Protein AF-A0A937Z4J9-F1 (afdb_monomer_lite)

Structure (mmCIF, N/CA/C/O backbone):
data_AF-A0A937Z4J9-F1
#
_entry.id   AF-A0A937Z4J9-F1
#
loop_
_atom_site.group_PDB
_atom_site.id
_atom_site.type_symbol
_atom_site.label_atom_id
_atom_site.label_alt_id
_atom_site.label_comp_id
_atom_site.label_asym_id
_atom_site.label_entity_id
_atom_site.label_seq_id
_atom_site.pdbx_PDB_ins_code
_atom_site.Cartn_x
_atom_site.Cartn_y
_atom_site.Cartn_z
_atom_site.occupancy
_atom_site.B_iso_or_equiv
_atom_site.auth_seq_id
_atom_site.auth_comp_id
_atom_site.auth_asym_id
_atom_site.auth_atom_id
_atom_site.pdbx_PDB_model_num
ATOM 1 N N . MET A 1 1 ? -51.124 -40.356 38.912 1.00 40.41 1 MET A N 1
ATOM 2 C CA . MET A 1 1 ? -49.816 -39.986 38.334 1.00 40.41 1 MET A CA 1
ATOM 3 C C . MET A 1 1 ? -49.955 -38.618 37.680 1.00 40.41 1 MET A C 1
ATOM 5 O O . MET A 1 1 ? -50.344 -38.544 36.526 1.00 40.41 1 MET A O 1
ATOM 9 N N . LEU A 1 2 ? -49.733 -37.540 38.438 1.00 32.97 2 LEU A N 1
ATOM 10 C CA . LEU A 1 2 ? -49.543 -36.199 37.878 1.00 32.97 2 LEU A CA 1
ATOM 11 C C . LEU A 1 2 ? -48.033 -35.962 37.804 1.00 32.97 2 LEU A C 1
ATOM 13 O O . LEU A 1 2 ? -47.368 -35.970 38.837 1.00 32.97 2 LEU A O 1
ATOM 17 N N . GLY A 1 3 ? -47.498 -35.837 36.591 1.00 32.53 3 GLY A N 1
ATOM 18 C CA . GLY A 1 3 ? -46.092 -35.531 36.344 1.00 32.53 3 GLY A CA 1
ATOM 19 C C . GLY A 1 3 ? -45.906 -34.032 36.148 1.00 32.53 3 GLY A C 1
ATOM 20 O O . GLY A 1 3 ? -46.316 -33.484 35.129 1.00 32.53 3 GLY A O 1
ATOM 21 N N . THR A 1 4 ? -45.300 -33.377 37.131 1.00 34.88 4 THR A N 1
ATOM 22 C CA . THR A 1 4 ? -44.904 -31.968 37.083 1.00 34.88 4 THR A CA 1
ATOM 23 C C . THR A 1 4 ? -43.613 -31.849 36.267 1.00 34.88 4 THR A C 1
ATOM 25 O O . THR A 1 4 ? -42.563 -32.309 36.710 1.00 34.88 4 THR A O 1
ATOM 28 N N . MET A 1 5 ? -43.666 -31.256 35.071 1.00 33.69 5 MET A N 1
ATOM 29 C CA . MET A 1 5 ? -42.458 -30.868 34.335 1.00 33.69 5 MET A CA 1
ATOM 30 C C . MET A 1 5 ? -41.935 -29.535 34.881 1.00 33.69 5 MET A C 1
ATOM 32 O O . MET A 1 5 ? -42.561 -28.492 34.699 1.00 33.69 5 MET A O 1
ATOM 36 N N . LEU A 1 6 ? -40.782 -29.574 35.552 1.00 35.28 6 LEU A N 1
ATOM 37 C CA . LEU A 1 6 ? -39.998 -28.388 35.892 1.00 35.28 6 LEU A CA 1
ATOM 38 C C . LEU A 1 6 ? -39.282 -27.895 34.624 1.00 35.28 6 LEU A C 1
ATOM 40 O O . LEU A 1 6 ? -38.346 -28.534 34.145 1.00 35.28 6 LEU A O 1
ATOM 44 N N . GLY A 1 7 ? -39.716 -26.759 34.081 1.00 32.69 7 GLY A N 1
ATOM 45 C CA . GLY A 1 7 ? -38.970 -26.032 33.058 1.00 32.69 7 GLY A CA 1
ATOM 46 C C . GLY A 1 7 ? -37.799 -25.286 33.695 1.00 32.69 7 GLY A C 1
ATOM 47 O O . GLY A 1 7 ? -38.005 -24.320 34.426 1.00 32.69 7 GLY A O 1
ATOM 48 N N . VAL A 1 8 ? -36.571 -25.729 33.428 1.00 34.84 8 VAL A N 1
ATOM 49 C CA . VAL A 1 8 ? -35.356 -24.984 33.777 1.00 34.84 8 VAL A CA 1
ATOM 50 C C . VAL A 1 8 ? -35.198 -23.851 32.764 1.00 34.84 8 VAL A C 1
ATOM 52 O O . VAL A 1 8 ? -34.853 -24.082 31.607 1.00 34.84 8 VAL A O 1
ATOM 55 N N . ALA A 1 9 ? -35.473 -22.619 33.191 1.00 33.09 9 ALA A N 1
ATOM 56 C CA . ALA A 1 9 ? -35.140 -21.426 32.428 1.00 33.09 9 ALA A CA 1
ATOM 57 C C . ALA A 1 9 ? -33.616 -21.238 32.452 1.00 33.09 9 ALA A C 1
ATOM 59 O O . ALA A 1 9 ? -33.044 -20.802 33.451 1.00 33.09 9 ALA A O 1
ATOM 60 N N . VAL A 1 10 ? -32.951 -21.586 31.351 1.00 34.22 10 VAL A N 1
ATOM 61 C CA . VAL A 1 10 ? -31.558 -21.203 31.114 1.00 34.22 10 VAL A CA 1
ATOM 62 C C . VAL A 1 10 ? -31.553 -19.704 30.828 1.00 34.22 10 VAL A C 1
ATOM 64 O O . VAL A 1 10 ? -31.817 -19.265 29.711 1.00 34.22 10 VAL A O 1
ATOM 67 N N . VAL A 1 11 ? -31.295 -18.904 31.862 1.00 35.81 11 VAL A N 1
ATOM 68 C CA . VAL A 1 11 ? -30.922 -17.500 31.695 1.00 35.81 11 VAL A CA 1
ATOM 69 C C . VAL A 1 11 ? -29.550 -17.506 31.032 1.00 35.81 11 VAL A C 1
ATOM 71 O O . VAL A 1 11 ? -28.534 -17.760 31.677 1.00 35.81 11 VAL A O 1
ATOM 74 N N . ALA A 1 12 ? -29.523 -17.285 29.720 1.00 34.12 12 ALA A N 1
ATOM 75 C CA . ALA A 1 12 ? -28.296 -16.965 29.017 1.00 34.12 12 ALA A CA 1
ATOM 76 C C . ALA A 1 12 ? -27.804 -15.616 29.557 1.00 34.12 12 ALA A C 1
ATOM 78 O O . ALA A 1 12 ? -28.279 -14.558 29.146 1.00 34.12 12 ALA A O 1
ATOM 79 N N . CYS A 1 13 ? -26.886 -15.655 30.524 1.00 29.00 13 CYS A N 1
ATOM 80 C CA . CYS A 1 13 ? -26.080 -14.495 30.865 1.00 29.00 13 CYS A CA 1
ATOM 81 C C . CYS A 1 13 ? -25.294 -14.117 29.609 1.00 29.00 13 CYS A C 1
ATOM 83 O O . CYS A 1 13 ? -24.283 -14.740 29.289 1.00 29.00 13 CYS A O 1
ATOM 85 N N . LEU A 1 14 ? -25.781 -13.108 28.884 1.00 32.62 14 LEU A N 1
ATOM 86 C CA . LEU A 1 14 ? -24.938 -12.346 27.975 1.00 32.62 14 LEU A CA 1
ATOM 87 C C . LEU A 1 14 ? -23.707 -11.918 28.787 1.00 32.62 14 LEU A C 1
ATOM 89 O O . LEU A 1 14 ? -23.889 -11.377 29.886 1.00 32.62 14 LEU A O 1
ATOM 93 N N . PRO A 1 15 ? -22.474 -12.178 28.315 1.00 31.81 15 PRO A N 1
ATOM 94 C CA . PRO A 1 15 ? -21.306 -11.628 28.977 1.00 31.81 15 PRO A CA 1
ATOM 95 C C . PRO A 1 15 ? -21.508 -10.112 29.091 1.00 31.81 15 PRO A C 1
ATOM 97 O O . PRO A 1 15 ? -22.064 -9.503 28.167 1.00 31.81 15 PRO A O 1
ATOM 100 N N . PRO A 1 16 ? -21.124 -9.494 30.221 1.00 33.78 16 PRO A N 1
ATOM 101 C CA . PRO A 1 16 ? -21.200 -8.051 30.342 1.00 33.78 16 PRO A CA 1
ATOM 102 C C . PRO A 1 16 ? -20.478 -7.464 29.134 1.00 33.78 16 PRO A C 1
ATOM 104 O O . PRO A 1 16 ? -19.380 -7.907 28.798 1.00 33.78 16 PRO A O 1
ATOM 107 N N . ALA A 1 17 ? -21.112 -6.504 28.460 1.00 39.84 17 ALA A N 1
ATOM 108 C CA . ALA A 1 17 ? -20.448 -5.697 27.455 1.00 39.84 17 ALA A CA 1
ATOM 109 C C . ALA A 1 17 ? -19.301 -4.958 28.159 1.00 39.84 17 ALA A C 1
ATOM 111 O O . ALA A 1 17 ? -19.473 -3.845 28.665 1.00 39.84 17 ALA A O 1
ATOM 112 N N . CYS A 1 18 ? -18.141 -5.615 28.253 1.00 41.22 18 CYS A N 1
ATOM 113 C CA . CYS A 1 18 ? -16.865 -4.967 28.477 1.00 41.22 18 CYS A CA 1
ATOM 114 C C . CYS A 1 18 ? -16.861 -3.810 27.490 1.00 41.22 18 CYS A C 1
ATOM 116 O O . CYS A 1 18 ? -17.128 -4.024 26.307 1.00 41.22 18 CYS A O 1
ATOM 118 N N . ALA A 1 19 ? -16.693 -2.586 27.982 1.00 54.47 19 ALA A N 1
ATOM 119 C CA . ALA A 1 19 ? -16.618 -1.428 27.111 1.00 54.47 19 ALA A CA 1
ATOM 120 C C . ALA A 1 19 ? -15.424 -1.651 26.183 1.00 54.47 19 ALA A C 1
ATOM 122 O O . ALA A 1 19 ? -14.287 -1.458 26.601 1.00 54.47 19 ALA A O 1
ATOM 123 N N . ALA A 1 20 ? -15.673 -2.167 24.981 1.00 75.81 20 ALA A N 1
ATOM 124 C CA . ALA A 1 20 ? -14.633 -2.372 23.996 1.00 75.81 20 ALA A CA 1
ATOM 125 C C . ALA A 1 20 ? -13.999 -1.002 23.735 1.00 75.81 20 ALA A C 1
ATOM 127 O O . ALA A 1 20 ? -14.716 -0.001 23.625 1.00 75.81 20 ALA A O 1
ATOM 128 N N . GLY A 1 21 ? -12.666 -0.942 23.729 1.00 89.38 21 GLY A N 1
ATOM 129 C CA . GLY A 1 21 ? -11.964 0.280 23.352 1.00 89.38 21 GLY A CA 1
ATOM 130 C C . GLY A 1 21 ? -12.273 0.664 21.907 1.00 89.38 21 GLY A C 1
ATOM 131 O O . GLY A 1 21 ? -12.901 -0.092 21.164 1.00 89.38 21 GLY A O 1
ATOM 132 N N . VAL A 1 22 ? -11.813 1.840 21.498 1.00 95.00 22 VAL A N 1
ATOM 133 C CA . VAL A 1 22 ? -12.029 2.332 20.134 1.00 95.00 22 VAL A CA 1
ATOM 134 C C . VAL A 1 22 ? -10.782 2.064 19.304 1.00 95.00 22 VAL A C 1
ATOM 136 O O . VAL A 1 22 ? -9.740 2.671 19.552 1.00 95.00 22 VAL A O 1
ATOM 139 N N . LEU A 1 23 ? -10.888 1.148 18.338 1.00 96.19 23 LEU A N 1
ATOM 140 C CA . LEU A 1 23 ? -9.882 0.957 17.293 1.00 96.19 23 LEU A CA 1
ATOM 141 C C . LEU A 1 23 ? -10.145 1.948 16.160 1.00 96.19 23 LEU A C 1
ATOM 143 O O . LEU A 1 23 ? -11.266 2.048 15.667 1.00 96.19 23 LEU A O 1
ATOM 147 N N . VAL A 1 24 ? -9.100 2.653 15.754 1.00 96.81 24 VAL A N 1
ATOM 148 C CA . VAL A 1 24 ? -9.099 3.586 14.632 1.00 96.81 24 VAL A CA 1
ATOM 149 C C . VAL A 1 24 ? -8.025 3.118 13.668 1.00 96.81 24 VAL A C 1
ATOM 151 O O . VAL A 1 24 ? -6.836 3.196 13.969 1.00 96.81 24 VAL A O 1
ATOM 154 N N . GLU A 1 25 ? -8.453 2.596 12.529 1.00 96.88 25 GLU A N 1
ATOM 155 C CA . GLU A 1 25 ? -7.562 2.182 11.447 1.00 96.88 25 GLU A CA 1
ATOM 156 C C . GLU A 1 25 ? -7.037 3.433 10.734 1.00 96.88 25 GLU A C 1
ATOM 158 O O . GLU A 1 25 ? -7.822 4.317 10.381 1.00 96.88 25 GLU A O 1
ATOM 163 N N . ALA A 1 26 ? -5.722 3.562 10.569 1.00 97.56 26 ALA A N 1
ATOM 164 C CA . ALA A 1 26 ? -5.116 4.779 10.034 1.00 97.56 26 ALA A CA 1
ATOM 165 C C . ALA A 1 26 ? -5.567 5.049 8.591 1.00 97.56 26 ALA A C 1
ATOM 167 O O . ALA A 1 26 ? -5.801 6.197 8.218 1.00 97.56 26 ALA A O 1
ATOM 168 N N . GLU A 1 27 ? -5.799 3.999 7.800 1.00 95.25 27 GLU A N 1
ATOM 169 C CA . GLU A 1 27 ? -6.353 4.102 6.449 1.00 95.25 27 GLU A CA 1
ATOM 170 C C . GLU A 1 27 ? -7.739 4.762 6.401 1.00 95.25 27 GLU A C 1
ATOM 172 O O . GLU A 1 27 ? -8.107 5.335 5.375 1.00 95.25 27 GLU A O 1
ATOM 177 N N . SER A 1 28 ? -8.487 4.726 7.511 1.00 95.00 28 SER A N 1
ATOM 178 C CA . SER A 1 28 ? -9.837 5.289 7.623 1.00 95.00 28 SER A CA 1
ATOM 179 C C . SER A 1 28 ? -9.856 6.781 7.974 1.00 95.00 28 SER A C 1
ATOM 181 O O . SER A 1 28 ? -10.928 7.349 8.197 1.00 95.00 28 SER A O 1
ATOM 183 N N . PHE A 1 29 ? -8.688 7.429 8.052 1.00 97.12 29 PHE A N 1
ATOM 184 C CA . PHE A 1 29 ? -8.606 8.859 8.328 1.00 97.12 29 PHE A CA 1
ATOM 185 C C . PHE A 1 29 ? -9.327 9.681 7.249 1.00 97.12 29 PHE A C 1
ATOM 187 O O . PHE A 1 29 ? -9.169 9.416 6.059 1.00 97.12 29 PHE A O 1
ATOM 194 N N . GLU A 1 30 ? -10.114 10.677 7.674 1.00 96.69 30 GLU A N 1
ATOM 195 C CA . GLU A 1 30 ? -10.904 11.538 6.777 1.00 96.69 30 GLU A CA 1
ATOM 196 C C . GLU A 1 30 ? -10.007 12.394 5.862 1.00 96.69 30 GLU A C 1
ATOM 198 O O . GLU A 1 30 ? -10.361 12.643 4.710 1.00 96.69 30 GLU A O 1
ATOM 203 N N . ASP A 1 31 ? -8.844 12.818 6.366 1.00 97.88 31 ASP A N 1
ATOM 204 C CA . ASP A 1 31 ? -7.822 13.563 5.631 1.00 97.88 31 ASP A CA 1
ATOM 205 C C . ASP A 1 31 ? -6.450 12.922 5.873 1.00 97.88 31 ASP A C 1
ATOM 207 O O . ASP A 1 31 ? -5.989 12.823 7.009 1.00 97.88 31 ASP A O 1
ATOM 211 N N . HIS A 1 32 ? -5.769 12.473 4.819 1.00 97.81 32 HIS A N 1
ATOM 212 C CA . HIS A 1 32 ? -4.422 11.903 4.951 1.00 97.81 32 HIS A CA 1
ATOM 213 C C . HIS A 1 32 ? -3.332 12.984 4.980 1.00 97.81 32 HIS A C 1
ATOM 215 O O . HIS A 1 32 ? -2.181 12.685 5.291 1.00 97.81 32 HIS A O 1
ATOM 221 N N . GLY A 1 33 ? -3.663 14.249 4.705 1.00 97.75 33 GLY A N 1
ATOM 222 C CA . GLY A 1 33 ? -2.681 15.319 4.595 1.00 97.75 33 GLY A CA 1
ATOM 223 C C . GLY A 1 33 ? -1.648 14.991 3.517 1.00 97.75 33 GLY A C 1
ATOM 224 O O . GLY A 1 33 ? -1.978 14.889 2.338 1.00 97.75 33 GLY A O 1
ATOM 225 N N . GLY A 1 34 ? -0.386 14.832 3.922 1.00 97.31 34 GLY A N 1
ATOM 226 C CA . GLY A 1 34 ? 0.685 14.346 3.046 1.00 97.31 34 GLY A CA 1
ATOM 227 C C . GLY A 1 34 ? 1.114 12.899 3.313 1.00 97.31 34 GLY A C 1
ATOM 228 O O . GLY A 1 34 ? 2.082 12.440 2.711 1.00 97.31 34 GLY A O 1
ATOM 229 N N . TRP A 1 35 ? 0.428 12.184 4.206 1.00 98.06 35 TRP A N 1
ATOM 230 C CA . TRP A 1 35 ? 0.603 10.744 4.369 1.00 98.06 35 TRP A CA 1
ATOM 231 C C . TRP A 1 35 ? -0.031 10.012 3.187 1.00 98.06 35 TRP A C 1
ATOM 233 O O . TRP A 1 35 ? -1.016 10.469 2.609 1.00 98.06 35 TRP A O 1
ATOM 243 N N . MET A 1 36 ? 0.520 8.858 2.830 1.00 95.19 36 MET A N 1
ATOM 244 C CA . MET A 1 36 ? -0.028 8.019 1.769 1.00 95.19 36 MET A CA 1
ATOM 245 C C . MET A 1 36 ? -0.550 6.709 2.332 1.00 95.19 36 MET A C 1
ATOM 247 O O . MET A 1 36 ? 0.036 6.142 3.251 1.00 95.19 36 MET A O 1
ATOM 251 N N . LEU A 1 37 ? -1.638 6.218 1.746 1.00 93.56 37 LEU A N 1
ATOM 252 C CA . LEU A 1 37 ? -2.161 4.889 2.017 1.00 93.56 37 LEU A CA 1
ATOM 253 C C . LEU A 1 37 ? -1.282 3.836 1.342 1.00 93.56 37 LEU A C 1
ATOM 255 O O . LEU A 1 37 ? -1.154 3.829 0.117 1.00 93.56 37 LEU A O 1
ATOM 259 N N . ASP A 1 38 ? -0.743 2.910 2.129 1.00 92.31 38 ASP A N 1
ATOM 260 C CA . ASP A 1 38 ? -0.064 1.730 1.617 1.00 92.31 38 ASP A CA 1
ATOM 261 C C . ASP A 1 38 ? -0.852 0.457 1.935 1.00 92.31 38 ASP A C 1
ATOM 263 O O . ASP A 1 38 ? -1.155 0.143 3.086 1.00 92.31 38 ASP A O 1
ATOM 267 N N . ALA A 1 39 ? -1.170 -0.279 0.873 1.00 91.00 39 ALA A N 1
ATOM 268 C CA . ALA A 1 39 ? -1.942 -1.513 0.903 1.00 91.00 39 ALA A CA 1
ATOM 269 C C . ALA A 1 39 ? -1.205 -2.680 0.216 1.00 91.00 39 ALA A C 1
ATOM 271 O O . ALA A 1 39 ? -1.811 -3.678 -0.168 1.00 91.00 39 ALA A O 1
ATOM 272 N N . GLN A 1 40 ? 0.105 -2.558 -0.006 1.00 87.00 40 GLN A N 1
ATOM 273 C CA . GLN A 1 40 ? 0.865 -3.574 -0.741 1.00 87.00 40 GLN A CA 1
ATOM 274 C C . GLN A 1 40 ? 1.123 -4.840 0.070 1.00 87.00 40 GLN A C 1
ATOM 276 O O . GLN A 1 40 ? 1.249 -5.916 -0.503 1.00 87.00 40 GLN A O 1
ATOM 281 N N . PHE A 1 41 ? 1.205 -4.714 1.393 1.00 88.69 41 PHE A N 1
ATOM 282 C CA . PHE A 1 41 ? 1.685 -5.790 2.258 1.00 88.69 41 PHE A CA 1
ATOM 283 C C . PHE A 1 41 ? 0.584 -6.411 3.110 1.00 88.69 41 PHE A C 1
ATOM 285 O O . PHE A 1 41 ? 0.898 -7.038 4.115 1.00 88.69 41 PHE A O 1
ATOM 292 N N . LEU A 1 42 ? -0.696 -6.268 2.734 1.00 89.19 42 LEU A N 1
ATOM 293 C CA . LEU A 1 42 ? -1.818 -6.791 3.530 1.00 89.19 42 LEU A CA 1
ATOM 294 C C . LEU A 1 42 ? -1.672 -8.280 3.866 1.00 89.19 42 LEU A C 1
ATOM 296 O O . LEU A 1 42 ? -2.065 -8.683 4.957 1.00 89.19 42 LEU A O 1
ATOM 300 N N . ASP A 1 43 ? -1.091 -9.080 2.971 1.00 85.31 43 ASP A N 1
ATOM 301 C CA . ASP A 1 43 ? -0.911 -10.522 3.181 1.00 85.31 43 ASP A CA 1
ATOM 302 C C . ASP A 1 43 ? 0.091 -10.856 4.297 1.00 85.31 43 ASP A C 1
ATOM 304 O O . ASP A 1 43 ? -0.007 -11.910 4.923 1.00 85.31 43 ASP A O 1
ATOM 308 N N . VAL A 1 44 ? 1.031 -9.950 4.578 1.00 84.38 44 VAL A N 1
ATOM 309 C CA . VAL A 1 44 ? 2.033 -10.097 5.648 1.00 84.38 44 VAL A CA 1
ATOM 310 C C . VAL A 1 44 ? 1.609 -9.322 6.893 1.00 84.38 44 VAL A C 1
ATOM 312 O O . VAL A 1 44 ? 1.689 -9.823 8.011 1.00 84.38 44 VAL A O 1
ATOM 315 N N . MET A 1 45 ? 1.146 -8.090 6.694 1.00 85.50 45 MET A N 1
ATOM 316 C CA . MET A 1 45 ? 0.871 -7.122 7.750 1.00 85.50 45 MET A CA 1
ATOM 317 C C . MET A 1 45 ? -0.524 -7.256 8.370 1.00 85.50 45 MET A C 1
ATOM 319 O O . MET A 1 45 ? -0.736 -6.863 9.519 1.00 85.50 45 MET A O 1
ATOM 323 N N . GLY A 1 46 ? -1.475 -7.809 7.615 1.00 86.38 46 GLY A N 1
ATOM 324 C CA . GLY A 1 46 ? -2.872 -7.996 8.011 1.00 86.38 46 GLY A CA 1
ATOM 325 C C . GLY A 1 46 ? -3.780 -6.775 7.806 1.00 86.38 46 GLY A C 1
ATOM 326 O O . GLY A 1 46 ? -5.005 -6.922 7.877 1.00 86.38 46 GLY A O 1
ATOM 327 N N . SER A 1 47 ? -3.213 -5.599 7.529 1.00 90.44 47 SER A N 1
ATOM 328 C CA . SER A 1 47 ? -3.920 -4.325 7.342 1.00 90.44 47 SER A CA 1
ATOM 329 C C . SER A 1 47 ? -3.169 -3.386 6.395 1.00 90.44 47 SER A C 1
ATOM 331 O O . SER A 1 47 ? -1.981 -3.584 6.117 1.00 90.44 47 SER A O 1
ATOM 333 N N . SER A 1 48 ? -3.883 -2.382 5.883 1.00 93.88 48 SER A N 1
ATOM 334 C CA . SER A 1 48 ? -3.245 -1.214 5.276 1.00 93.88 48 SER A CA 1
ATOM 335 C C . SER A 1 48 ? -2.656 -0.323 6.371 1.00 93.88 48 SER A C 1
ATOM 337 O O . SER A 1 48 ? -2.929 -0.513 7.553 1.00 93.88 48 SER A O 1
ATOM 339 N N . TYR A 1 49 ? -1.851 0.661 5.989 1.00 95.94 49 TYR A N 1
ATOM 340 C CA . TYR A 1 49 ? -1.345 1.664 6.923 1.00 95.94 49 TYR A CA 1
ATOM 341 C C . TYR A 1 49 ? -1.037 2.979 6.207 1.00 95.94 49 TYR A C 1
ATOM 343 O O . TYR A 1 49 ? -0.968 3.035 4.978 1.00 95.94 49 TYR A O 1
ATOM 351 N N . LEU A 1 50 ? -0.840 4.046 6.981 1.00 97.69 50 LEU A N 1
ATOM 352 C CA . LEU A 1 50 ? -0.362 5.326 6.471 1.00 97.69 50 LEU A CA 1
ATOM 353 C C . LEU A 1 50 ? 1.163 5.428 6.578 1.00 97.69 50 LEU A C 1
ATOM 355 O O . LEU A 1 50 ? 1.745 5.068 7.606 1.00 97.69 50 LEU A O 1
ATOM 359 N N . ILE A 1 51 ? 1.795 5.967 5.530 1.00 97.81 51 ILE A N 1
ATOM 360 C CA . 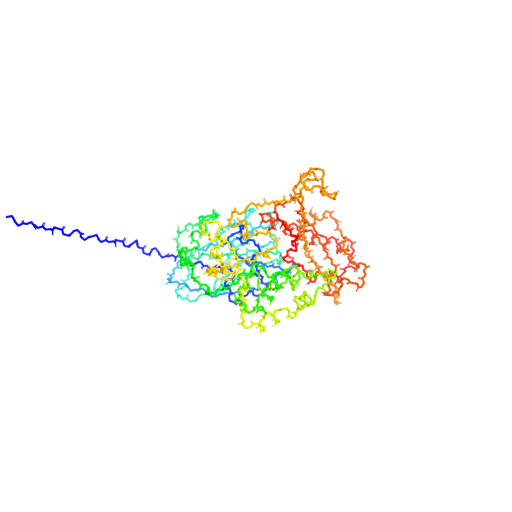ILE A 1 51 ? 3.241 6.215 5.437 1.00 97.81 51 ILE A CA 1
ATOM 361 C C . ILE A 1 51 ? 3.557 7.689 5.123 1.00 97.81 51 ILE A C 1
ATOM 363 O O . ILE A 1 51 ? 3.008 8.269 4.185 1.00 97.81 51 ILE A O 1
ATOM 367 N N . ALA A 1 52 ? 4.459 8.299 5.895 1.00 98.12 52 ALA A N 1
ATOM 368 C CA . ALA A 1 52 ? 4.901 9.688 5.741 1.00 98.12 52 ALA A CA 1
ATOM 369 C C . ALA A 1 52 ? 6.116 9.817 4.798 1.00 98.12 52 ALA A C 1
ATOM 371 O O . ALA A 1 52 ? 7.256 10.002 5.228 1.00 98.12 52 ALA A O 1
ATOM 372 N N . HIS A 1 53 ? 5.885 9.701 3.492 1.00 97.06 53 HIS A N 1
ATOM 373 C CA . HIS A 1 53 ? 6.941 9.705 2.469 1.00 97.06 53 HIS A CA 1
ATOM 374 C C . HIS A 1 53 ? 7.310 11.127 2.004 1.00 97.06 53 HIS A C 1
ATOM 376 O O . HIS A 1 53 ? 7.029 11.549 0.880 1.00 97.06 53 HIS A O 1
ATOM 382 N N . GLY A 1 54 ? 7.910 11.904 2.898 1.00 96.69 54 GLY A N 1
ATOM 383 C CA . GLY A 1 54 ? 8.203 13.320 2.674 1.00 96.69 54 GLY A CA 1
ATOM 384 C C . GLY A 1 54 ? 9.552 13.633 2.018 1.00 96.69 54 GLY A C 1
ATOM 385 O O . GLY A 1 54 ? 9.886 14.804 1.828 1.00 96.69 54 GLY A O 1
ATOM 386 N N . LEU A 1 55 ? 10.343 12.610 1.675 1.00 96.12 55 LEU A N 1
ATOM 387 C CA . LEU A 1 55 ? 11.687 12.740 1.095 1.00 96.12 55 LEU A CA 1
ATOM 388 C C . LEU A 1 55 ? 12.628 13.604 1.961 1.00 96.12 55 LEU A C 1
ATOM 390 O O . LEU A 1 55 ? 13.379 14.439 1.450 1.00 96.12 55 LEU A O 1
ATOM 394 N N . GLY A 1 56 ? 12.561 13.429 3.283 1.00 95.50 56 GLY A N 1
ATOM 395 C CA . GLY A 1 56 ? 13.353 14.190 4.255 1.00 95.50 56 GLY A CA 1
ATOM 396 C C . GLY A 1 56 ? 12.778 15.556 4.635 1.00 95.50 56 GLY A C 1
ATOM 397 O O . GLY A 1 56 ? 13.485 16.392 5.202 1.00 95.50 56 GLY A O 1
ATOM 398 N N . ARG A 1 57 ? 11.511 15.817 4.301 1.00 96.31 57 ARG A N 1
ATOM 399 C CA . ARG A 1 57 ? 10.738 16.970 4.778 1.00 96.31 57 ARG A CA 1
ATOM 400 C C . ARG A 1 57 ? 9.454 16.468 5.405 1.00 96.31 57 ARG A C 1
ATOM 402 O O . ARG A 1 57 ? 8.792 15.642 4.791 1.00 96.31 57 ARG A O 1
ATOM 409 N N . SER A 1 58 ? 9.081 16.980 6.572 1.00 97.50 58 SER A N 1
ATOM 410 C CA . SER A 1 58 ? 7.845 16.531 7.203 1.00 97.50 58 SER A CA 1
ATOM 411 C C . SER A 1 58 ? 6.631 16.749 6.296 1.00 97.50 58 SER A C 1
ATOM 413 O O . SER A 1 58 ? 6.508 17.779 5.623 1.00 97.50 58 SER A O 1
ATOM 415 N N . VAL A 1 59 ? 5.737 15.765 6.263 1.00 98.44 59 VAL A N 1
ATOM 416 C CA . VAL A 1 59 ? 4.491 15.840 5.497 1.00 98.44 59 VAL A CA 1
ATOM 417 C C . VAL A 1 59 ? 3.383 16.528 6.297 1.00 98.44 59 VAL A C 1
ATOM 419 O O . VAL A 1 59 ? 3.421 16.599 7.525 1.00 98.44 59 VAL A O 1
ATOM 422 N N . ALA A 1 60 ? 2.366 17.039 5.599 1.00 98.56 60 ALA A N 1
ATOM 423 C CA . ALA A 1 60 ? 1.188 17.597 6.258 1.00 98.56 60 ALA A CA 1
ATOM 424 C C . ALA A 1 60 ? 0.467 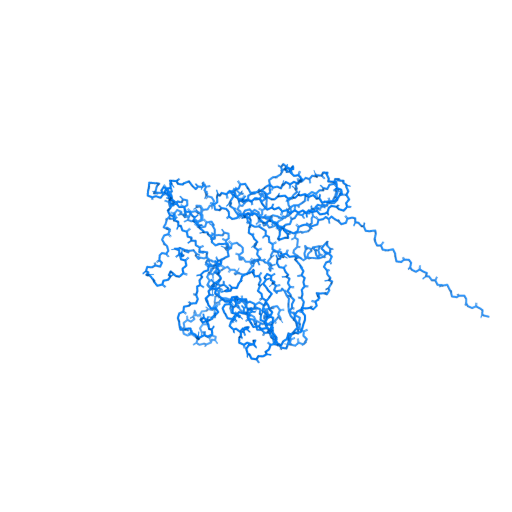16.526 7.098 1.00 98.56 60 ALA A C 1
ATOM 426 O O . ALA A 1 60 ? 0.367 15.372 6.681 1.00 98.56 60 ALA A O 1
ATOM 427 N N . ASN A 1 61 ? -0.045 16.923 8.266 1.00 98.62 61 ASN A N 1
ATOM 428 C CA . ASN A 1 61 ? -0.668 16.006 9.223 1.00 98.62 61 ASN A CA 1
ATOM 429 C C . ASN A 1 61 ? -1.849 15.244 8.612 1.00 98.62 61 ASN A C 1
ATOM 431 O O . ASN A 1 61 ? -2.722 15.875 8.016 1.00 98.62 61 ASN A O 1
ATOM 435 N N . ALA A 1 62 ? -1.930 13.937 8.864 1.00 98.69 62 ALA A N 1
ATOM 436 C CA . ALA A 1 62 ? -3.165 13.184 8.666 1.00 98.69 62 ALA A CA 1
ATOM 437 C C . ALA A 1 62 ? -4.107 13.446 9.844 1.00 98.69 62 ALA A C 1
ATOM 439 O O . ALA A 1 62 ? -3.650 13.550 10.985 1.00 98.69 62 ALA A O 1
ATOM 440 N N . ARG A 1 63 ? -5.410 13.563 9.586 1.00 98.50 63 ARG A N 1
ATOM 441 C CA . ARG A 1 63 ? -6.424 13.941 10.569 1.00 98.50 63 ARG A CA 1
ATOM 442 C C . ARG A 1 63 ? -7.682 13.102 10.426 1.00 98.50 63 ARG A C 1
ATOM 444 O O . ARG A 1 63 ? -8.108 12.754 9.325 1.00 98.50 63 ARG A O 1
ATOM 451 N N . THR A 1 64 ? -8.303 12.809 11.555 1.00 98.19 64 THR A N 1
ATOM 452 C CA . THR A 1 64 ? -9.627 12.199 11.592 1.00 98.19 64 THR A CA 1
ATOM 453 C C . THR A 1 64 ? -10.332 12.536 12.887 1.00 98.19 64 THR A C 1
ATOM 455 O O . THR A 1 64 ? -9.723 13.013 13.846 1.00 98.19 64 THR A O 1
ATOM 458 N N . ALA A 1 65 ? -11.612 12.204 12.938 1.00 96.88 65 ALA A N 1
ATOM 459 C CA . ALA A 1 65 ? -12.408 12.354 14.127 1.00 96.88 65 ALA A CA 1
ATOM 460 C C . ALA A 1 65 ? -12.887 11.004 14.652 1.00 96.88 65 ALA A C 1
ATOM 462 O O . ALA A 1 65 ? -13.469 10.189 13.939 1.00 96.88 65 ALA A O 1
ATOM 463 N N . VAL A 1 66 ? -12.686 10.788 15.945 1.00 95.44 66 VAL A N 1
ATOM 464 C CA . VAL A 1 66 ? -12.952 9.521 16.618 1.00 95.44 66 VAL A CA 1
ATOM 465 C C . VAL A 1 66 ? -14.141 9.690 17.551 1.00 95.44 66 VAL A C 1
ATOM 467 O O . VAL A 1 66 ? -14.222 10.652 18.311 1.00 95.44 66 VAL A O 1
ATOM 470 N N . SER A 1 67 ? -15.090 8.755 17.507 1.00 95.38 67 SER A N 1
ATOM 471 C CA . SER A 1 67 ? -16.238 8.757 18.418 1.00 95.38 67 SER A CA 1
ATOM 472 C C . SER A 1 67 ? -15.921 7.970 19.687 1.00 95.38 67 SER A C 1
ATOM 474 O O . SER A 1 67 ? -15.901 6.742 19.678 1.00 95.38 67 SER A O 1
ATOM 476 N N . ILE A 1 68 ? -15.714 8.678 20.795 1.00 95.50 68 ILE A N 1
ATOM 477 C CA . ILE A 1 68 ? -15.451 8.094 22.110 1.00 95.50 68 ILE A CA 1
ATOM 478 C C . ILE A 1 68 ? -16.780 7.746 22.800 1.00 95.50 68 ILE A C 1
ATOM 480 O O . ILE A 1 68 ? -17.606 8.637 23.039 1.00 95.50 68 ILE A O 1
ATOM 484 N N . PRO A 1 69 ? -17.028 6.470 23.154 1.00 91.75 69 PRO A N 1
ATOM 485 C CA . PRO A 1 69 ? -18.330 6.030 23.654 1.00 91.75 69 PRO A CA 1
ATOM 486 C C . PRO A 1 69 ? -18.605 6.459 25.102 1.00 91.75 69 PRO A C 1
ATOM 488 O O . PRO A 1 69 ? -19.769 6.577 25.501 1.00 91.75 69 PRO A O 1
ATOM 491 N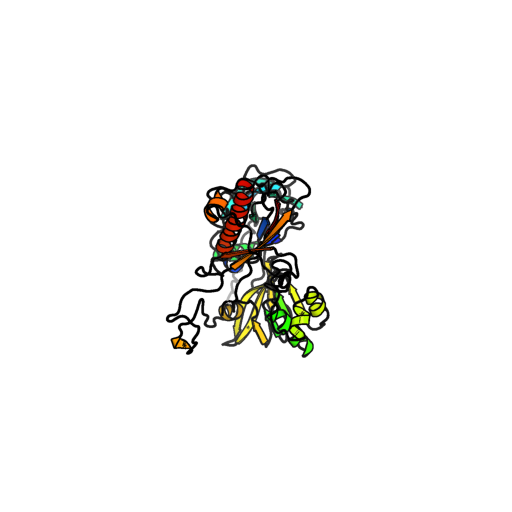 N . ARG A 1 70 ? -17.561 6.673 25.912 1.00 91.00 70 ARG A N 1
ATOM 492 C CA . ARG A 1 70 ? -17.663 7.012 27.339 1.00 91.00 70 ARG A CA 1
ATOM 493 C C . ARG A 1 70 ? -16.561 7.987 27.730 1.00 91.00 70 ARG A C 1
ATOM 495 O O . ARG A 1 70 ? -15.425 7.798 27.327 1.00 91.00 70 ARG A O 1
ATOM 502 N N . SER A 1 71 ? -16.890 8.995 28.536 1.00 94.25 71 SER A N 1
ATOM 503 C CA . SER A 1 71 ? -15.874 9.888 29.096 1.00 94.25 71 SER A CA 1
ATOM 504 C C . SER A 1 71 ? -14.983 9.132 30.084 1.00 94.25 71 SER A C 1
ATOM 506 O O . SER A 1 71 ? -15.489 8.293 30.831 1.00 94.25 71 SER A O 1
ATOM 508 N N . GLY A 1 72 ? -13.696 9.463 30.143 1.00 93.81 72 GLY A N 1
ATOM 509 C CA . GLY A 1 72 ? -12.779 8.907 31.138 1.00 93.81 72 GLY A CA 1
ATOM 510 C C . GLY A 1 72 ? -11.335 8.803 30.661 1.00 93.81 72 GLY A C 1
ATOM 511 O O . GLY A 1 72 ? -10.982 9.270 29.576 1.00 93.81 72 GLY A O 1
ATOM 512 N N . ALA A 1 73 ? -10.507 8.176 31.493 1.00 94.69 73 ALA A N 1
ATOM 513 C CA . ALA A 1 73 ? -9.133 7.838 31.159 1.00 94.69 73 ALA A CA 1
ATOM 514 C C . ALA A 1 73 ? -9.095 6.713 30.112 1.00 94.69 73 ALA A C 1
ATOM 516 O O . ALA A 1 73 ? -9.716 5.662 30.286 1.00 94.69 73 ALA A O 1
ATOM 517 N N . HIS A 1 74 ? -8.359 6.949 29.029 1.00 95.12 74 HIS A N 1
ATOM 518 C CA . HIS A 1 74 ? -8.117 5.994 27.957 1.00 95.12 74 HIS A CA 1
ATOM 519 C C . HIS A 1 74 ? -6.617 5.794 27.801 1.00 95.12 74 HIS A C 1
ATOM 521 O O . HIS A 1 74 ? -5.868 6.762 27.652 1.00 95.12 74 HIS A O 1
ATOM 527 N N . ARG A 1 75 ? -6.180 4.538 27.808 1.00 96.00 75 ARG A N 1
ATOM 528 C CA . ARG A 1 75 ? -4.812 4.189 27.439 1.00 96.00 75 ARG A CA 1
ATOM 529 C C . ARG A 1 75 ? -4.703 4.168 25.922 1.00 96.00 75 ARG A C 1
ATOM 531 O O . ARG A 1 75 ? -5.519 3.530 25.260 1.00 96.00 75 ARG A O 1
ATOM 538 N N . VAL A 1 76 ? -3.712 4.865 25.385 1.00 97.31 76 VAL A N 1
ATOM 539 C CA . VAL A 1 76 ? -3.483 4.962 23.945 1.00 97.31 76 VAL A CA 1
ATOM 540 C C . VAL A 1 76 ? -2.412 3.966 23.539 1.00 97.31 76 VAL A C 1
ATOM 542 O O . VAL A 1 76 ? -1.307 3.984 24.076 1.00 97.31 76 VAL A O 1
ATOM 545 N N . TRP A 1 77 ? -2.732 3.133 22.558 1.00 98.00 77 TRP A N 1
ATOM 546 C CA . TRP A 1 77 ? -1.776 2.279 21.864 1.00 98.00 77 TRP A CA 1
ATOM 547 C C . TRP A 1 77 ? -1.711 2.682 20.397 1.00 98.00 77 TRP A C 1
ATOM 549 O O . TRP A 1 77 ? -2.745 2.956 19.789 1.00 98.00 77 TRP A O 1
ATOM 559 N N . VAL A 1 78 ? -0.512 2.702 19.826 1.00 98.38 78 VAL A N 1
ATOM 560 C CA . VAL A 1 78 ? -0.289 3.029 18.413 1.00 98.38 78 VAL A CA 1
ATOM 561 C C . VAL A 1 78 ? 0.470 1.883 17.767 1.00 98.38 78 VAL A C 1
ATOM 563 O O . VAL A 1 78 ? 1.570 1.556 18.208 1.00 98.38 78 VAL A O 1
ATOM 566 N N . ARG A 1 79 ? -0.105 1.263 16.733 1.00 97.81 79 ARG A N 1
ATOM 567 C CA . ARG A 1 79 ? 0.586 0.235 15.954 1.00 97.81 79 ARG A CA 1
ATOM 568 C C . ARG A 1 79 ? 1.473 0.894 14.912 1.00 97.81 79 ARG A C 1
ATOM 570 O O . ARG A 1 79 ? 0.995 1.617 14.037 1.00 97.81 79 ARG A O 1
ATOM 577 N N . THR A 1 80 ? 2.769 0.661 15.030 1.00 97.56 80 THR A N 1
ATOM 578 C CA . THR A 1 80 ? 3.803 1.334 14.244 1.00 97.56 80 THR A CA 1
ATOM 579 C C . THR A 1 80 ? 4.934 0.369 13.905 1.00 97.56 80 THR A C 1
ATOM 581 O O . THR A 1 80 ? 5.009 -0.729 14.459 1.00 97.56 80 THR A O 1
ATOM 584 N N . LYS A 1 81 ? 5.801 0.775 12.978 1.00 96.25 81 LYS A N 1
ATOM 585 C CA . LYS A 1 81 ? 7.037 0.082 12.636 1.00 96.25 81 LYS A CA 1
ATOM 586 C C . LYS A 1 81 ? 8.172 1.085 12.589 1.00 96.25 81 LYS A C 1
ATOM 588 O O . LYS A 1 81 ? 8.116 2.072 11.856 1.00 96.25 81 LYS A O 1
ATOM 593 N N . ASP A 1 82 ? 9.228 0.756 13.310 1.00 97.31 82 ASP A N 1
ATOM 594 C CA . ASP A 1 82 ? 10.532 1.354 13.111 1.00 97.31 82 ASP A CA 1
ATOM 595 C C . ASP A 1 82 ? 11.260 0.621 11.982 1.00 97.31 82 ASP A C 1
ATOM 597 O O . ASP A 1 82 ? 11.715 -0.516 12.128 1.00 97.31 82 ASP A O 1
ATOM 601 N N . TRP A 1 83 ? 11.297 1.242 10.807 1.00 95.56 83 TRP A N 1
ATOM 602 C CA . TRP A 1 83 ? 11.833 0.602 9.610 1.00 95.56 83 TRP A CA 1
ATOM 603 C C . TRP A 1 83 ? 13.365 0.660 9.524 1.00 95.56 83 TRP A C 1
ATOM 605 O O . TRP A 1 83 ? 13.950 -0.106 8.759 1.00 95.56 83 TRP A O 1
ATOM 615 N N . VAL A 1 84 ? 14.020 1.498 10.345 1.00 96.56 84 VAL A N 1
ATOM 616 C CA . VAL A 1 84 ? 15.483 1.506 10.521 1.00 96.56 84 VAL A CA 1
ATOM 617 C C . VAL A 1 84 ? 15.832 1.703 12.007 1.00 96.56 84 VAL A C 1
ATOM 619 O O . VAL A 1 84 ? 16.194 2.810 12.425 1.00 96.56 84 VAL A O 1
ATOM 622 N N . PRO A 1 85 ? 15.823 0.619 12.807 1.00 95.81 85 PRO A N 1
ATOM 623 C CA . PRO A 1 85 ? 15.970 0.701 14.264 1.00 95.81 85 PRO A CA 1
ATOM 624 C C . PRO A 1 85 ? 17.274 1.295 14.790 1.00 95.81 85 PRO A C 1
ATOM 626 O O . PRO A 1 85 ? 17.374 1.643 15.960 1.00 95.81 85 PRO A O 1
ATOM 629 N N . SER A 1 86 ? 18.301 1.409 13.950 1.00 94.81 86 SER A N 1
ATOM 630 C CA . SER A 1 86 ? 19.566 2.028 14.346 1.00 94.81 86 SER A CA 1
ATOM 631 C C . SER A 1 86 ? 19.502 3.557 14.416 1.00 94.81 86 SER A C 1
ATOM 633 O O . SER A 1 86 ? 20.375 4.151 15.043 1.00 94.81 86 SER A O 1
ATOM 635 N N . HIS A 1 87 ? 18.525 4.194 13.756 1.00 96.62 87 HIS A N 1
ATOM 636 C CA . HIS A 1 87 ? 18.459 5.657 13.619 1.00 96.62 87 HIS A CA 1
ATOM 637 C C . HIS A 1 87 ? 17.047 6.249 13.748 1.00 96.62 87 HIS A C 1
ATOM 639 O O . HIS A 1 87 ? 16.930 7.465 13.874 1.00 96.62 87 HIS A O 1
ATOM 645 N N . HIS A 1 88 ? 15.991 5.429 13.718 1.00 97.31 88 HIS A N 1
ATOM 646 C CA . HIS A 1 88 ? 14.593 5.856 13.857 1.00 97.31 88 HIS A CA 1
ATOM 647 C C . HIS A 1 88 ? 14.181 6.978 12.878 1.00 97.31 88 HIS A C 1
ATOM 649 O O . HIS A 1 88 ? 13.643 8.006 13.298 1.00 97.31 88 HIS A O 1
ATOM 655 N N . PRO A 1 89 ? 14.440 6.850 11.562 1.00 97.38 89 PRO A N 1
ATOM 656 C CA . PRO A 1 89 ? 14.167 7.927 10.623 1.00 97.38 89 PRO A CA 1
ATOM 657 C C . PRO A 1 89 ? 12.669 8.150 10.409 1.00 97.38 89 PRO A C 1
ATOM 659 O O . PRO A 1 89 ? 12.301 9.246 10.028 1.00 97.38 89 PRO A O 1
ATOM 662 N N . GLY A 1 90 ? 11.800 7.170 10.667 1.00 97.75 90 GLY A N 1
ATOM 663 C CA . GLY A 1 90 ? 10.351 7.257 10.445 1.00 97.75 90 GLY A CA 1
ATOM 664 C C . GLY A 1 90 ? 9.536 7.619 11.688 1.00 97.75 90 GLY A C 1
ATOM 665 O O . GLY A 1 90 ? 8.549 6.948 11.986 1.00 97.75 90 GLY A O 1
ATOM 666 N N . VAL A 1 91 ? 9.940 8.639 12.444 1.00 98.56 91 VAL A N 1
ATOM 667 C CA . VAL A 1 91 ? 9.257 8.996 13.697 1.00 98.56 91 VAL A CA 1
ATOM 668 C C . VAL A 1 91 ? 8.154 10.037 13.528 1.00 98.56 91 VAL A C 1
ATOM 670 O O . VAL A 1 91 ? 8.254 10.957 12.720 1.00 98.56 91 VAL A O 1
ATOM 673 N N . PHE A 1 92 ? 7.107 9.921 14.346 1.00 98.81 92 PHE A N 1
ATOM 674 C CA . PHE A 1 92 ? 5.961 10.836 14.347 1.00 98.81 92 PHE A CA 1
ATOM 675 C C . PHE A 1 92 ? 5.381 11.046 15.755 1.00 98.81 92 PHE A C 1
ATOM 677 O O . PHE A 1 92 ? 5.703 10.324 16.705 1.00 98.81 92 PHE A O 1
ATOM 684 N N . ARG A 1 93 ? 4.513 12.052 15.900 1.00 98.56 93 ARG A N 1
ATOM 685 C CA . ARG A 1 93 ? 3.714 12.321 17.107 1.00 98.56 93 ARG A CA 1
ATOM 686 C C . ARG A 1 93 ? 2.236 12.084 16.847 1.00 98.56 93 ARG A C 1
ATOM 688 O O . ARG A 1 93 ? 1.758 12.220 15.722 1.00 98.56 93 ARG A O 1
ATOM 695 N N . LEU A 1 94 ? 1.519 11.783 17.922 1.00 98.69 94 LEU A N 1
ATOM 696 C CA . LEU A 1 94 ? 0.064 11.775 17.952 1.00 98.69 94 LEU A CA 1
ATOM 697 C C . LEU A 1 94 ? -0.412 13.025 18.692 1.00 98.69 94 LEU A C 1
ATOM 699 O O . LEU A 1 94 ? 0.100 13.321 19.772 1.00 98.69 94 LEU A O 1
ATOM 703 N N . ALA A 1 95 ? -1.401 13.724 18.146 1.00 98.44 95 ALA A N 1
ATOM 704 C CA . ALA A 1 95 ? -2.140 14.749 18.873 1.00 98.44 95 ALA A CA 1
ATOM 705 C C . ALA A 1 95 ? -3.613 14.356 18.997 1.00 98.44 95 ALA A C 1
ATOM 707 O O . ALA A 1 95 ? -4.197 13.827 18.052 1.00 98.44 95 ALA A O 1
ATOM 708 N N . VAL A 1 96 ? -4.211 14.613 20.159 1.00 97.62 96 VAL A N 1
ATOM 709 C CA . VAL A 1 96 ? -5.616 14.310 20.457 1.00 97.62 96 VAL A CA 1
ATOM 710 C C . VAL A 1 96 ? -6.274 15.575 20.991 1.00 97.62 96 VAL A C 1
ATOM 712 O O . VAL A 1 96 ? -5.830 16.141 21.982 1.00 97.62 96 VAL A O 1
ATOM 715 N N . SER A 1 97 ? -7.320 16.046 20.314 1.00 93.31 97 SER A N 1
ATOM 716 C CA . SER A 1 97 ? -7.982 17.333 20.583 1.00 93.31 97 SER A CA 1
ATOM 717 C C . SER A 1 97 ? -7.022 18.534 20.584 1.00 93.31 97 SER A C 1
ATOM 719 O O . SER A 1 97 ? -7.227 19.502 21.309 1.00 93.31 97 SER A O 1
ATOM 721 N N . GLY A 1 98 ? -5.972 18.473 19.759 1.00 91.50 98 GLY A N 1
ATOM 722 C CA . GLY A 1 98 ? -4.931 19.501 19.659 1.00 91.50 98 GLY A CA 1
ATOM 723 C C . GLY A 1 98 ? -3.749 19.309 20.615 1.00 91.50 98 GLY A C 1
ATOM 724 O O . GLY A 1 98 ? -2.663 19.806 20.310 1.00 91.50 98 GLY A O 1
ATOM 725 N N . ASP A 1 99 ? -3.920 18.536 21.690 1.00 95.19 99 ASP A N 1
ATOM 726 C CA . ASP A 1 99 ? -2.866 18.244 22.661 1.00 95.19 99 ASP A CA 1
ATOM 727 C C . ASP A 1 99 ? -1.953 17.129 22.146 1.00 95.19 99 ASP A C 1
ATOM 729 O O . ASP A 1 99 ? -2.393 16.016 21.847 1.00 95.19 99 ASP A O 1
ATOM 733 N N . GLU A 1 100 ? -0.661 17.425 22.028 1.00 97.44 100 GLU A N 1
ATOM 734 C CA . GLU A 1 100 ? 0.339 16.473 21.553 1.00 97.44 100 GLU A CA 1
ATOM 735 C C . GLU A 1 100 ? 0.808 15.543 22.677 1.00 97.44 100 GLU A C 1
ATOM 737 O O . GLU A 1 100 ? 1.155 15.986 23.774 1.00 97.44 100 GLU A O 1
ATOM 742 N N . LEU A 1 101 ? 0.850 14.240 22.397 1.00 97.56 101 LEU A N 1
ATOM 743 C CA . LEU A 1 101 ? 1.345 13.249 23.341 1.00 97.56 101 LEU A CA 1
ATOM 744 C C . LEU A 1 101 ? 2.876 13.329 23.439 1.00 97.56 101 LEU A C 1
ATOM 746 O O . LEU A 1 101 ? 3.590 13.400 22.438 1.00 97.56 101 LEU A O 1
ATOM 750 N N . ALA A 1 102 ? 3.400 13.221 24.662 1.00 96.19 102 ALA A N 1
ATOM 751 C CA . ALA A 1 102 ? 4.837 13.300 24.940 1.00 96.19 102 ALA A CA 1
ATOM 752 C C . ALA A 1 102 ? 5.663 12.119 24.387 1.00 96.19 102 ALA A C 1
ATOM 754 O O . ALA A 1 102 ? 6.895 12.180 24.394 1.00 96.19 102 ALA A O 1
ATOM 755 N N . VAL A 1 103 ? 5.021 11.067 23.870 1.00 98.06 103 VAL A N 1
ATOM 756 C CA . VAL A 1 103 ? 5.670 9.891 23.264 1.00 98.06 103 VAL A CA 1
ATOM 757 C C . VAL A 1 103 ? 5.956 10.124 21.778 1.00 98.06 103 VAL A C 1
ATOM 759 O O . VAL A 1 103 ? 5.118 10.659 21.054 1.00 98.06 103 VAL A O 1
ATOM 762 N N . THR A 1 104 ? 7.163 9.769 21.333 1.00 98.56 104 THR A N 1
ATOM 763 C CA . THR A 1 104 ? 7.521 9.696 19.907 1.00 98.56 104 THR A CA 1
ATOM 764 C C . THR A 1 104 ? 7.277 8.273 19.442 1.00 98.56 104 THR A C 1
ATOM 766 O O . THR A 1 104 ? 7.819 7.362 20.062 1.00 98.56 104 THR A O 1
ATOM 769 N N . PHE A 1 105 ? 6.505 8.085 18.375 1.00 98.69 105 PHE A N 1
ATOM 770 C CA . PHE A 1 105 ? 6.185 6.772 17.814 1.00 98.69 105 PHE A CA 1
ATOM 771 C C . PHE A 1 105 ? 7.090 6.425 16.631 1.00 98.69 105 PHE A C 1
ATOM 773 O O . PHE A 1 105 ? 7.660 7.323 16.011 1.00 98.69 105 PHE A O 1
ATOM 780 N N . GLY A 1 106 ? 7.201 5.132 16.314 1.00 98.12 106 GLY A N 1
ATOM 781 C CA . GLY A 1 106 ? 7.997 4.634 15.183 1.00 98.12 106 GLY A CA 1
ATOM 782 C C . GLY A 1 106 ? 9.487 4.477 15.496 1.00 98.12 106 GLY A C 1
ATOM 783 O O . GLY A 1 106 ? 10.313 4.544 14.593 1.00 98.12 106 GLY A O 1
ATOM 784 N N . ASN A 1 107 ? 9.834 4.306 16.775 1.00 97.75 107 ASN A N 1
ATOM 785 C CA . ASN A 1 107 ? 11.213 4.219 17.272 1.00 97.75 107 ASN A CA 1
ATOM 786 C C . ASN A 1 107 ? 11.459 3.017 18.201 1.00 97.75 107 ASN A C 1
ATOM 788 O O . ASN A 1 107 ? 12.312 3.077 19.089 1.00 97.75 107 ASN A O 1
ATOM 792 N N . GLN A 1 108 ? 10.660 1.957 18.071 1.00 96.00 108 GLN A N 1
ATOM 793 C CA . GLN A 1 108 ? 10.773 0.758 18.897 1.00 96.00 108 GLN A CA 1
ATOM 794 C C . GLN A 1 108 ? 10.667 -0.511 18.051 1.00 96.00 108 GLN A C 1
ATOM 796 O O . GLN A 1 108 ? 9.889 -0.579 17.101 1.00 96.00 108 GLN A O 1
ATOM 801 N N . GLY A 1 109 ? 11.402 -1.544 18.474 1.00 91.06 109 GLY A N 1
ATOM 802 C CA . GLY A 1 109 ? 11.361 -2.883 17.887 1.00 91.06 109 GLY A CA 1
ATOM 803 C C . GLY A 1 109 ? 12.012 -2.993 16.507 1.00 91.06 109 GLY A C 1
ATOM 804 O O . GLY A 1 109 ? 12.710 -2.098 16.051 1.00 91.06 109 GLY A O 1
ATOM 805 N N . THR A 1 110 ? 11.820 -4.146 15.865 1.00 86.94 110 THR A N 1
ATOM 806 C CA . THR A 1 110 ? 12.381 -4.483 14.539 1.00 86.94 110 THR A CA 1
ATOM 807 C C . THR A 1 110 ? 11.303 -4.835 13.510 1.00 86.94 110 THR A C 1
ATOM 809 O O . THR A 1 110 ? 11.604 -5.252 12.393 1.00 86.94 110 THR A O 1
ATOM 812 N N . GLY A 1 111 ? 10.036 -4.674 13.881 1.00 91.75 111 GLY A N 1
ATOM 813 C CA . GLY A 1 111 ? 8.872 -4.993 13.071 1.00 91.75 111 GLY A CA 1
ATOM 814 C C . GLY A 1 111 ? 7.661 -4.210 13.559 1.00 91.75 111 GLY A C 1
ATOM 815 O O . GLY A 1 111 ? 7.791 -3.259 14.328 1.00 91.75 111 GLY A O 1
ATOM 816 N N . TRP A 1 112 ? 6.485 -4.616 13.102 1.00 94.88 112 TRP A N 1
ATOM 817 C CA . TRP A 1 112 ? 5.237 -4.000 13.525 1.00 94.88 112 TRP A CA 1
ATOM 818 C C . TRP A 1 112 ? 4.872 -4.405 14.949 1.00 94.88 112 TRP A C 1
ATOM 820 O O . TRP A 1 112 ? 4.835 -5.596 15.254 1.00 94.88 112 TRP A O 1
ATOM 830 N N . LEU A 1 113 ? 4.585 -3.416 15.792 1.00 95.50 113 LEU A N 1
ATOM 831 C CA . LEU A 1 113 ? 4.214 -3.613 17.193 1.00 95.50 113 LEU A CA 1
ATOM 832 C C . LEU A 1 113 ? 3.273 -2.521 17.694 1.00 95.50 113 LEU A C 1
ATOM 834 O O . LEU A 1 113 ? 3.172 -1.450 17.089 1.00 95.50 113 LEU A O 1
ATOM 838 N N . TRP A 1 114 ? 2.627 -2.767 18.832 1.00 97.38 114 TRP A N 1
ATOM 839 C CA . TRP A 1 114 ? 1.895 -1.749 19.587 1.00 97.38 114 TRP A CA 1
ATOM 840 C C . TRP A 1 114 ? 2.811 -0.990 20.550 1.00 97.38 114 TRP A C 1
ATOM 842 O O . TRP A 1 114 ? 3.305 -1.543 21.530 1.00 97.38 114 TRP A O 1
ATOM 852 N N . GLN A 1 115 ? 2.985 0.308 20.313 1.00 97.62 115 GLN A N 1
ATOM 853 C CA . GLN A 1 115 ? 3.727 1.209 21.188 1.00 97.62 115 GLN A CA 1
ATOM 854 C C . GLN A 1 115 ? 2.767 1.951 22.134 1.00 97.62 115 GLN A C 1
ATOM 856 O O . GLN A 1 115 ? 1.739 2.484 21.703 1.00 97.62 115 GLN A O 1
ATOM 861 N N . GLU A 1 116 ? 3.090 1.990 23.431 1.00 96.88 116 GLU A N 1
ATOM 862 C CA . GLU A 1 116 ? 2.284 2.691 24.441 1.00 96.88 116 GLU A CA 1
ATOM 863 C C . GLU A 1 116 ? 2.451 4.211 24.310 1.00 96.88 116 GLU A C 1
ATOM 865 O O . GLU A 1 116 ? 3.561 4.737 24.380 1.00 96.88 116 GLU A O 1
ATOM 870 N N . GLY A 1 117 ? 1.337 4.924 24.141 1.00 96.12 117 GLY A N 1
ATOM 871 C CA . GLY A 1 117 ? 1.282 6.386 24.064 1.00 96.12 117 GLY A CA 1
ATOM 872 C C . GLY A 1 117 ? 1.034 7.083 25.404 1.00 96.12 117 GLY A C 1
ATOM 873 O O . GLY A 1 117 ? 1.107 8.307 25.481 1.00 96.12 117 GLY A O 1
ATOM 874 N N . GLY A 1 118 ? 0.739 6.320 26.458 1.00 95.06 118 GLY A N 1
ATOM 875 C CA . GLY A 1 118 ? 0.313 6.827 27.761 1.00 95.06 118 GLY A CA 1
ATOM 876 C C . GLY A 1 118 ? -1.209 6.912 27.901 1.00 95.06 118 GLY A C 1
ATOM 877 O O . GLY A 1 118 ? -1.961 6.288 27.148 1.00 95.06 118 GLY A O 1
ATOM 878 N N . THR A 1 119 ? -1.669 7.670 28.895 1.00 95.44 119 THR A N 1
ATOM 879 C CA . THR A 1 119 ? -3.096 7.824 29.214 1.00 95.44 119 THR A CA 1
ATOM 880 C C . THR A 1 119 ? -3.565 9.239 28.894 1.00 95.44 119 THR A C 1
ATOM 882 O O . THR A 1 119 ? -2.927 10.210 29.292 1.00 95.44 119 THR A O 1
ATOM 885 N N . VAL A 1 120 ? -4.718 9.351 28.235 1.00 95.44 120 VAL A N 1
ATOM 886 C CA . VAL A 1 120 ? -5.410 10.617 27.952 1.00 95.44 120 VAL A CA 1
ATOM 887 C C . VAL A 1 120 ? -6.800 10.609 28.584 1.00 95.44 120 VAL A C 1
ATOM 889 O O . VAL A 1 120 ? -7.441 9.563 28.677 1.00 95.44 120 VAL A O 1
ATOM 892 N N . VAL A 1 121 ? -7.294 11.766 29.025 1.00 95.62 121 VAL A N 1
ATOM 893 C CA . VAL A 1 121 ? -8.663 11.901 29.547 1.00 95.62 121 VAL A CA 1
ATOM 894 C C . VAL A 1 121 ? -9.542 12.482 28.450 1.00 95.62 121 VAL A C 1
ATOM 896 O O . VAL A 1 121 ? -9.348 13.624 28.046 1.00 95.62 121 VAL A O 1
ATOM 899 N N . LEU A 1 122 ? -10.507 11.699 27.967 1.00 95.38 122 LEU A N 1
ATOM 900 C CA . LEU A 1 122 ? -11.344 12.070 26.824 1.00 95.38 122 LEU A CA 1
ATOM 901 C C . LEU A 1 122 ? -12.807 12.240 27.238 1.00 95.38 122 LEU A C 1
ATOM 903 O O . LEU A 1 122 ? -13.300 11.463 28.063 1.00 95.38 122 LEU A O 1
ATOM 907 N N . PRO A 1 123 ? -13.531 13.219 26.670 1.00 94.81 123 PRO A N 1
ATOM 908 C CA . PRO A 1 123 ? -14.976 13.295 26.803 1.00 94.81 123 PRO A CA 1
ATOM 909 C C . PRO A 1 123 ? -15.657 12.254 25.903 1.00 94.81 123 PRO A C 1
ATOM 911 O O . PRO A 1 123 ? -15.137 11.871 24.858 1.00 94.81 123 PRO A O 1
ATOM 914 N N . ARG A 1 124 ? -16.871 11.836 26.269 1.00 95.62 124 ARG A N 1
ATOM 915 C CA . ARG A 1 124 ? -17.778 11.154 25.342 1.00 95.62 124 ARG A CA 1
ATOM 916 C C . ARG A 1 124 ? -18.091 12.086 24.171 1.00 95.62 124 ARG A C 1
ATOM 918 O O . ARG A 1 124 ? -18.489 13.228 24.390 1.00 95.62 124 ARG A O 1
ATOM 925 N N . GLY A 1 125 ? -18.035 11.557 22.954 1.00 95.06 125 GLY A N 1
ATOM 926 C CA . GLY A 1 125 ? -18.352 12.295 21.733 1.00 95.06 125 GLY A CA 1
ATOM 927 C C . GLY A 1 125 ? -17.210 12.275 20.726 1.00 95.06 125 GLY A C 1
ATOM 928 O O . GLY A 1 125 ? -16.346 11.405 20.779 1.00 95.06 125 GLY A O 1
ATOM 929 N N . ARG A 1 126 ? -17.249 13.214 19.781 1.00 97.00 126 ARG A N 1
ATOM 930 C CA . ARG A 1 126 ? -16.258 13.344 18.709 1.00 97.00 126 ARG A CA 1
ATOM 931 C C . ARG A 1 126 ? -14.993 14.009 19.262 1.00 97.00 126 ARG A C 1
ATOM 933 O O . ARG A 1 126 ? -15.092 15.082 19.853 1.00 97.00 126 ARG A O 1
ATOM 940 N N . VAL A 1 127 ? -13.837 13.380 19.069 1.00 97.25 127 VAL A N 1
ATOM 941 C CA . VAL A 1 127 ? -12.510 13.934 19.381 1.00 97.25 127 VAL A CA 1
ATOM 942 C C . VAL A 1 127 ? -11.663 13.935 18.116 1.00 97.25 127 VAL A C 1
ATOM 944 O O . VAL A 1 127 ? -11.669 12.958 17.373 1.00 97.25 127 VAL A O 1
ATOM 947 N N . GLU A 1 128 ? -10.955 15.026 17.856 1.00 98.12 128 GLU A N 1
ATOM 948 C CA . GLU A 1 128 ? -10.055 15.112 16.703 1.00 98.12 128 GLU A CA 1
ATOM 949 C C . GLU A 1 128 ? -8.724 14.437 17.033 1.00 98.12 128 GLU A C 1
ATOM 951 O O . GLU A 1 128 ? -8.229 14.528 18.158 1.00 98.12 128 GLU A O 1
ATOM 956 N N . VAL A 1 129 ? -8.142 13.760 16.052 1.00 98.38 129 VAL A N 1
ATOM 957 C CA . VAL A 1 129 ? -6.878 13.042 16.180 1.00 98.38 129 VAL A CA 1
ATOM 958 C C . VAL A 1 129 ? -6.003 13.356 14.977 1.00 98.38 129 VAL A C 1
ATOM 960 O O . VAL A 1 129 ? -6.477 13.332 13.844 1.00 98.38 129 VAL A O 1
ATOM 963 N N . GLU A 1 130 ? -4.722 13.637 15.219 1.00 98.62 130 GLU A N 1
ATOM 964 C CA . GLU A 1 130 ? -3.757 13.971 14.172 1.00 98.62 130 GLU A CA 1
ATOM 965 C C . GLU A 1 130 ? -2.477 13.135 14.275 1.00 98.62 130 GLU A C 1
ATOM 967 O O . GLU A 1 130 ? -1.911 12.991 15.362 1.00 98.62 130 GLU A O 1
ATOM 972 N N . LEU A 1 131 ? -1.976 12.662 13.132 1.00 98.81 131 LEU A N 1
ATOM 973 C CA . LEU A 1 131 ? -0.622 12.124 12.988 1.00 98.81 131 LEU A CA 1
ATOM 974 C C . LEU A 1 131 ? 0.302 13.226 12.470 1.00 98.81 131 LEU A C 1
ATOM 976 O O . LEU A 1 131 ? 0.039 13.819 11.422 1.00 98.81 131 LEU A O 1
ATOM 980 N N . ARG A 1 132 ? 1.390 13.489 13.193 1.00 98.62 132 ARG A N 1
ATOM 981 C CA . ARG A 1 132 ? 2.349 14.558 12.888 1.00 98.62 132 ARG A CA 1
ATOM 982 C C . ARG A 1 132 ? 3.709 13.963 12.578 1.00 98.62 132 ARG A C 1
ATOM 984 O O . ARG A 1 132 ? 4.419 13.532 13.485 1.00 98.62 132 ARG A O 1
ATOM 991 N N . ASP A 1 133 ? 4.048 13.918 11.300 1.00 98.62 133 ASP A N 1
ATOM 992 C CA . ASP A 1 133 ? 5.363 13.479 10.847 1.00 98.62 133 ASP A CA 1
ATOM 993 C C . ASP A 1 133 ? 6.449 14.452 11.325 1.00 98.62 133 ASP A C 1
ATOM 995 O O . ASP A 1 133 ? 6.276 15.672 11.266 1.00 98.62 133 ASP A O 1
ATOM 999 N N . LEU A 1 134 ? 7.564 13.912 11.817 1.00 98.12 134 LEU A N 1
ATOM 1000 C CA . LEU A 1 134 ? 8.676 14.709 12.328 1.00 98.12 134 LEU A CA 1
ATOM 1001 C C . LEU A 1 134 ? 9.862 14.780 11.364 1.00 98.12 134 LEU A C 1
ATOM 1003 O O . LEU A 1 134 ? 10.727 15.635 11.552 1.00 98.12 134 LEU A O 1
ATOM 1007 N N . THR A 1 135 ? 9.942 13.895 10.368 1.00 96.88 135 THR A N 1
ATOM 1008 C CA . THR A 1 135 ? 11.187 13.686 9.610 1.00 96.88 135 THR A CA 1
ATOM 1009 C C . THR A 1 135 ? 11.001 13.670 8.101 1.00 96.88 135 THR A C 1
ATOM 1011 O O . THR A 1 135 ? 11.920 14.060 7.382 1.00 96.88 135 THR A O 1
ATOM 1014 N N . GLY A 1 136 ? 9.853 13.211 7.598 1.00 96.12 136 GLY A N 1
ATOM 1015 C CA . GLY A 1 136 ? 9.659 12.965 6.172 1.00 96.12 136 GLY A CA 1
ATOM 1016 C C . GLY A 1 136 ? 10.345 11.711 5.642 1.00 96.12 136 GLY A C 1
ATOM 1017 O O . GLY A 1 136 ? 10.496 11.589 4.426 1.00 96.12 136 GLY A O 1
ATOM 1018 N N . PHE A 1 137 ? 10.794 10.801 6.510 1.00 97.19 137 PHE A N 1
ATOM 1019 C CA . PHE A 1 137 ? 11.417 9.532 6.117 1.00 97.19 137 PHE A CA 1
ATOM 1020 C C . PHE A 1 137 ? 10.571 8.336 6.546 1.00 97.19 137 PHE A C 1
ATOM 1022 O O . PHE A 1 137 ? 10.988 7.499 7.348 1.00 97.19 137 PHE A O 1
ATOM 1029 N N . ASP A 1 138 ? 9.383 8.246 5.955 1.00 97.62 138 ASP A N 1
ATOM 1030 C CA . ASP A 1 138 ? 8.587 7.023 5.902 1.00 97.62 138 ASP A CA 1
ATOM 1031 C C . ASP A 1 138 ? 8.087 6.544 7.268 1.00 97.62 138 ASP A C 1
ATOM 1033 O O . ASP A 1 138 ? 8.051 5.340 7.530 1.00 97.62 138 ASP A O 1
ATOM 1037 N N . GLY A 1 139 ? 7.682 7.476 8.140 1.00 98.06 139 GLY A N 1
ATOM 1038 C CA . GLY A 1 139 ? 7.012 7.124 9.391 1.00 98.06 139 GLY A CA 1
ATOM 1039 C C . GLY A 1 139 ? 5.711 6.370 9.144 1.00 98.06 139 GLY A C 1
ATOM 1040 O O . GLY A 1 139 ? 5.009 6.671 8.182 1.00 98.06 139 GLY A O 1
ATOM 1041 N N . ARG A 1 140 ? 5.421 5.348 9.964 1.00 97.88 140 ARG A N 1
ATOM 1042 C CA . ARG A 1 140 ? 4.362 4.360 9.684 1.00 97.88 140 ARG A CA 1
ATOM 1043 C C . ARG A 1 140 ? 3.376 4.235 10.828 1.00 97.88 140 ARG A C 1
ATOM 1045 O O . ARG A 1 140 ? 3.765 3.919 11.954 1.00 97.88 140 ARG A O 1
ATOM 1052 N N . CYS A 1 141 ? 2.101 4.419 10.518 1.00 98.38 141 CYS A N 1
ATOM 1053 C CA . CYS A 1 141 ? 1.008 4.262 11.464 1.00 98.38 141 CYS A CA 1
ATOM 1054 C C . CYS A 1 141 ? -0.061 3.364 10.850 1.00 98.38 141 CYS A C 1
ATOM 1056 O O . CYS A 1 141 ? -0.625 3.695 9.811 1.00 98.38 141 CYS A O 1
ATOM 1058 N N . ASP A 1 142 ? -0.318 2.231 11.490 1.00 97.62 142 ASP A N 1
ATOM 1059 C CA . ASP A 1 142 ? -1.345 1.277 11.073 1.00 97.62 142 ASP A CA 1
ATOM 1060 C C . ASP A 1 142 ? -2.658 1.525 11.817 1.00 97.62 142 ASP A C 1
ATOM 1062 O O . ASP A 1 142 ? -3.716 1.643 11.209 1.00 97.62 142 ASP A O 1
ATOM 1066 N N . ALA A 1 143 ? -2.610 1.655 13.142 1.00 97.50 143 ALA A N 1
ATOM 1067 C CA . ALA A 1 143 ? -3.823 1.864 13.914 1.00 97.50 143 ALA A CA 1
ATOM 1068 C C . ALA A 1 143 ? -3.571 2.554 15.249 1.00 97.50 143 ALA A C 1
ATOM 1070 O O . ALA A 1 143 ? -2.498 2.447 15.844 1.00 97.50 143 ALA A O 1
ATOM 1071 N N . LEU A 1 144 ? -4.616 3.203 15.752 1.00 98.25 144 LEU A N 1
ATOM 1072 C CA . LEU A 1 144 ? -4.699 3.738 17.103 1.00 98.25 144 LEU A CA 1
ATOM 1073 C C . LEU A 1 144 ? -5.737 2.937 17.882 1.00 98.25 144 LEU A C 1
ATOM 1075 O O . LEU A 1 144 ? -6.813 2.641 17.366 1.00 98.25 144 LEU A O 1
ATOM 1079 N N . TYR A 1 145 ? -5.455 2.620 19.138 1.00 97.62 145 TYR A N 1
ATOM 1080 C CA . TYR A 1 145 ? -6.419 1.983 20.024 1.00 97.62 145 TYR A CA 1
ATOM 1081 C C . TYR A 1 145 ? -6.552 2.780 21.320 1.00 97.62 145 TYR A C 1
ATOM 1083 O O . TYR A 1 145 ? -5.632 2.834 22.136 1.00 97.62 145 TYR A O 1
ATOM 1091 N N . PHE A 1 146 ? -7.720 3.400 21.497 1.00 97.00 146 PHE A N 1
ATOM 1092 C CA . PHE A 1 146 ? -8.120 4.084 22.724 1.00 97.00 146 PHE A CA 1
ATOM 1093 C C . PHE A 1 146 ? -8.788 3.067 23.646 1.00 97.00 146 PHE A C 1
ATOM 1095 O O . PHE A 1 146 ? -10.000 2.835 23.592 1.00 97.00 146 PHE A O 1
ATOM 1102 N N . ALA A 1 147 ? -7.974 2.415 24.465 1.00 94.88 147 ALA A N 1
ATOM 1103 C CA . ALA A 1 147 ? -8.398 1.352 25.355 1.00 94.88 147 ALA A CA 1
ATOM 1104 C C . ALA A 1 147 ? -8.924 1.911 26.686 1.00 94.88 147 ALA A C 1
ATOM 1106 O O . ALA A 1 147 ? -8.417 2.931 27.158 1.00 94.88 147 ALA A O 1
ATOM 1107 N N . PRO A 1 148 ? -9.866 1.229 27.358 1.00 89.69 148 PRO A N 1
ATOM 1108 C CA . PRO A 1 148 ? -10.154 1.506 28.760 1.00 89.69 148 PRO A CA 1
ATOM 1109 C C . PRO A 1 148 ? -8.879 1.439 29.607 1.00 89.69 148 PRO A C 1
ATOM 1111 O O . PRO A 1 148 ? -7.979 0.635 29.332 1.00 89.69 148 PRO A O 1
ATOM 1114 N N . GLU A 1 149 ? -8.802 2.255 30.654 1.00 85.25 149 GLU A N 1
ATOM 1115 C CA . GLU A 1 149 ? -7.670 2.234 31.579 1.00 85.25 149 GLU A CA 1
ATOM 1116 C C . GLU A 1 149 ? -7.397 0.819 32.131 1.00 85.25 149 GLU A C 1
ATOM 1118 O O . GLU A 1 149 ? -8.318 0.064 32.444 1.00 85.25 149 GLU A O 1
ATOM 1123 N N . GLY A 1 150 ? -6.116 0.441 32.209 1.00 81.44 150 GLY A N 1
ATOM 1124 C CA . GLY A 1 150 ? -5.680 -0.886 32.662 1.00 81.44 150 GLY A CA 1
ATOM 1125 C C . GLY A 1 150 ? -5.731 -1.992 31.600 1.00 81.44 150 GLY A C 1
ATOM 1126 O O . GLY A 1 150 ? -5.290 -3.106 31.873 1.00 81.44 150 GLY A O 1
ATOM 1127 N N . THR A 1 151 ? -6.218 -1.707 30.388 1.00 87.00 151 THR A N 1
ATOM 1128 C CA . THR A 1 151 ? -6.199 -2.676 29.280 1.00 87.00 151 THR A CA 1
ATOM 1129 C C . THR A 1 151 ? -4.775 -2.853 28.745 1.00 87.00 151 THR A C 1
ATOM 1131 O O . THR A 1 151 ? -4.095 -1.871 28.435 1.00 87.00 151 THR A O 1
ATOM 1134 N N . ALA A 1 152 ? -4.337 -4.109 28.623 1.00 88.56 152 ALA A N 1
ATOM 1135 C CA . ALA A 1 152 ? -3.063 -4.471 28.003 1.00 88.56 152 ALA A CA 1
ATOM 1136 C C . ALA A 1 152 ? -3.009 -4.084 26.512 1.00 88.56 152 ALA A C 1
ATOM 1138 O O . ALA A 1 152 ? -4.034 -3.764 25.902 1.00 88.56 152 ALA A O 1
ATOM 1139 N N . ALA A 1 153 ? -1.808 -4.137 25.930 1.00 91.00 153 ALA A N 1
ATOM 1140 C CA . ALA A 1 153 ? -1.629 -3.970 24.494 1.00 91.00 153 ALA A CA 1
ATOM 1141 C C . ALA A 1 153 ? -2.484 -4.991 23.716 1.00 91.00 153 ALA A C 1
ATOM 1143 O O . ALA A 1 153 ? -2.645 -6.130 24.178 1.00 91.00 153 ALA A O 1
ATOM 1144 N N . PRO A 1 154 ? -3.028 -4.619 22.546 1.00 94.62 154 PRO A N 1
ATOM 1145 C CA . PRO A 1 154 ? -3.615 -5.598 21.642 1.00 94.62 154 PRO A CA 1
ATOM 1146 C C . PRO A 1 154 ? -2.575 -6.647 21.194 1.00 94.62 154 PRO A C 1
ATOM 1148 O O . PRO A 1 154 ? -1.371 -6.418 21.316 1.00 94.62 154 PRO A O 1
ATOM 1151 N N . PRO A 1 155 ? -3.014 -7.815 20.694 1.00 93.56 155 PRO A N 1
ATOM 1152 C CA . PRO A 1 155 ? -2.097 -8.881 20.296 1.00 93.56 155 PRO A CA 1
ATOM 1153 C C . PRO A 1 155 ? -1.280 -8.510 19.047 1.00 93.56 155 PRO A C 1
ATOM 1155 O O . PRO A 1 155 ? -1.808 -7.883 18.130 1.00 93.56 155 PRO A O 1
ATOM 1158 N N . ASP A 1 156 ? -0.026 -8.968 18.993 1.00 89.44 156 ASP A N 1
ATOM 1159 C CA . ASP A 1 156 ? 0.854 -8.842 17.815 1.00 89.44 156 ASP A CA 1
ATOM 1160 C C . ASP A 1 156 ? 0.892 -10.106 16.939 1.00 89.44 156 ASP A C 1
ATOM 1162 O O . ASP A 1 156 ? 1.242 -10.025 15.763 1.00 89.44 156 ASP A O 1
ATOM 1166 N N . ASP A 1 157 ? 0.510 -11.274 17.476 1.00 90.81 157 ASP A N 1
ATOM 1167 C CA . ASP A 1 157 ? 0.401 -12.501 16.676 1.00 90.81 157 ASP A CA 1
ATOM 1168 C C . ASP A 1 157 ? -0.607 -12.296 15.525 1.00 90.81 157 ASP A C 1
ATOM 1170 O O . ASP A 1 157 ? -1.736 -11.877 15.798 1.00 90.81 157 ASP A O 1
ATOM 1174 N N . PRO A 1 158 ? -0.261 -12.602 14.259 1.00 89.06 158 PRO A N 1
ATOM 1175 C CA . PRO A 1 158 ? -1.115 -12.284 13.115 1.00 89.06 158 PRO A CA 1
ATOM 1176 C C . PRO A 1 158 ? -2.531 -12.866 13.195 1.00 89.06 158 PRO A C 1
ATOM 1178 O O . PRO A 1 158 ? -3.503 -12.182 12.866 1.00 89.06 158 PRO A O 1
ATOM 1181 N N . ALA A 1 159 ? -2.678 -14.113 13.656 1.00 90.69 159 ALA A N 1
ATOM 1182 C CA . ALA A 1 159 ? -3.983 -14.762 13.748 1.00 90.69 159 ALA A CA 1
ATOM 1183 C C . ALA A 1 159 ? -4.820 -14.166 14.890 1.00 90.69 159 ALA A C 1
ATOM 1185 O O . ALA A 1 159 ? -6.008 -13.869 14.709 1.00 90.69 159 ALA A O 1
ATOM 1186 N N . ALA A 1 160 ? -4.199 -13.934 16.050 1.00 93.38 160 ALA A N 1
ATOM 1187 C CA . ALA A 1 160 ? -4.845 -13.283 17.183 1.00 93.38 160 ALA A CA 1
ATOM 1188 C C . ALA A 1 160 ? -5.232 -11.828 16.867 1.00 93.38 160 ALA A C 1
ATOM 1190 O O . ALA A 1 160 ? -6.348 -11.416 17.187 1.00 93.38 160 ALA A O 1
ATOM 1191 N N . LEU A 1 161 ? -4.362 -11.072 16.191 1.00 92.25 161 LEU A N 1
ATOM 1192 C CA . LEU A 1 161 ? -4.612 -9.702 15.741 1.00 92.25 161 LEU A CA 1
ATOM 1193 C C . LEU A 1 161 ? -5.770 -9.649 14.747 1.00 92.25 161 LEU A C 1
ATOM 1195 O O . LEU A 1 161 ? -6.678 -8.836 14.919 1.00 92.25 161 LEU A O 1
ATOM 1199 N N . ALA A 1 162 ? -5.793 -10.539 13.751 1.00 90.38 162 ALA A N 1
ATOM 1200 C CA . ALA A 1 162 ? -6.893 -10.618 12.795 1.00 90.38 162 ALA A CA 1
ATOM 1201 C C . ALA A 1 162 ? -8.230 -10.916 13.493 1.00 90.38 162 ALA A C 1
ATOM 1203 O O . ALA A 1 162 ? -9.233 -10.250 13.223 1.00 90.38 162 ALA A O 1
ATOM 1204 N N . SER A 1 163 ? -8.253 -11.871 14.429 1.00 92.38 163 SER A N 1
ATOM 1205 C CA . SER A 1 163 ? -9.455 -12.191 15.209 1.00 92.38 163 SER A CA 1
ATOM 1206 C C . SER A 1 163 ? -9.898 -11.021 16.092 1.00 92.38 163 SER A C 1
ATOM 1208 O O . SER A 1 163 ? -11.086 -10.700 16.146 1.00 92.38 163 SER A O 1
ATOM 1210 N N . TRP A 1 164 ? -8.955 -10.369 16.775 1.00 93.38 164 TRP A N 1
ATOM 1211 C CA . TRP A 1 164 ? -9.227 -9.226 17.642 1.00 93.38 164 TRP A CA 1
ATOM 1212 C C . TRP A 1 164 ? -9.778 -8.034 16.852 1.00 93.38 164 TRP A C 1
ATOM 1214 O O . TRP A 1 164 ? -10.832 -7.511 17.212 1.00 93.38 164 TRP A O 1
ATOM 1224 N N . ARG A 1 165 ? -9.143 -7.667 15.728 1.00 92.31 165 ARG A N 1
ATOM 1225 C CA . ARG A 1 165 ? -9.607 -6.590 14.837 1.00 92.31 165 ARG A CA 1
ATOM 1226 C C . ARG A 1 165 ? -11.027 -6.836 14.357 1.00 92.31 165 ARG A C 1
ATOM 1228 O O . ARG A 1 165 ? -11.869 -5.953 14.476 1.00 92.31 165 ARG A O 1
ATOM 1235 N N . ARG A 1 166 ? -11.321 -8.049 13.874 1.00 92.19 166 ARG A N 1
ATOM 1236 C CA . ARG A 1 166 ? -12.677 -8.420 13.437 1.00 92.19 166 ARG A CA 1
ATOM 1237 C C . ARG A 1 166 ? -13.708 -8.218 14.545 1.00 92.19 166 ARG A C 1
ATOM 1239 O O . ARG A 1 166 ? -14.781 -7.688 14.270 1.00 92.19 166 ARG A O 1
ATOM 1246 N N . GLY A 1 167 ? -13.370 -8.606 15.776 1.00 92.31 167 GLY A N 1
ATOM 1247 C CA . GLY A 1 167 ? -14.231 -8.426 16.943 1.00 92.31 167 GLY A CA 1
ATOM 1248 C C . GLY A 1 167 ? -14.472 -6.955 17.287 1.00 92.31 167 GLY A C 1
ATOM 1249 O O . GLY A 1 167 ? -15.621 -6.553 17.450 1.00 92.31 167 GLY A O 1
ATOM 1250 N N . VAL A 1 168 ? -13.413 -6.142 17.358 1.00 91.50 168 VAL A N 1
ATOM 1251 C CA . VAL A 1 168 ? -13.518 -4.716 17.727 1.00 91.50 168 VAL A CA 1
ATOM 1252 C C . VAL A 1 168 ? -14.217 -3.892 16.642 1.00 91.50 168 VAL A C 1
ATOM 1254 O O . VAL A 1 168 ? -15.010 -3.011 16.964 1.00 91.50 168 VAL A O 1
ATOM 1257 N N . LEU A 1 169 ? -13.988 -4.208 15.366 1.00 90.94 169 LEU A N 1
ATOM 1258 C CA . LEU A 1 169 ? -14.646 -3.557 14.226 1.00 90.94 169 LEU A CA 1
ATOM 1259 C C . LEU A 1 169 ? -16.081 -4.054 13.988 1.00 90.94 169 LEU A C 1
ATOM 1261 O O . LEU A 1 169 ? -16.785 -3.512 13.137 1.00 90.94 169 LEU A O 1
ATOM 1265 N N . GLY A 1 170 ? -16.522 -5.099 14.697 1.00 91.44 170 GLY A N 1
ATOM 1266 C CA . GLY A 1 170 ? -17.844 -5.694 14.501 1.00 91.44 170 GLY A CA 1
ATOM 1267 C C . GLY A 1 170 ? -18.043 -6.269 13.094 1.00 91.44 170 GLY A C 1
ATOM 1268 O O . GLY A 1 170 ? -19.149 -6.208 12.552 1.00 91.44 170 GLY A O 1
ATOM 1269 N N . LEU A 1 171 ? -16.980 -6.798 12.478 1.00 91.44 171 LEU A N 1
ATOM 1270 C CA . LEU A 1 171 ? -17.067 -7.385 11.142 1.00 91.44 171 LEU A CA 1
ATOM 1271 C C . LEU A 1 171 ? -17.930 -8.656 11.178 1.00 91.44 171 LEU A C 1
ATOM 1273 O O . LEU A 1 171 ? -17.777 -9.480 12.082 1.00 91.44 171 LEU A O 1
ATOM 1277 N N . PRO A 1 172 ? -18.816 -8.866 10.189 1.00 92.00 172 PRO A N 1
ATOM 1278 C CA . PRO A 1 172 ? -19.678 -10.038 10.172 1.00 92.00 172 PRO A CA 1
ATOM 1279 C C . PRO A 1 172 ? -18.861 -11.318 9.958 1.00 92.00 172 PRO A C 1
ATOM 1281 O O . PRO A 1 172 ? -17.949 -11.355 9.128 1.00 92.00 172 PRO A O 1
ATOM 1284 N N . ASP A 1 173 ? -19.247 -12.409 10.627 1.00 88.50 173 ASP A N 1
ATOM 1285 C CA . ASP A 1 173 ? -18.633 -13.738 10.446 1.00 88.50 173 ASP A CA 1
ATOM 1286 C C . ASP A 1 173 ? -18.649 -14.196 8.983 1.00 88.50 173 ASP A C 1
ATOM 1288 O O . ASP A 1 173 ? -17.743 -14.880 8.502 1.00 88.50 173 ASP A O 1
ATOM 1292 N N . ARG A 1 174 ? -19.701 -13.811 8.253 1.00 92.31 174 ARG A N 1
ATOM 1293 C CA . ARG A 1 174 ? -19.850 -14.071 6.824 1.00 92.31 174 ARG A CA 1
ATOM 1294 C C . ARG A 1 174 ? -19.847 -12.746 6.060 1.00 92.31 174 ARG A C 1
ATOM 1296 O O . ARG A 1 174 ? -20.781 -11.965 6.237 1.00 92.31 174 ARG A O 1
ATOM 1303 N N . PRO A 1 175 ? -18.861 -12.518 5.172 1.00 95.31 175 PRO A N 1
ATOM 1304 C CA . PRO A 1 175 ? -18.841 -11.355 4.296 1.00 95.31 175 PRO A CA 1
ATOM 1305 C C . PRO A 1 175 ? -20.122 -11.279 3.452 1.00 95.31 175 PRO A C 1
ATOM 1307 O O . PRO A 1 175 ? -20.511 -12.299 2.864 1.00 95.31 175 PRO A O 1
ATOM 1310 N N . PRO A 1 176 ? -20.778 -10.108 3.371 1.00 97.06 176 PRO A N 1
ATOM 1311 C CA . PRO A 1 176 ? -21.909 -9.886 2.481 1.00 97.06 176 PRO A CA 1
ATOM 1312 C C . PRO A 1 176 ? -21.571 -10.194 1.019 1.00 97.06 176 PRO A C 1
ATOM 1314 O O . PRO A 1 176 ? -20.424 -10.083 0.587 1.00 97.06 176 PRO A O 1
ATOM 1317 N N . SER A 1 177 ? -22.581 -10.567 0.236 1.00 97.38 177 SER A N 1
ATOM 1318 C CA . SER A 1 177 ? -22.408 -10.760 -1.206 1.00 97.38 177 SER A CA 1
ATOM 1319 C C . SER A 1 177 ? -22.203 -9.416 -1.909 1.00 97.38 177 SER A C 1
ATOM 1321 O O . SER A 1 177 ? -22.952 -8.474 -1.664 1.00 97.38 177 SER A O 1
ATOM 1323 N N . ALA A 1 178 ? -21.235 -9.359 -2.824 1.00 97.94 178 ALA A N 1
ATOM 1324 C CA . ALA A 1 178 ? -21.036 -8.236 -3.739 1.00 97.94 178 ALA A CA 1
ATOM 1325 C C . ALA A 1 178 ? -22.051 -8.208 -4.900 1.00 97.94 178 ALA A C 1
ATOM 1327 O O . ALA A 1 178 ? -22.037 -7.284 -5.703 1.00 97.94 178 ALA A O 1
ATOM 1328 N N . GLY A 1 179 ? -22.924 -9.216 -5.009 1.00 95.50 179 GLY A N 1
ATOM 1329 C CA . GLY A 1 179 ? -23.835 -9.398 -6.136 1.00 95.50 179 GLY A CA 1
ATOM 1330 C C . GLY A 1 179 ? -23.533 -10.661 -6.942 1.00 95.50 179 GLY A C 1
ATOM 1331 O O . GLY A 1 179 ? -22.827 -11.564 -6.488 1.00 95.50 179 GLY A O 1
ATOM 1332 N N . ARG A 1 180 ? -24.133 -10.742 -8.134 1.00 94.44 180 ARG A N 1
ATOM 1333 C CA . ARG A 1 180 ? -23.954 -11.846 -9.086 1.00 94.44 180 ARG A CA 1
ATOM 1334 C C . ARG A 1 180 ? -23.120 -11.360 -10.262 1.00 94.44 180 ARG A C 1
ATOM 1336 O O . ARG A 1 180 ? -23.485 -10.352 -10.860 1.00 94.44 180 ARG A O 1
ATOM 1343 N N . PHE A 1 181 ? -22.085 -12.116 -10.606 1.00 98.62 181 PHE A N 1
ATOM 1344 C CA . PHE A 1 181 ? -21.207 -11.852 -11.740 1.00 98.62 181 PHE A CA 1
ATOM 1345 C C . PHE A 1 181 ? -21.081 -13.105 -12.606 1.00 98.62 181 PHE A C 1
ATOM 1347 O O . PHE A 1 181 ? -21.180 -14.227 -12.105 1.00 98.62 181 PHE A O 1
ATOM 1354 N N . ASP A 1 182 ? -20.842 -12.903 -13.896 1.00 98.75 182 ASP A N 1
ATOM 1355 C CA . ASP A 1 182 ? -20.505 -13.964 -14.844 1.00 98.75 182 ASP A CA 1
ATOM 1356 C C . ASP A 1 182 ? -18.988 -14.207 -14.870 1.00 98.75 182 ASP A C 1
ATOM 1358 O O . ASP A 1 182 ? -18.541 -15.340 -15.047 1.00 98.75 182 ASP A O 1
ATOM 1362 N N . ALA A 1 183 ? -18.191 -13.162 -14.624 1.00 98.69 183 ALA A N 1
ATOM 1363 C CA . ALA A 1 183 ? -16.745 -13.256 -14.461 1.00 98.69 183 ALA A CA 1
ATOM 1364 C C . ALA A 1 183 ? -16.243 -12.339 -13.337 1.00 98.69 183 ALA A C 1
ATOM 1366 O O . ALA A 1 183 ? -16.672 -11.193 -13.206 1.00 98.69 183 ALA A O 1
ATOM 1367 N N . VAL A 1 184 ? -15.299 -12.837 -12.541 1.00 98.88 184 VAL A N 1
ATOM 1368 C CA . VAL A 1 184 ? -14.532 -12.033 -11.581 1.00 98.88 184 VAL A CA 1
ATOM 1369 C C . VAL A 1 184 ? -13.081 -12.000 -12.042 1.00 98.88 184 VAL A C 1
ATOM 1371 O O . VAL A 1 184 ? -12.444 -13.045 -12.162 1.00 98.88 184 VAL A O 1
ATOM 1374 N N . VAL A 1 185 ? -12.560 -10.803 -12.296 1.00 98.88 185 VAL A N 1
ATOM 1375 C CA . VAL A 1 185 ? -11.153 -10.560 -12.628 1.00 98.88 185 VAL A CA 1
ATOM 1376 C C . VAL A 1 185 ? -10.469 -9.985 -11.395 1.00 98.88 185 VAL A C 1
ATOM 1378 O O . VAL A 1 185 ? -10.954 -9.007 -10.823 1.00 98.88 185 VAL A O 1
ATOM 1381 N N . VAL A 1 186 ? -9.359 -10.584 -10.970 1.00 98.62 186 VAL A N 1
ATOM 1382 C CA . VAL A 1 186 ? -8.607 -10.139 -9.789 1.00 98.62 186 VAL A CA 1
ATOM 1383 C C . VAL A 1 186 ? -7.242 -9.634 -10.230 1.00 98.62 186 VAL A C 1
ATOM 1385 O O . VAL A 1 186 ? -6.466 -10.389 -10.795 1.00 98.62 186 VAL A O 1
ATOM 1388 N N . GLY A 1 187 ? -6.955 -8.363 -9.964 1.00 97.19 187 GLY A N 1
ATOM 1389 C CA . GLY A 1 187 ? -5.756 -7.661 -10.405 1.00 97.19 187 GLY A CA 1
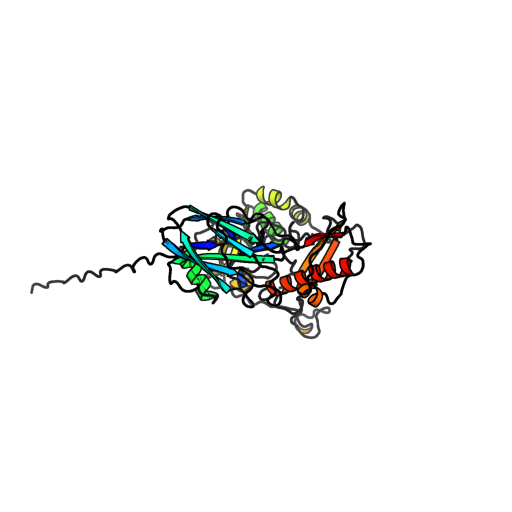ATOM 1390 C C . GLY A 1 187 ? -6.048 -6.711 -11.565 1.00 97.19 187 GLY A C 1
ATOM 1391 O O . GLY A 1 187 ? -6.372 -7.113 -12.675 1.00 97.19 187 GLY A O 1
ATOM 1392 N N . GLY A 1 188 ? -5.905 -5.415 -11.309 1.00 96.19 188 GLY A N 1
ATOM 1393 C CA . GLY A 1 188 ? -6.121 -4.312 -12.245 1.00 96.19 188 GLY A CA 1
ATOM 1394 C C . GLY A 1 188 ? -4.884 -3.931 -13.056 1.00 96.19 188 GLY A C 1
ATOM 1395 O O . GLY A 1 188 ? -4.753 -2.771 -13.441 1.00 96.19 188 GLY A O 1
ATOM 1396 N N . GLY A 1 189 ? -3.957 -4.866 -13.289 1.00 94.88 189 GLY A N 1
ATOM 1397 C CA . GLY A 1 189 ? -2.854 -4.701 -14.241 1.00 94.88 189 GLY A CA 1
ATOM 1398 C C . GLY A 1 189 ? -3.344 -4.551 -15.684 1.00 94.88 189 GLY A C 1
ATOM 1399 O O . GLY A 1 189 ? -4.535 -4.693 -15.957 1.00 94.88 189 GLY A O 1
ATOM 1400 N N . ILE A 1 190 ? -2.437 -4.306 -16.634 1.00 94.31 190 ILE A N 1
ATOM 1401 C CA . ILE A 1 190 ? -2.794 -4.279 -18.065 1.00 94.31 190 ILE A CA 1
ATOM 1402 C C . ILE A 1 190 ? -3.491 -5.578 -18.521 1.00 94.31 190 ILE A C 1
ATOM 1404 O O . ILE A 1 190 ? -4.537 -5.464 -19.166 1.00 94.31 190 ILE A O 1
ATOM 1408 N N . PRO A 1 191 ? -3.031 -6.790 -18.131 1.00 94.12 191 PRO A N 1
ATOM 1409 C CA . PRO A 1 191 ? -3.739 -8.031 -18.457 1.00 94.12 191 PRO A CA 1
ATOM 1410 C C . PRO A 1 191 ? -5.160 -8.083 -17.883 1.00 94.12 191 PRO A C 1
ATOM 1412 O O . PRO A 1 191 ? -6.102 -8.398 -18.606 1.00 94.12 191 PRO A O 1
ATOM 1415 N N . GLY A 1 192 ? -5.342 -7.704 -16.616 1.00 97.31 192 GLY A N 1
ATOM 1416 C CA . GLY A 1 192 ? -6.657 -7.719 -15.973 1.00 97.31 192 GLY A CA 1
ATOM 1417 C C . GLY A 1 192 ? -7.617 -6.668 -16.526 1.00 97.31 192 GLY A C 1
ATOM 1418 O O . GLY A 1 192 ? -8.793 -6.959 -16.736 1.00 97.31 192 GLY A O 1
ATOM 1419 N N . CYS A 1 193 ? -7.119 -5.475 -16.865 1.00 97.81 193 CYS A N 1
ATOM 1420 C CA . CYS A 1 193 ? -7.902 -4.458 -17.569 1.00 97.81 193 CYS A CA 1
ATOM 1421 C C . CYS A 1 193 ? -8.365 -4.972 -18.940 1.00 97.81 193 CYS A C 1
ATOM 1423 O O . CYS A 1 193 ? -9.541 -4.850 -19.279 1.00 97.81 193 CYS A O 1
ATOM 1425 N N . ALA A 1 194 ? -7.466 -5.590 -19.713 1.00 97.00 194 ALA A N 1
ATOM 1426 C CA . ALA A 1 194 ? -7.796 -6.160 -21.017 1.00 97.00 194 ALA A CA 1
ATOM 1427 C C . ALA A 1 194 ? -8.799 -7.324 -20.905 1.00 97.00 194 ALA A C 1
ATOM 1429 O O . ALA A 1 194 ? -9.755 -7.391 -21.685 1.00 97.00 194 ALA A O 1
ATOM 1430 N N . ALA A 1 195 ? -8.625 -8.211 -19.920 1.00 97.94 195 ALA A N 1
ATOM 1431 C CA . ALA A 1 195 ? -9.531 -9.326 -19.657 1.00 97.94 195 ALA A CA 1
ATOM 1432 C C . ALA A 1 195 ? -10.934 -8.839 -19.262 1.00 97.94 195 ALA A C 1
ATOM 1434 O O . ALA A 1 195 ? -11.925 -9.297 -19.832 1.00 97.94 195 ALA A O 1
ATOM 1435 N N . ALA A 1 196 ? -11.020 -7.871 -18.345 1.00 98.62 196 ALA A N 1
ATOM 1436 C CA . ALA A 1 196 ? -12.284 -7.302 -17.892 1.00 98.62 196 ALA A CA 1
ATOM 1437 C C . ALA A 1 196 ? -13.031 -6.576 -19.020 1.00 98.62 196 ALA A C 1
ATOM 1439 O O . ALA A 1 196 ? -14.223 -6.813 -19.214 1.00 98.62 196 ALA A O 1
ATOM 1440 N N . LEU A 1 197 ? -12.323 -5.754 -19.804 1.00 98.50 197 LEU A N 1
ATOM 1441 C CA . LEU A 1 197 ? -12.891 -5.055 -20.960 1.00 98.50 197 LEU A CA 1
ATOM 1442 C C . LEU A 1 197 ? -13.422 -6.039 -22.009 1.00 98.50 197 LEU A C 1
ATOM 1444 O O . LEU A 1 197 ? -14.530 -5.879 -22.517 1.00 98.50 197 LEU A O 1
ATOM 1448 N N . THR A 1 198 ? -12.653 -7.089 -22.305 1.00 98.06 198 THR A N 1
ATOM 1449 C CA . THR A 1 198 ? -13.063 -8.127 -23.261 1.00 98.06 198 THR A CA 1
ATOM 1450 C C . THR A 1 198 ? -14.306 -8.864 -22.776 1.00 98.06 198 THR A C 1
ATOM 1452 O O . THR A 1 198 ? -15.271 -8.993 -23.524 1.00 98.06 198 THR A O 1
ATOM 1455 N N . ALA A 1 199 ? -14.312 -9.316 -21.520 1.00 98.38 199 ALA A N 1
ATOM 1456 C CA . ALA A 1 199 ? -15.450 -10.009 -20.926 1.00 98.38 199 ALA A CA 1
ATOM 1457 C C . ALA A 1 199 ? -16.723 -9.144 -20.950 1.00 98.38 199 ALA A C 1
ATOM 1459 O O . ALA A 1 199 ? -17.785 -9.626 -21.346 1.00 98.38 199 ALA A O 1
ATOM 1460 N N . ALA A 1 200 ? -16.609 -7.857 -20.610 1.00 98.38 200 ALA A N 1
ATOM 1461 C CA . ALA A 1 200 ? -17.732 -6.925 -20.650 1.00 98.38 200 ALA A CA 1
ATOM 1462 C C . ALA A 1 200 ? -18.287 -6.747 -22.074 1.00 98.38 200 ALA A C 1
ATOM 1464 O O . ALA A 1 200 ? -19.495 -6.852 -22.286 1.00 98.38 200 ALA A O 1
ATOM 1465 N N . ARG A 1 201 ? -17.411 -6.591 -23.075 1.00 97.69 201 ARG A N 1
ATOM 1466 C CA . ARG A 1 201 ? -17.798 -6.471 -24.495 1.00 97.69 201 ARG A CA 1
ATOM 1467 C C . ARG A 1 201 ? -18.403 -7.743 -25.085 1.00 97.69 201 ARG A C 1
ATOM 1469 O O . ARG A 1 201 ? -19.156 -7.666 -26.052 1.00 97.69 201 ARG A O 1
ATOM 1476 N N . LEU A 1 202 ? -18.123 -8.901 -24.489 1.00 97.81 202 LEU A N 1
ATOM 1477 C CA . LEU A 1 202 ? -18.799 -10.167 -24.789 1.00 97.81 202 LEU A CA 1
ATOM 1478 C C . LEU A 1 202 ? -20.176 -10.293 -24.107 1.00 97.81 202 LEU A C 1
ATOM 1480 O O . LEU A 1 202 ? -20.830 -11.325 -24.239 1.00 97.81 202 LEU A O 1
ATOM 1484 N N . GLY A 1 203 ? -20.632 -9.257 -23.399 1.00 97.75 203 GLY A N 1
ATOM 1485 C CA . GLY A 1 203 ? -21.941 -9.202 -22.751 1.00 97.75 203 GLY A CA 1
ATOM 1486 C C . GLY A 1 203 ? -21.982 -9.809 -21.349 1.00 97.75 203 GLY A C 1
ATOM 1487 O O . GLY A 1 203 ? -23.071 -9.986 -20.808 1.00 97.75 203 GLY A O 1
ATOM 1488 N N . LEU A 1 204 ? -20.827 -10.128 -20.755 1.00 98.62 204 LEU A N 1
ATOM 1489 C CA . LEU A 1 204 ? -20.752 -10.661 -19.394 1.00 98.62 204 LEU A CA 1
ATOM 1490 C C . LEU A 1 204 ? -20.885 -9.538 -18.362 1.00 98.62 204 LEU A C 1
ATOM 1492 O O . LEU A 1 204 ? -20.404 -8.421 -18.577 1.00 98.62 204 LEU A O 1
ATOM 1496 N N . ARG A 1 205 ? -21.485 -9.847 -17.207 1.00 98.62 205 ARG A N 1
ATOM 1497 C CA . ARG A 1 205 ? -21.403 -9.004 -16.010 1.00 98.62 205 ARG A CA 1
ATOM 1498 C C . ARG A 1 205 ? -20.110 -9.298 -15.257 1.00 98.62 205 ARG A C 1
ATOM 1500 O O . ARG A 1 205 ? -19.903 -10.415 -14.781 1.00 98.62 205 ARG A O 1
ATOM 1507 N N . VAL A 1 206 ? -19.249 -8.296 -15.129 1.00 98.88 206 VAL A N 1
ATOM 1508 C CA . VAL A 1 206 ? -17.866 -8.454 -14.673 1.00 98.88 206 VAL A CA 1
ATOM 1509 C C . VAL A 1 206 ? -17.616 -7.646 -13.405 1.00 98.88 206 VAL A C 1
ATOM 1511 O O . VAL A 1 206 ? -17.985 -6.477 -13.339 1.00 98.88 206 VAL A O 1
ATOM 1514 N N . ALA A 1 207 ? -16.942 -8.246 -12.424 1.00 98.88 207 ALA A N 1
ATOM 1515 C CA . ALA A 1 207 ? -16.279 -7.507 -11.350 1.00 98.88 207 ALA A CA 1
ATOM 1516 C C . ALA A 1 207 ? -14.770 -7.483 -11.613 1.00 98.88 207 ALA A C 1
ATOM 1518 O O . ALA A 1 207 ? -14.162 -8.549 -11.712 1.00 98.88 207 ALA A O 1
ATOM 1519 N N . LEU A 1 208 ? -14.164 -6.297 -11.695 1.00 98.88 208 LEU A N 1
ATOM 1520 C CA . LEU A 1 208 ? -12.707 -6.135 -11.685 1.00 98.88 208 LEU A CA 1
ATOM 1521 C C . LEU A 1 208 ? -12.267 -5.653 -10.302 1.00 98.88 208 LEU A C 1
ATOM 1523 O O . LEU A 1 208 ? -12.580 -4.530 -9.906 1.00 98.88 208 LEU A O 1
ATOM 1527 N N . ILE A 1 209 ? -11.551 -6.507 -9.575 1.00 98.69 209 ILE A N 1
ATOM 1528 C CA . ILE A 1 209 ? -11.087 -6.259 -8.207 1.00 98.69 209 ILE A CA 1
ATOM 1529 C C . ILE A 1 209 ? -9.608 -5.879 -8.243 1.00 98.69 209 ILE A C 1
ATOM 1531 O O . ILE A 1 209 ? -8.791 -6.640 -8.754 1.00 98.69 209 ILE A O 1
ATOM 1535 N N . GLN A 1 210 ? -9.256 -4.715 -7.700 1.00 97.06 210 GLN A N 1
ATOM 1536 C CA . GLN A 1 210 ? -7.886 -4.208 -7.656 1.00 97.06 210 GLN A CA 1
ATOM 1537 C C . GLN A 1 210 ? -7.561 -3.700 -6.250 1.00 97.06 210 GLN A C 1
ATOM 1539 O O . GLN A 1 210 ? -8.277 -2.861 -5.708 1.00 97.06 210 GLN A O 1
ATOM 1544 N N . ASN A 1 211 ? -6.458 -4.180 -5.671 1.00 93.94 211 ASN A N 1
ATOM 1545 C CA . ASN A 1 211 ? -6.081 -3.878 -4.285 1.00 93.94 211 ASN A CA 1
ATOM 1546 C C . ASN A 1 211 ? -5.677 -2.413 -4.061 1.00 93.94 211 ASN A C 1
ATOM 1548 O O . ASN A 1 211 ? -5.894 -1.877 -2.978 1.00 93.94 211 ASN A O 1
ATOM 1552 N N . ARG A 1 212 ? -5.154 -1.739 -5.089 1.00 92.75 212 ARG A N 1
ATOM 1553 C CA . ARG A 1 212 ? -4.826 -0.305 -5.059 1.00 92.75 212 ARG A CA 1
ATOM 1554 C C . ARG A 1 212 ? -5.984 0.569 -5.569 1.00 92.75 212 ARG A C 1
ATOM 1556 O O . ARG A 1 212 ? -6.829 0.084 -6.323 1.00 92.75 212 ARG A O 1
ATOM 1563 N N . PRO A 1 213 ? -6.034 1.866 -5.217 1.00 92.31 213 PRO A N 1
ATOM 1564 C CA . PRO A 1 213 ? -7.060 2.781 -5.727 1.00 92.31 213 PRO A CA 1
ATOM 1565 C C . PRO A 1 213 ? -6.876 3.149 -7.210 1.00 92.31 213 PRO A C 1
ATOM 1567 O O . PRO A 1 213 ? -7.692 3.885 -7.754 1.00 92.31 213 PRO A O 1
ATOM 1570 N N . VAL A 1 214 ? -5.826 2.649 -7.873 1.00 93.62 214 VAL A N 1
ATOM 1571 C CA . VAL A 1 214 ? -5.518 2.933 -9.279 1.00 93.62 214 VAL A CA 1
ATOM 1572 C C . VAL A 1 214 ? -5.314 1.658 -10.098 1.00 93.62 214 VAL A C 1
ATOM 1574 O O . VAL A 1 214 ? -4.876 0.618 -9.596 1.00 93.62 214 VAL A O 1
ATOM 1577 N N . LEU A 1 215 ? -5.589 1.767 -11.398 1.00 96.00 215 LEU A N 1
ATOM 1578 C CA . LEU A 1 215 ? -5.392 0.711 -12.393 1.00 96.00 215 LEU A CA 1
ATOM 1579 C C . LEU A 1 215 ? -4.036 0.826 -13.102 1.00 96.00 215 LEU A C 1
ATOM 1581 O O . LEU A 1 215 ? -3.450 1.905 -13.202 1.00 96.00 215 LEU A O 1
ATOM 1585 N N . GLY A 1 216 ? -3.579 -0.279 -13.689 1.00 93.25 216 GLY A N 1
ATOM 1586 C CA . GLY A 1 216 ? -2.397 -0.361 -14.550 1.00 93.25 216 GLY A CA 1
ATOM 1587 C C . GLY A 1 216 ? -1.316 -1.324 -14.100 1.00 93.25 216 GLY A C 1
ATOM 1588 O O . GLY A 1 216 ? -0.436 -1.642 -14.894 1.00 93.25 216 GLY A O 1
ATOM 1589 N N . GLY A 1 217 ? -1.347 -1.781 -12.846 1.00 91.75 217 GLY A N 1
ATOM 1590 C CA . GLY A 1 217 ? -0.224 -2.528 -12.275 1.00 91.75 217 GLY A CA 1
ATOM 1591 C C . GLY A 1 217 ? 1.049 -1.684 -12.360 1.00 91.75 217 GLY A C 1
ATOM 1592 O O . GLY A 1 217 ? 1.030 -0.523 -11.956 1.00 91.75 217 GLY A O 1
ATOM 1593 N N . ASN A 1 218 ? 2.115 -2.220 -12.952 1.00 89.62 218 ASN A N 1
ATOM 1594 C CA . ASN A 1 218 ? 3.359 -1.476 -13.188 1.00 89.62 218 ASN A CA 1
ATOM 1595 C C . ASN A 1 218 ? 3.172 -0.246 -14.100 1.00 89.62 218 ASN A C 1
ATOM 1597 O O . ASN A 1 218 ? 3.903 0.729 -13.966 1.00 89.62 218 ASN A O 1
ATOM 1601 N N . ALA A 1 219 ? 2.141 -0.229 -14.950 1.00 89.38 219 ALA A N 1
ATOM 1602 C CA . ALA A 1 219 ? 1.799 0.917 -15.793 1.00 89.38 219 ALA A CA 1
ATOM 1603 C C . ALA A 1 219 ? 0.901 1.951 -15.091 1.00 89.38 219 ALA A C 1
ATOM 1605 O O . ALA A 1 219 ? 0.372 2.851 -15.751 1.00 89.38 219 ALA A O 1
ATOM 1606 N N . SER A 1 220 ? 0.630 1.809 -13.786 1.00 90.25 220 SER A N 1
ATOM 1607 C CA . SER A 1 220 ? -0.149 2.794 -13.024 1.00 90.25 220 SER A CA 1
ATOM 1608 C C . SER A 1 220 ? 0.581 4.134 -12.935 1.00 90.25 220 SER A C 1
ATOM 1610 O O . SER A 1 220 ? 1.794 4.205 -13.118 1.00 90.25 220 SER A O 1
ATOM 1612 N N . ALA A 1 221 ? -0.156 5.197 -12.610 1.00 86.31 221 ALA A N 1
ATOM 1613 C CA . ALA A 1 221 ? 0.429 6.519 -12.381 1.00 86.31 221 ALA A CA 1
ATOM 1614 C C . ALA A 1 221 ? 1.426 6.546 -11.201 1.00 86.31 221 ALA A C 1
ATOM 1616 O O . ALA A 1 221 ? 2.279 7.425 -11.138 1.00 86.31 221 ALA A O 1
ATOM 1617 N N . GLU A 1 222 ? 1.337 5.582 -10.280 1.00 87.12 222 GLU A N 1
ATOM 1618 C CA . GLU A 1 222 ? 2.240 5.468 -9.127 1.00 87.12 222 GLU A CA 1
ATOM 1619 C C . GLU A 1 222 ? 3.623 4.938 -9.535 1.00 87.12 222 GLU A C 1
ATOM 1621 O O . GLU A 1 222 ? 4.641 5.364 -8.986 1.00 87.12 222 GLU A O 1
ATOM 1626 N N . ILE A 1 223 ? 3.667 4.019 -10.505 1.00 87.62 223 ILE A N 1
ATOM 1627 C CA . ILE A 1 223 ? 4.886 3.308 -10.911 1.00 87.62 223 ILE A CA 1
ATOM 1628 C C . ILE A 1 223 ? 5.419 3.887 -12.229 1.00 87.62 223 ILE A C 1
ATOM 1630 O O . ILE A 1 223 ? 6.513 4.454 -12.251 1.00 87.62 223 ILE A O 1
ATOM 1634 N N . GLY A 1 224 ? 4.618 3.817 -13.297 1.00 82.81 224 GLY A N 1
ATOM 1635 C CA . GLY A 1 224 ? 4.890 4.446 -14.592 1.00 82.81 224 GLY A CA 1
ATOM 1636 C C . GLY A 1 224 ? 5.632 3.585 -15.624 1.00 82.81 224 GLY A C 1
ATOM 1637 O O . GLY A 1 224 ? 6.063 4.115 -16.642 1.00 82.81 224 GLY A O 1
ATOM 1638 N N . ILE A 1 225 ? 5.767 2.272 -15.414 1.00 83.75 225 ILE A N 1
ATOM 1639 C CA . ILE A 1 225 ? 6.360 1.353 -16.399 1.00 83.75 225 ILE A CA 1
ATOM 1640 C C . ILE A 1 225 ? 5.273 0.891 -17.371 1.00 83.75 225 ILE A C 1
ATOM 1642 O O . ILE A 1 225 ? 4.474 0.006 -17.059 1.00 83.75 225 ILE A O 1
ATOM 1646 N N . THR A 1 226 ? 5.225 1.488 -18.559 1.00 82.81 226 THR A N 1
ATOM 1647 C CA . THR A 1 226 ? 4.232 1.134 -19.580 1.00 82.81 226 THR A CA 1
ATOM 1648 C C . THR A 1 226 ? 4.607 -0.146 -20.334 1.00 82.81 226 THR A C 1
ATOM 1650 O O . THR A 1 226 ? 5.792 -0.489 -20.413 1.00 82.81 226 THR A O 1
ATOM 1653 N N . PRO A 1 227 ? 3.623 -0.860 -20.917 1.00 83.88 227 PRO A N 1
ATOM 1654 C CA . PRO A 1 227 ? 3.900 -1.946 -21.851 1.00 83.88 227 PRO A CA 1
ATOM 1655 C C . PRO A 1 227 ? 4.838 -1.500 -22.981 1.00 83.88 227 PRO A C 1
ATOM 1657 O O . PRO A 1 227 ? 4.900 -0.322 -23.337 1.00 83.88 227 PRO A O 1
ATOM 1660 N N . ARG A 1 228 ? 5.609 -2.457 -23.505 1.00 78.44 228 ARG A N 1
ATOM 1661 C CA . ARG A 1 228 ? 6.548 -2.260 -24.615 1.00 78.44 228 ARG A CA 1
ATOM 1662 C C . ARG A 1 228 ? 6.362 -3.364 -25.650 1.00 78.44 228 ARG A C 1
ATOM 1664 O O . ARG A 1 228 ? 5.983 -4.483 -25.309 1.00 78.44 228 ARG A O 1
ATOM 1671 N N . GLY A 1 229 ? 6.713 -3.069 -26.900 1.00 79.19 229 GLY A N 1
ATOM 1672 C CA . GLY A 1 229 ? 6.689 -4.031 -28.002 1.00 79.19 229 GLY A CA 1
ATOM 1673 C C . GLY A 1 229 ? 5.380 -4.029 -28.795 1.00 79.19 229 GLY A C 1
ATOM 1674 O O . GLY A 1 229 ? 4.704 -3.010 -28.914 1.00 79.19 229 GLY A O 1
ATOM 1675 N N . ALA A 1 230 ? 5.055 -5.165 -29.416 1.00 70.38 230 ALA A N 1
ATOM 1676 C CA . ALA A 1 230 ? 3.885 -5.283 -30.281 1.00 70.38 230 ALA A CA 1
ATOM 1677 C C . ALA A 1 230 ? 2.590 -5.366 -29.460 1.00 70.38 230 ALA A C 1
ATOM 1679 O O . ALA A 1 230 ? 2.286 -6.390 -28.851 1.00 70.38 230 ALA A O 1
ATOM 1680 N N . GLU A 1 231 ? 1.800 -4.294 -29.492 1.00 79.38 231 GLU A N 1
ATOM 1681 C CA . GLU A 1 231 ? 0.534 -4.207 -28.765 1.00 79.38 231 GLU A CA 1
ATOM 1682 C C . GLU A 1 231 ? -0.679 -4.366 -29.685 1.00 79.38 231 GLU A C 1
ATOM 1684 O O . GLU A 1 231 ? -0.792 -3.705 -30.732 1.00 79.38 231 GLU A O 1
ATOM 1689 N N . SER A 1 232 ? -1.633 -5.196 -29.253 1.00 86.62 232 SER A N 1
ATOM 1690 C CA . SER A 1 232 ? -2.954 -5.290 -29.877 1.00 86.62 232 SER A CA 1
ATOM 1691 C C . SER A 1 232 ? -3.745 -3.990 -29.687 1.00 86.62 232 SER A C 1
ATOM 1693 O O . SER A 1 232 ? -3.460 -3.195 -28.790 1.00 86.62 232 SER A O 1
ATOM 1695 N N . ALA A 1 233 ? -4.770 -3.770 -30.517 1.00 89.44 233 ALA A N 1
ATOM 1696 C CA . ALA A 1 233 ? -5.640 -2.597 -30.386 1.00 89.44 233 ALA A CA 1
ATOM 1697 C C . ALA A 1 233 ? -6.292 -2.509 -28.993 1.00 89.44 233 ALA A C 1
ATOM 1699 O O . ALA A 1 233 ? -6.372 -1.426 -28.423 1.00 89.44 233 ALA A O 1
ATOM 1700 N N . LEU A 1 234 ? -6.674 -3.659 -28.423 1.00 90.81 234 LEU A N 1
ATOM 1701 C CA . LEU A 1 234 ? -7.226 -3.757 -27.072 1.00 90.81 234 LEU A CA 1
ATOM 1702 C C . LEU A 1 234 ? -6.218 -3.300 -26.009 1.00 90.81 234 LEU A C 1
ATOM 1704 O O . LEU A 1 234 ? -6.575 -2.533 -25.121 1.00 90.81 234 LEU A O 1
ATOM 1708 N N . VAL A 1 235 ? -4.961 -3.755 -26.097 1.00 90.75 235 VAL A N 1
ATOM 1709 C CA . VAL A 1 235 ? -3.919 -3.376 -25.128 1.00 90.75 235 VAL A CA 1
ATOM 1710 C C . VAL A 1 235 ? -3.673 -1.872 -25.176 1.00 90.75 235 VAL A C 1
ATOM 1712 O O . VAL A 1 235 ? -3.662 -1.242 -24.124 1.00 90.75 235 VAL A O 1
ATOM 1715 N N . ARG A 1 236 ? -3.590 -1.269 -26.369 1.00 90.44 236 ARG A N 1
ATOM 1716 C CA . ARG A 1 236 ? -3.407 0.187 -26.512 1.00 90.44 236 ARG A CA 1
ATOM 1717 C C . ARG A 1 236 ? -4.538 0.996 -25.875 1.00 90.44 236 ARG A C 1
ATOM 1719 O O . ARG A 1 236 ? -4.291 2.074 -25.341 1.00 90.44 236 ARG A O 1
ATOM 1726 N N . GLU A 1 237 ? -5.763 0.475 -25.908 1.00 91.56 237 GLU A N 1
ATOM 1727 C CA . GLU A 1 237 ? -6.937 1.126 -25.318 1.00 91.56 237 GLU A CA 1
ATOM 1728 C C . GLU A 1 237 ? -6.838 1.231 -23.786 1.00 91.56 237 GLU A C 1
ATOM 1730 O O . GLU A 1 237 ? -7.226 2.245 -23.204 1.00 91.56 237 GLU A O 1
ATOM 1735 N N . VAL A 1 238 ? -6.267 0.213 -23.130 1.00 93.38 238 VAL A N 1
ATOM 1736 C CA . VAL A 1 238 ? -6.141 0.148 -21.660 1.00 93.38 238 VAL A CA 1
ATOM 1737 C C . VAL A 1 238 ? -4.736 0.478 -21.136 1.00 93.38 238 VAL A C 1
ATOM 1739 O O . VAL A 1 238 ? -4.560 0.686 -19.936 1.00 93.38 238 VAL A O 1
ATOM 1742 N N . ALA A 1 239 ? -3.727 0.563 -22.004 1.00 88.06 239 ALA A N 1
ATOM 1743 C CA . ALA A 1 239 ? -2.363 0.947 -21.638 1.00 88.06 239 ALA A CA 1
ATOM 1744 C C . ALA A 1 239 ? -2.235 2.451 -21.362 1.00 88.06 239 ALA A C 1
ATOM 1746 O O . ALA A 1 239 ? -1.424 2.858 -20.530 1.00 88.06 239 ALA A O 1
ATOM 1747 N N . GLY A 1 240 ? -3.063 3.278 -22.004 1.00 84.25 240 GLY A N 1
ATOM 1748 C CA . GLY A 1 240 ? -3.030 4.732 -21.855 1.00 84.25 240 GLY A CA 1
ATOM 1749 C C . GLY A 1 240 ? -3.586 5.263 -20.522 1.00 84.25 240 GLY A C 1
ATOM 1750 O O . GLY A 1 240 ? -4.160 4.515 -19.724 1.00 84.25 240 GLY A O 1
ATOM 1751 N N . PRO A 1 241 ? -3.471 6.584 -20.286 1.00 85.19 241 PRO A N 1
ATOM 1752 C CA . PRO A 1 241 ? -3.981 7.240 -19.076 1.00 85.19 241 PRO A CA 1
ATOM 1753 C C . PRO A 1 241 ? -5.515 7.208 -18.967 1.00 85.19 241 PRO A C 1
ATOM 1755 O O . PRO A 1 241 ? -6.057 7.247 -17.869 1.00 85.19 241 PRO A O 1
ATOM 1758 N N . ASN A 1 242 ? -6.228 7.067 -20.090 1.00 90.50 242 ASN A N 1
ATOM 1759 C CA . ASN A 1 242 ? -7.695 7.019 -20.130 1.00 90.50 242 ASN A CA 1
ATOM 1760 C C . ASN A 1 242 ? -8.287 5.645 -19.764 1.00 90.50 242 ASN A C 1
ATOM 1762 O O . ASN A 1 242 ? -9.502 5.472 -19.849 1.00 90.50 242 ASN A O 1
ATOM 1766 N N . ARG A 1 243 ? -7.464 4.666 -19.361 1.00 94.75 243 ARG A N 1
ATOM 1767 C CA . ARG A 1 243 ? -7.892 3.274 -19.127 1.00 94.75 243 ARG A CA 1
ATOM 1768 C C . ARG A 1 243 ? -9.102 3.139 -18.211 1.00 94.75 243 ARG A C 1
ATOM 1770 O O . ARG A 1 243 ? -9.992 2.339 -18.473 1.00 94.75 243 ARG A O 1
ATOM 1777 N N . GLU A 1 244 ? -9.149 3.928 -17.140 1.00 96.31 244 GLU A N 1
ATOM 1778 C CA . GLU A 1 244 ? -10.241 3.846 -16.177 1.00 96.31 244 GLU A CA 1
ATOM 1779 C C . GLU A 1 244 ? -11.540 4.367 -16.790 1.00 96.31 244 GLU A C 1
ATOM 1781 O O . GLU A 1 244 ? -12.583 3.744 -16.622 1.00 96.31 244 GLU A O 1
ATOM 1786 N N . ALA A 1 245 ? -11.475 5.457 -17.559 1.00 96.81 245 ALA A N 1
ATOM 1787 C CA . ALA A 1 245 ? -12.630 5.989 -18.273 1.00 96.81 245 ALA A CA 1
ATOM 1788 C C . ALA A 1 245 ? -13.170 4.986 -19.304 1.00 96.81 245 ALA A C 1
ATOM 1790 O O . ALA A 1 245 ? -14.383 4.809 -19.391 1.00 96.81 245 ALA A O 1
ATOM 1791 N N . VAL A 1 246 ? -12.282 4.289 -20.026 1.00 97.00 246 VAL A N 1
ATOM 1792 C CA . VAL A 1 246 ? -12.655 3.207 -20.954 1.00 97.00 246 VAL A CA 1
ATOM 1793 C C . VAL A 1 246 ? -13.418 2.105 -20.220 1.00 97.00 246 VAL A C 1
ATOM 1795 O O . VAL A 1 246 ? -14.515 1.742 -20.629 1.00 97.00 246 VAL A O 1
ATOM 1798 N N . LEU A 1 247 ? -12.878 1.601 -19.108 1.00 98.06 247 LEU A N 1
ATOM 1799 C CA . LEU A 1 247 ? -13.513 0.523 -18.345 1.00 98.06 247 LEU A CA 1
ATOM 1800 C C . LEU A 1 247 ? -14.841 0.968 -17.717 1.00 98.06 247 LEU A C 1
ATOM 1802 O O . LEU A 1 247 ? -15.818 0.229 -17.758 1.00 98.06 247 LEU A O 1
ATOM 1806 N N . ARG A 1 248 ? -14.913 2.192 -17.180 1.00 97.88 248 ARG A N 1
ATOM 1807 C CA . ARG A 1 248 ? -16.147 2.749 -16.596 1.00 97.88 248 ARG A CA 1
ATOM 1808 C C . ARG A 1 248 ? -17.247 3.014 -17.625 1.00 97.88 248 ARG A C 1
ATOM 1810 O O . ARG A 1 248 ? -18.405 3.136 -17.233 1.00 97.88 248 ARG A O 1
ATOM 1817 N N . ALA A 1 249 ? -16.914 3.127 -18.911 1.00 97.69 249 ALA A N 1
ATOM 1818 C CA . ALA A 1 249 ? -17.908 3.282 -19.969 1.00 97.69 249 ALA A CA 1
ATOM 1819 C C . ALA A 1 249 ? -18.713 1.989 -20.216 1.00 97.69 249 ALA A C 1
ATOM 1821 O O . ALA A 1 249 ? -19.842 2.053 -20.711 1.00 97.69 249 ALA A O 1
ATOM 1822 N N . GLU A 1 250 ? -18.170 0.828 -19.843 1.00 98.12 250 GLU A N 1
ATOM 1823 C CA . GLU A 1 250 ? -18.822 -0.468 -20.015 1.00 98.12 250 GLU A CA 1
ATOM 1824 C C . GLU A 1 250 ? -19.844 -0.721 -18.893 1.00 98.12 250 GLU A C 1
ATOM 1826 O O . GLU A 1 250 ? -19.499 -0.958 -17.737 1.00 98.12 250 GLU A O 1
ATOM 1831 N N . ARG A 1 251 ? -21.142 -0.706 -19.227 1.00 96.94 251 ARG A N 1
ATOM 1832 C CA . ARG A 1 251 ? -22.237 -0.791 -18.234 1.00 96.94 251 ARG A CA 1
ATOM 1833 C C . ARG A 1 251 ? -22.288 -2.102 -17.448 1.00 96.94 251 ARG A C 1
ATOM 1835 O O . ARG A 1 251 ? -22.898 -2.137 -16.384 1.00 96.94 251 ARG A O 1
ATOM 1842 N N . SER A 1 252 ? -21.733 -3.181 -17.995 1.00 97.94 252 SER A N 1
ATOM 1843 C CA . SER A 1 252 ? -21.704 -4.494 -17.349 1.00 97.94 252 SER A CA 1
ATOM 1844 C C . SER A 1 252 ? -20.429 -4.735 -16.534 1.00 97.94 252 SER A C 1
ATOM 1846 O O . SER A 1 252 ? -20.293 -5.812 -15.957 1.00 97.94 252 SER A O 1
ATOM 1848 N N . LEU A 1 253 ? -19.515 -3.758 -16.463 1.00 98.62 253 LEU A N 1
ATOM 1849 C CA . LEU A 1 253 ? -18.263 -3.840 -15.717 1.00 98.62 253 LEU A CA 1
ATOM 1850 C C . LEU A 1 253 ? -18.318 -2.989 -14.440 1.00 98.62 253 LEU A C 1
ATOM 1852 O O . LEU A 1 253 ? -18.428 -1.766 -14.483 1.00 98.62 253 LEU A O 1
ATOM 1856 N N . GLU A 1 254 ? -18.182 -3.644 -13.291 1.00 98.62 254 GLU A N 1
ATOM 1857 C CA . GLU A 1 254 ? -18.111 -3.006 -11.977 1.00 98.62 254 GLU A CA 1
ATOM 1858 C C . GLU A 1 254 ? -16.653 -2.991 -11.482 1.00 98.62 254 GLU A C 1
ATOM 1860 O O . GLU A 1 254 ? -15.995 -4.033 -11.397 1.00 98.62 254 GLU A O 1
ATOM 1865 N N . LEU A 1 255 ? -16.134 -1.800 -11.162 1.00 98.56 255 LEU A N 1
ATOM 1866 C CA . LEU A 1 255 ? -14.769 -1.613 -10.659 1.00 98.56 255 LEU A CA 1
ATOM 1867 C C . LEU A 1 255 ? -14.746 -1.580 -9.128 1.00 98.56 255 LEU A C 1
ATOM 1869 O O . LEU A 1 255 ? -15.352 -0.704 -8.511 1.00 98.56 255 LEU A O 1
ATOM 1873 N N . TYR A 1 256 ? -13.964 -2.476 -8.533 1.00 98.50 256 TYR A N 1
ATOM 1874 C CA . TYR A 1 256 ? -13.679 -2.537 -7.102 1.00 98.50 256 TYR A CA 1
ATOM 1875 C C . TYR A 1 256 ? -12.215 -2.146 -6.867 1.00 98.50 256 TYR A C 1
ATOM 1877 O O . TYR A 1 256 ? -11.355 -3.001 -6.662 1.00 98.50 256 TYR A O 1
ATOM 1885 N N . LEU A 1 257 ? -11.932 -0.841 -6.934 1.00 97.56 257 LEU A N 1
ATOM 1886 C CA . LEU A 1 257 ? -10.612 -0.266 -6.639 1.00 97.56 257 LEU A CA 1
ATOM 1887 C C . LEU A 1 257 ? -10.425 -0.116 -5.124 1.00 97.56 257 LEU A C 1
ATOM 1889 O O . LEU A 1 257 ? -11.365 0.273 -4.430 1.00 97.56 257 LEU A O 1
ATOM 1893 N N . GLY A 1 258 ? -9.233 -0.414 -4.609 1.00 96.31 258 GLY A N 1
ATOM 1894 C CA . GLY A 1 258 ? -8.985 -0.458 -3.165 1.00 96.31 258 GLY A CA 1
ATOM 1895 C C . GLY A 1 258 ? -9.605 -1.683 -2.480 1.00 96.31 258 GLY A C 1
ATOM 1896 O O . GLY A 1 258 ? -10.094 -1.579 -1.356 1.00 96.31 258 GLY A O 1
ATOM 1897 N N . TRP A 1 259 ? -9.650 -2.831 -3.164 1.00 97.62 259 TRP A N 1
ATOM 1898 C CA . TRP A 1 259 ? -10.166 -4.097 -2.633 1.00 97.62 259 TRP A CA 1
ATOM 1899 C C . TRP A 1 259 ? -9.149 -5.223 -2.817 1.00 97.62 259 TRP A C 1
ATOM 1901 O O . TRP A 1 259 ? -8.804 -5.588 -3.938 1.00 97.62 259 TRP A O 1
ATOM 1911 N N . HIS A 1 260 ? -8.675 -5.790 -1.711 1.00 97.00 260 HIS A N 1
ATOM 1912 C CA . HIS A 1 260 ? -7.669 -6.851 -1.686 1.00 97.00 260 HIS A CA 1
ATOM 1913 C C . HIS A 1 260 ? -8.315 -8.223 -1.507 1.00 97.00 260 HIS A C 1
ATOM 1915 O O . HIS A 1 260 ? -9.027 -8.436 -0.525 1.00 97.00 260 HIS A O 1
ATOM 1921 N N . VAL A 1 261 ? -8.081 -9.154 -2.434 1.00 97.56 261 VAL A N 1
ATOM 1922 C CA . VAL A 1 261 ? -8.546 -10.544 -2.306 1.00 97.56 261 VAL A CA 1
ATOM 1923 C C . VAL A 1 261 ? -7.606 -11.304 -1.380 1.00 97.56 261 VAL A C 1
ATOM 1925 O O . VAL A 1 261 ? -6.432 -11.444 -1.690 1.00 97.56 261 VAL A O 1
ATOM 1928 N N . PHE A 1 262 ? -8.140 -11.836 -0.280 1.00 95.06 262 PHE A N 1
ATOM 1929 C CA . PHE A 1 262 ? -7.352 -12.542 0.742 1.00 95.06 262 PHE A CA 1
ATOM 1930 C C . PHE A 1 262 ? -7.825 -13.981 0.995 1.00 95.06 262 PHE A C 1
ATOM 1932 O O . PHE A 1 262 ? -7.240 -14.698 1.803 1.00 95.06 262 PHE A O 1
ATOM 1939 N N . ALA A 1 263 ? -8.911 -14.422 0.348 1.00 96.06 263 ALA A N 1
ATOM 1940 C CA . ALA A 1 263 ? -9.365 -15.806 0.438 1.00 96.06 263 ALA A CA 1
ATOM 1941 C C . ALA A 1 263 ? -10.104 -16.265 -0.823 1.00 96.06 263 ALA A C 1
ATOM 1943 O O . ALA A 1 263 ? -10.882 -15.514 -1.416 1.00 96.06 263 ALA A O 1
ATOM 1944 N N . ALA A 1 264 ? -9.941 -17.543 -1.163 1.00 97.69 264 ALA A N 1
ATOM 1945 C CA . ALA A 1 264 ? -10.758 -18.247 -2.143 1.00 97.69 264 ALA A CA 1
ATOM 1946 C C . ALA A 1 264 ? -11.572 -19.345 -1.444 1.00 97.69 264 ALA A C 1
ATOM 1948 O O . ALA A 1 264 ? -11.065 -20.124 -0.640 1.00 97.69 264 ALA A O 1
ATOM 1949 N N . ARG A 1 265 ? -12.870 -19.413 -1.738 1.00 97.00 265 ARG A N 1
ATOM 1950 C CA . ARG A 1 265 ? -13.787 -20.438 -1.230 1.00 97.00 265 ARG A CA 1
ATOM 1951 C C . ARG A 1 265 ? -14.079 -21.431 -2.339 1.00 97.00 265 ARG A C 1
ATOM 1953 O O . ARG A 1 265 ? -14.570 -21.044 -3.400 1.00 97.00 265 ARG A O 1
ATOM 1960 N N . LYS A 1 266 ? -13.834 -22.712 -2.074 1.00 97.12 266 LYS A N 1
ATOM 1961 C CA . LYS A 1 266 ? -14.073 -23.798 -3.028 1.00 97.12 266 LYS A CA 1
ATOM 1962 C C . LYS A 1 266 ? -15.344 -24.588 -2.725 1.00 97.12 266 LYS A C 1
ATOM 1964 O O . LYS A 1 266 ? -15.790 -24.671 -1.581 1.00 97.12 266 LYS A O 1
ATOM 1969 N N . ARG A 1 267 ? -15.894 -25.215 -3.764 1.00 96.06 267 ARG A N 1
ATOM 1970 C CA . ARG A 1 267 ? -16.875 -26.302 -3.683 1.00 96.06 267 ARG A CA 1
ATOM 1971 C C . ARG A 1 267 ? -16.322 -27.497 -4.458 1.00 96.06 267 ARG A C 1
ATOM 1973 O O . ARG A 1 267 ? -16.355 -27.496 -5.686 1.00 96.06 267 ARG A O 1
ATOM 1980 N N . GLY A 1 268 ? -15.798 -28.491 -3.741 1.00 94.44 268 GLY A N 1
ATOM 1981 C CA . GLY A 1 268 ? -14.924 -29.498 -4.352 1.00 94.44 268 GLY A CA 1
ATOM 1982 C C . GLY A 1 268 ? -13.682 -28.819 -4.935 1.00 94.44 268 GLY A C 1
ATOM 1983 O O . GLY A 1 268 ? -13.101 -27.954 -4.281 1.00 94.44 268 GLY A O 1
ATOM 1984 N N . ASP A 1 269 ? -13.356 -29.126 -6.188 1.00 93.56 269 ASP A N 1
ATOM 1985 C CA . ASP A 1 269 ? -12.178 -28.581 -6.881 1.00 93.56 269 ASP A CA 1
ATOM 1986 C C . ASP A 1 269 ? -12.461 -27.296 -7.674 1.00 93.56 269 ASP A C 1
ATOM 1988 O O . ASP A 1 269 ? -11.627 -26.827 -8.442 1.00 93.56 269 ASP A O 1
ATOM 1992 N N . ARG A 1 270 ? -13.649 -26.699 -7.510 1.00 95.69 270 ARG A N 1
ATOM 1993 C CA . ARG A 1 270 ? -14.027 -25.457 -8.199 1.00 95.69 270 ARG A CA 1
ATOM 1994 C C . ARG A 1 270 ? -14.048 -24.287 -7.232 1.00 95.69 270 ARG A C 1
ATOM 1996 O O . ARG A 1 270 ? -14.686 -24.364 -6.181 1.00 95.69 270 ARG A O 1
ATOM 2003 N N . ILE A 1 271 ? -13.417 -23.180 -7.617 1.00 97.94 271 ILE A N 1
ATOM 2004 C CA . ILE A 1 271 ? -13.593 -21.896 -6.933 1.00 97.94 271 ILE A CA 1
ATOM 2005 C C . ILE A 1 271 ? -15.066 -21.494 -7.076 1.00 97.94 271 ILE A C 1
ATOM 2007 O O . ILE A 1 271 ? -15.612 -21.471 -8.176 1.00 97.94 271 ILE A O 1
ATOM 2011 N N . ALA A 1 272 ? -15.719 -21.241 -5.945 1.00 97.44 272 ALA A N 1
ATOM 2012 C CA . ALA A 1 272 ? -17.114 -20.818 -5.872 1.00 97.44 272 ALA A CA 1
ATOM 2013 C C . ALA A 1 272 ? -17.236 -19.316 -5.587 1.00 97.44 272 ALA A C 1
ATOM 2015 O O . ALA A 1 272 ? -18.185 -18.677 -6.039 1.00 97.44 272 ALA A O 1
ATOM 2016 N N . ALA A 1 273 ? -16.293 -18.759 -4.824 1.00 98.19 273 ALA A N 1
ATOM 2017 C CA . ALA A 1 273 ? -16.211 -17.331 -4.558 1.00 98.19 273 ALA A CA 1
ATOM 2018 C C . ALA A 1 273 ? -14.793 -16.916 -4.160 1.00 98.19 273 ALA A C 1
ATOM 2020 O O . ALA A 1 273 ? -14.066 -17.705 -3.560 1.00 98.19 273 ALA A O 1
ATOM 2021 N N . VAL A 1 274 ? -14.453 -15.652 -4.390 1.00 98.56 274 VAL A N 1
ATOM 2022 C CA . VAL A 1 274 ? -13.340 -14.983 -3.703 1.00 98.56 274 VAL A CA 1
ATOM 2023 C C . VAL A 1 274 ? -13.887 -14.039 -2.634 1.00 98.56 274 VAL A C 1
ATOM 2025 O O . VAL A 1 274 ? -15.035 -13.588 -2.713 1.00 98.56 274 VAL A O 1
ATOM 2028 N N . VAL A 1 275 ? -13.100 -13.775 -1.596 1.00 98.12 275 VAL A N 1
ATOM 2029 C CA . VAL A 1 275 ? -13.415 -12.796 -0.552 1.00 98.12 275 VAL A CA 1
ATOM 2030 C C . VAL A 1 275 ? -12.385 -11.682 -0.627 1.00 98.12 275 VAL A C 1
ATOM 2032 O O . VAL A 1 275 ? -11.184 -11.954 -0.610 1.00 98.12 275 VAL A O 1
ATOM 2035 N N . ALA A 1 276 ? -12.866 -10.444 -0.708 1.00 97.81 276 ALA A N 1
ATOM 2036 C CA . ALA A 1 276 ? -12.019 -9.263 -0.719 1.00 97.81 276 ALA A CA 1
ATOM 2037 C C . ALA A 1 276 ? -12.324 -8.341 0.461 1.00 97.81 276 ALA A C 1
ATOM 2039 O O . ALA A 1 276 ? -13.462 -8.280 0.931 1.00 97.81 276 ALA A O 1
ATOM 2040 N N . ARG A 1 277 ? -11.307 -7.609 0.909 1.00 96.25 277 ARG A N 1
ATOM 2041 C CA . ARG A 1 277 ? -11.382 -6.584 1.949 1.00 96.25 277 ARG A CA 1
ATOM 2042 C C . ARG A 1 277 ? -11.092 -5.213 1.346 1.00 96.25 277 ARG A C 1
ATOM 2044 O O . ARG A 1 277 ? -10.149 -5.072 0.576 1.00 96.25 277 ARG A O 1
ATOM 2051 N N . SER A 1 278 ? -11.877 -4.207 1.713 1.00 95.75 278 SER A N 1
ATOM 2052 C CA . SER A 1 278 ? -11.584 -2.812 1.395 1.00 95.75 278 SER A CA 1
ATOM 2053 C C . SER A 1 278 ? -10.319 -2.367 2.125 1.00 95.75 278 SER A C 1
ATOM 2055 O O . SER A 1 278 ? -10.254 -2.458 3.349 1.00 95.75 278 SER A O 1
ATOM 2057 N N . THR A 1 279 ? -9.352 -1.832 1.387 1.00 94.38 279 THR A N 1
ATOM 2058 C CA . THR A 1 279 ? -8.067 -1.360 1.923 1.00 94.38 279 THR A CA 1
ATOM 2059 C C . THR A 1 279 ? -8.168 -0.030 2.671 1.00 94.38 279 THR A C 1
ATOM 2061 O O . THR A 1 279 ? -7.171 0.420 3.219 1.00 94.38 279 THR A O 1
ATOM 2064 N N . ALA A 1 280 ? -9.356 0.581 2.709 1.00 91.75 280 ALA A N 1
ATOM 2065 C CA . ALA A 1 280 ? -9.628 1.839 3.407 1.00 91.75 280 ALA A CA 1
ATOM 2066 C C . ALA A 1 280 ? -10.577 1.693 4.611 1.00 91.75 280 ALA A C 1
ATOM 2068 O O . ALA A 1 280 ? -10.703 2.614 5.409 1.00 91.75 280 ALA A O 1
ATOM 2069 N N . THR A 1 281 ? -11.319 0.582 4.717 1.00 89.62 281 THR A N 1
ATOM 2070 C CA . THR A 1 281 ? -12.403 0.451 5.719 1.00 89.62 281 THR A CA 1
ATOM 2071 C C . THR A 1 281 ? -12.495 -0.920 6.381 1.00 89.62 281 THR A C 1
ATOM 2073 O O . THR A 1 281 ? -13.449 -1.176 7.115 1.00 89.62 281 THR A O 1
ATOM 2076 N N . SER A 1 282 ? -11.610 -1.856 6.028 1.00 91.56 282 SER A N 1
ATOM 2077 C CA . SER A 1 282 ? -11.651 -3.262 6.455 1.00 91.56 282 SER A CA 1
ATOM 2078 C C . SER A 1 282 ? -12.958 -4.022 6.171 1.00 91.56 282 SER A C 1
ATOM 2080 O O . SER A 1 282 ? -13.092 -5.196 6.524 1.00 91.56 282 SER A O 1
ATOM 2082 N N . ARG A 1 283 ? -13.920 -3.412 5.465 1.00 93.62 283 ARG A N 1
ATOM 2083 C CA . ARG A 1 283 ? -15.167 -4.059 5.046 1.00 93.62 283 ARG A CA 1
ATOM 2084 C C . ARG A 1 283 ? -14.865 -5.214 4.110 1.00 93.62 283 ARG A C 1
ATOM 2086 O O . ARG A 1 283 ? -14.116 -5.060 3.151 1.00 93.62 283 ARG A O 1
ATOM 2093 N N . GLU A 1 284 ? -15.511 -6.346 4.343 1.00 96.50 284 GLU A N 1
ATOM 2094 C CA . GLU A 1 284 ? -15.329 -7.543 3.527 1.00 96.50 284 GLU A CA 1
ATOM 2095 C C . GLU A 1 284 ? -16.534 -7.782 2.617 1.00 96.50 284 GLU A C 1
ATOM 2097 O O . GLU A 1 284 ? -17.677 -7.539 3.005 1.00 96.50 284 GLU A O 1
ATOM 2102 N N . LEU A 1 285 ? -16.279 -8.292 1.415 1.00 98.31 285 LEU A N 1
ATOM 2103 C CA . LEU A 1 285 ? -17.291 -8.716 0.452 1.00 98.31 285 LEU A CA 1
ATOM 2104 C C . LEU A 1 285 ? -16.923 -10.073 -0.149 1.00 98.31 285 LEU A C 1
ATOM 2106 O O . LEU A 1 285 ? -15.751 -10.398 -0.329 1.00 98.31 285 LEU A O 1
ATOM 2110 N N . SER A 1 286 ? -17.939 -10.865 -0.487 1.00 98.50 286 SER A N 1
ATOM 2111 C CA . SER A 1 286 ? -17.792 -12.134 -1.199 1.00 98.50 286 SER A CA 1
ATOM 2112 C C . SER A 1 286 ? -18.305 -12.019 -2.634 1.00 98.50 286 SER A C 1
ATOM 2114 O O . SER A 1 286 ? -19.447 -11.618 -2.868 1.00 98.50 286 SER A O 1
ATOM 2116 N N . PHE A 1 287 ? -17.465 -12.417 -3.587 1.00 98.69 287 PHE A N 1
ATOM 2117 C CA . PHE A 1 287 ? -17.699 -12.323 -5.025 1.00 98.69 287 PHE A CA 1
ATOM 2118 C C . PHE A 1 287 ? -17.836 -13.727 -5.601 1.00 98.69 287 PHE A C 1
ATOM 2120 O O . PHE A 1 287 ? -16.866 -14.484 -5.623 1.00 98.69 287 PHE A O 1
ATOM 2127 N N . ALA A 1 288 ? -19.040 -14.083 -6.045 1.00 98.31 288 ALA A N 1
ATOM 2128 C CA . ALA A 1 288 ? -19.328 -15.378 -6.651 1.00 98.31 288 ALA A CA 1
ATOM 2129 C C . ALA A 1 288 ? -19.519 -15.229 -8.165 1.00 98.31 288 ALA A C 1
ATOM 2131 O O . ALA A 1 288 ? -20.250 -14.342 -8.611 1.00 98.31 288 ALA A O 1
ATOM 2132 N N . ALA A 1 289 ? -18.894 -16.123 -8.928 1.00 98.31 289 ALA A N 1
ATOM 2133 C CA . ALA A 1 289 ? -18.992 -16.195 -10.380 1.00 98.31 289 ALA A CA 1
ATOM 2134 C C . ALA A 1 289 ? -18.717 -17.628 -10.865 1.00 98.31 289 ALA A C 1
ATOM 2136 O O . ALA A 1 289 ? -18.095 -18.412 -10.145 1.00 98.31 289 ALA A O 1
ATOM 2137 N N . PRO A 1 290 ? -19.173 -18.000 -12.072 1.00 97.62 290 PRO A N 1
ATOM 2138 C CA . PRO A 1 290 ? -18.783 -19.257 -12.702 1.00 97.62 290 PRO A CA 1
ATOM 2139 C C . PRO A 1 290 ? -17.346 -19.235 -13.249 1.00 97.62 290 PRO A C 1
ATOM 2141 O O . PRO A 1 290 ? -16.769 -20.308 -13.438 1.00 97.62 290 PRO A O 1
ATOM 2144 N N . VAL A 1 291 ? -16.782 -18.047 -13.505 1.00 97.69 291 VAL A N 1
ATOM 2145 C CA . VAL A 1 291 ? -15.432 -17.843 -14.054 1.00 97.69 291 VAL A CA 1
ATOM 2146 C C . VAL A 1 291 ? -14.641 -16.870 -13.176 1.00 97.69 291 VAL A C 1
ATOM 2148 O O . VAL A 1 291 ? -15.139 -15.801 -12.819 1.00 97.69 291 VAL A O 1
ATOM 2151 N N . PHE A 1 292 ? -13.392 -17.227 -12.873 1.00 98.38 292 PHE A N 1
ATOM 2152 C CA . PHE A 1 292 ? -12.418 -16.374 -12.193 1.00 98.38 292 PHE A CA 1
ATOM 2153 C C . PHE A 1 292 ? -11.184 -16.240 -13.084 1.00 98.38 292 PHE A C 1
ATOM 2155 O O . PHE A 1 292 ? -10.707 -17.241 -13.614 1.00 98.38 292 PHE A O 1
ATOM 2162 N N . ILE A 1 293 ? -10.690 -15.017 -13.257 1.00 98.31 293 ILE A N 1
ATOM 2163 C CA . ILE A 1 293 ? -9.491 -14.713 -14.040 1.00 98.31 293 ILE A CA 1
ATOM 2164 C C . ILE A 1 293 ? -8.477 -14.092 -13.082 1.00 98.31 293 ILE A C 1
ATOM 2166 O O . ILE A 1 293 ? -8.678 -12.977 -12.596 1.00 98.31 293 ILE A O 1
ATOM 2170 N N . ASP A 1 294 ? -7.419 -14.842 -12.783 1.00 97.12 294 ASP A N 1
ATOM 2171 C CA . ASP A 1 294 ? -6.323 -14.375 -11.940 1.00 97.12 294 ASP A CA 1
ATOM 2172 C C . ASP A 1 294 ? -5.353 -13.535 -12.780 1.00 97.12 294 ASP A C 1
ATOM 2174 O O . ASP A 1 294 ? -4.757 -14.005 -13.747 1.00 97.12 294 ASP A O 1
ATOM 2178 N N . CYS A 1 295 ? -5.257 -12.257 -12.441 1.00 95.81 295 CYS A N 1
ATOM 2179 C CA . CYS A 1 295 ? -4.367 -11.269 -13.033 1.00 95.81 295 CYS A CA 1
ATOM 2180 C C . CYS A 1 295 ? -3.601 -10.516 -11.933 1.00 95.81 295 CYS A C 1
ATOM 2182 O O . CYS A 1 295 ? -3.252 -9.347 -12.120 1.00 95.81 295 CYS A O 1
ATOM 2184 N N . THR A 1 296 ? -3.346 -11.152 -10.779 1.00 92.69 296 THR A N 1
ATOM 2185 C CA . THR A 1 296 ? -2.630 -10.507 -9.662 1.00 92.69 296 THR A CA 1
ATOM 2186 C C . THR A 1 296 ? -1.147 -10.285 -9.950 1.00 92.69 296 THR A C 1
ATOM 2188 O O . THR A 1 296 ? -0.489 -9.566 -9.205 1.00 92.69 296 THR A O 1
ATOM 2191 N N . GLY A 1 297 ? -0.621 -10.898 -11.017 1.00 88.81 297 GLY A N 1
ATOM 2192 C CA . GLY A 1 297 ? 0.804 -10.914 -11.363 1.00 88.81 297 GLY A CA 1
ATOM 2193 C C . GLY A 1 297 ? 1.619 -11.942 -10.573 1.00 88.81 297 GLY A C 1
ATOM 2194 O O . GLY A 1 297 ? 2.812 -12.082 -10.815 1.00 88.81 297 GLY A O 1
ATOM 2195 N N . THR A 1 298 ? 0.979 -12.650 -9.639 1.00 87.56 298 THR A N 1
ATOM 2196 C CA . THR A 1 298 ? 1.632 -13.573 -8.695 1.00 87.56 298 THR A CA 1
ATOM 2197 C C . THR A 1 298 ? 0.898 -14.905 -8.532 1.00 87.56 298 THR A C 1
ATOM 2199 O O . THR A 1 298 ? 1.328 -15.741 -7.743 1.00 87.56 298 THR A O 1
ATOM 2202 N N . GLY A 1 299 ? -0.237 -15.095 -9.216 1.00 91.06 299 GLY A N 1
ATOM 2203 C CA . GLY A 1 299 ? -1.072 -16.293 -9.073 1.00 91.06 299 GLY A CA 1
ATOM 2204 C C . GLY A 1 299 ? -1.759 -16.410 -7.705 1.00 91.06 299 GLY A C 1
ATOM 2205 O O . GLY A 1 299 ? -2.024 -17.519 -7.233 1.00 91.06 299 GLY A O 1
ATOM 2206 N N . ALA A 1 300 ? -2.027 -15.285 -7.032 1.00 91.12 300 ALA A N 1
ATOM 2207 C CA . ALA A 1 300 ? -2.473 -15.286 -5.639 1.00 91.12 300 ALA A CA 1
ATOM 2208 C C . ALA A 1 300 ? -3.844 -15.954 -5.457 1.00 91.12 300 ALA A C 1
ATOM 2210 O O . ALA A 1 300 ? -4.064 -16.636 -4.459 1.00 91.12 300 ALA A O 1
ATOM 2211 N N . VAL A 1 301 ? -4.770 -15.824 -6.414 1.00 95.81 301 VAL A N 1
ATOM 2212 C CA . VAL A 1 301 ? -6.076 -16.499 -6.328 1.00 95.81 301 VAL A CA 1
ATOM 2213 C C . VAL A 1 301 ? -5.903 -18.009 -6.470 1.00 95.81 301 VAL A C 1
ATOM 2215 O O . VAL A 1 301 ? -6.557 -18.764 -5.747 1.00 95.81 301 VAL A O 1
ATOM 2218 N N . GLY A 1 302 ? -5.008 -18.449 -7.359 1.00 94.44 302 GLY A N 1
ATOM 2219 C CA . GLY A 1 302 ? -4.628 -19.857 -7.500 1.00 94.44 302 GLY A CA 1
ATOM 2220 C C . GLY A 1 302 ? -4.063 -20.432 -6.199 1.00 94.44 302 GLY A C 1
ATOM 2221 O O . GLY A 1 302 ? -4.580 -21.431 -5.690 1.00 94.44 302 GLY A O 1
ATOM 2222 N N . ALA A 1 303 ? -3.080 -19.752 -5.607 1.00 93.06 303 ALA A N 1
ATOM 2223 C CA . ALA A 1 303 ? -2.484 -20.146 -4.331 1.00 93.06 303 ALA A CA 1
ATOM 2224 C C . ALA A 1 303 ? -3.521 -20.177 -3.190 1.00 93.06 303 ALA A C 1
ATOM 2226 O O . ALA A 1 303 ? -3.605 -21.157 -2.449 1.00 93.06 303 ALA A O 1
ATOM 2227 N N . LEU A 1 304 ? -4.390 -19.163 -3.091 1.00 95.12 304 LEU A N 1
ATOM 2228 C CA . LEU A 1 304 ? -5.488 -19.117 -2.113 1.00 95.12 304 LEU A CA 1
ATOM 2229 C C . LEU A 1 304 ? -6.516 -20.240 -2.315 1.00 95.12 304 LEU A C 1
ATOM 2231 O O . LEU A 1 304 ? -7.175 -20.662 -1.363 1.00 95.12 304 LEU A O 1
ATOM 2235 N N . ALA A 1 305 ? -6.674 -20.731 -3.545 1.00 96.50 305 ALA A N 1
ATOM 2236 C CA . ALA A 1 305 ? -7.500 -21.891 -3.856 1.00 96.50 305 ALA A CA 1
ATOM 2237 C C . ALA A 1 305 ? -6.785 -23.226 -3.567 1.00 96.50 305 ALA A C 1
ATOM 2239 O O . ALA A 1 305 ? -7.401 -24.287 -3.702 1.00 96.50 305 ALA A O 1
ATOM 2240 N N . GLY A 1 306 ? -5.523 -23.201 -3.134 1.00 95.12 306 GLY A N 1
ATOM 2241 C CA . GLY A 1 306 ? -4.710 -24.385 -2.872 1.00 95.12 306 GLY A CA 1
ATOM 2242 C C . GLY A 1 306 ? -4.247 -25.091 -4.144 1.00 95.12 306 GLY A C 1
ATOM 2243 O O . GLY A 1 306 ? -4.149 -26.314 -4.135 1.00 95.12 306 GLY A O 1
ATOM 2244 N N . ALA A 1 307 ? -4.052 -24.350 -5.239 1.00 93.88 307 ALA A N 1
ATOM 2245 C CA . ALA A 1 307 ? -3.319 -24.857 -6.393 1.00 93.88 307 ALA A CA 1
ATOM 2246 C C . ALA A 1 307 ? -1.820 -24.949 -6.069 1.00 93.88 307 ALA A C 1
ATOM 2248 O O . ALA A 1 307 ? -1.309 -24.173 -5.257 1.00 93.88 307 ALA A O 1
ATOM 2249 N N . ASP A 1 308 ? -1.128 -25.877 -6.727 1.00 91.75 308 ASP A N 1
ATOM 2250 C CA . ASP A 1 308 ? 0.330 -25.921 -6.702 1.00 91.75 308 ASP A CA 1
ATOM 2251 C C . ASP A 1 308 ? 0.895 -24.653 -7.354 1.00 91.75 308 ASP A C 1
ATOM 2253 O O . ASP A 1 308 ? 0.354 -24.154 -8.343 1.00 91.75 308 ASP A O 1
ATOM 2257 N N . PHE A 1 309 ? 1.985 -24.134 -6.797 1.00 89.50 309 PHE A N 1
ATOM 2258 C CA . PHE A 1 309 ? 2.676 -22.949 -7.297 1.00 89.50 309 PHE A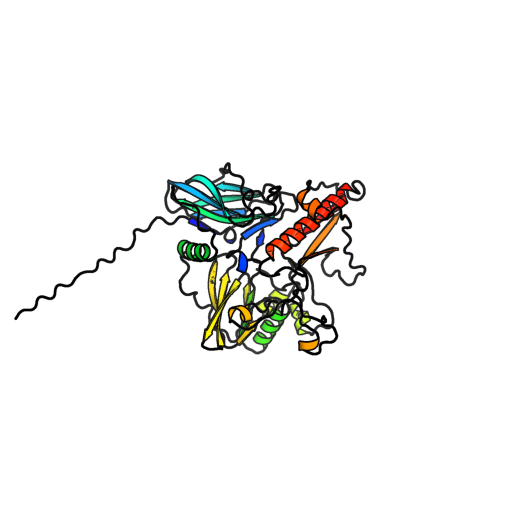 CA 1
ATOM 2259 C C . PHE A 1 309 ? 4.190 -23.134 -7.186 1.00 89.50 309 PHE A C 1
ATOM 2261 O O . PHE A 1 309 ? 4.676 -24.020 -6.473 1.00 89.50 309 PHE A O 1
ATOM 2268 N N . ARG A 1 310 ? 4.943 -22.283 -7.883 1.00 87.06 310 ARG A N 1
ATOM 2269 C CA . ARG A 1 310 ? 6.405 -22.262 -7.858 1.00 87.06 310 ARG A CA 1
ATOM 2270 C C . ARG A 1 310 ? 6.898 -20.839 -7.608 1.00 87.06 310 ARG A C 1
ATOM 2272 O O . ARG A 1 310 ? 6.188 -19.862 -7.791 1.00 87.06 310 ARG A O 1
ATOM 2279 N N . MET A 1 311 ? 8.133 -20.728 -7.140 1.00 87.12 311 MET A N 1
ATOM 2280 C CA . MET A 1 311 ? 8.869 -19.471 -7.098 1.00 87.12 311 MET A CA 1
ATOM 2281 C C . MET A 1 311 ? 10.272 -19.715 -7.641 1.00 87.12 311 MET A C 1
ATOM 2283 O O . MET A 1 311 ? 10.849 -20.777 -7.400 1.00 87.12 311 MET A O 1
ATOM 2287 N N . GLY A 1 312 ? 10.814 -18.728 -8.349 1.00 89.19 312 GLY A N 1
ATOM 2288 C CA . GLY A 1 312 ? 12.139 -18.807 -8.952 1.00 89.19 312 GLY A CA 1
ATOM 2289 C C . GLY A 1 312 ? 12.125 -19.329 -10.389 1.00 89.19 312 GLY A C 1
ATOM 2290 O O . GLY A 1 312 ? 11.132 -19.173 -11.101 1.00 89.19 312 GLY A O 1
ATOM 2291 N N . ARG A 1 313 ? 13.233 -19.938 -10.818 1.00 90.38 313 ARG A N 1
ATOM 2292 C CA . ARG A 1 313 ? 13.415 -20.470 -12.176 1.00 90.38 313 ARG A CA 1
ATOM 2293 C C . ARG A 1 313 ? 13.471 -21.984 -12.177 1.00 90.38 313 ARG A C 1
ATOM 2295 O O . ARG A 1 313 ? 14.098 -22.604 -11.318 1.00 90.38 313 ARG A O 1
ATOM 2302 N N . GLU A 1 314 ? 12.876 -22.572 -13.201 1.00 91.88 314 GLU A N 1
ATOM 2303 C CA . GLU A 1 314 ? 12.932 -24.004 -13.458 1.00 91.88 314 GLU A CA 1
ATOM 2304 C C . GLU A 1 314 ? 14.299 -24.453 -13.972 1.00 91.88 314 GLU A C 1
ATOM 2306 O O . GLU A 1 314 ? 15.020 -23.704 -14.630 1.00 91.88 314 GLU A O 1
ATOM 2311 N N . GLY A 1 315 ? 14.638 -25.717 -13.718 1.00 93.94 315 GLY A N 1
ATOM 2312 C CA . GLY A 1 315 ? 15.808 -26.338 -14.328 1.00 93.94 315 GLY A CA 1
ATOM 2313 C C . GLY A 1 315 ? 15.541 -26.700 -15.789 1.00 93.94 315 GLY A C 1
ATOM 2314 O O . GLY A 1 315 ? 14.472 -27.203 -16.135 1.00 93.94 315 GLY A O 1
ATOM 2315 N N . ARG A 1 316 ? 16.547 -26.533 -16.651 1.00 94.88 316 ARG A N 1
ATOM 2316 C CA . ARG A 1 316 ? 16.490 -26.822 -18.095 1.00 94.88 316 ARG A CA 1
ATOM 2317 C C . ARG A 1 316 ? 15.909 -28.194 -18.428 1.00 94.88 316 ARG A C 1
ATOM 2319 O O . ARG A 1 316 ? 15.181 -28.329 -19.408 1.00 94.88 316 ARG A O 1
ATOM 2326 N N . ALA A 1 317 ? 16.242 -29.211 -17.637 1.00 94.56 317 ALA A N 1
ATOM 2327 C CA . ALA A 1 317 ? 15.814 -30.586 -17.880 1.00 94.56 317 ALA A CA 1
ATOM 2328 C C . ALA A 1 317 ? 14.313 -30.825 -17.635 1.00 94.56 317 ALA A C 1
ATOM 2330 O O . ALA A 1 317 ? 13.783 -31.810 -18.138 1.00 94.56 317 ALA A O 1
ATOM 2331 N N . GLU A 1 318 ? 13.631 -29.951 -16.887 1.00 92.88 318 GLU A N 1
ATOM 2332 C CA . GLU A 1 318 ? 12.222 -30.138 -16.523 1.00 92.88 318 GLU A CA 1
ATOM 2333 C C . GLU A 1 318 ? 11.282 -29.932 -17.720 1.00 92.88 318 GLU A C 1
ATOM 2335 O O . GLU A 1 318 ? 10.378 -30.735 -17.939 1.00 92.88 318 GLU A O 1
ATOM 2340 N N . PHE A 1 319 ? 11.539 -28.898 -18.531 1.00 90.81 319 PHE A N 1
ATOM 2341 C CA . PHE A 1 319 ? 10.694 -28.518 -19.675 1.00 90.81 319 PHE A CA 1
ATOM 2342 C C . PHE A 1 319 ? 11.444 -28.427 -21.011 1.00 90.81 319 PHE A C 1
ATOM 2344 O O . PHE A 1 319 ? 10.875 -27.997 -22.009 1.00 90.81 319 PHE A O 1
ATOM 2351 N N . ALA A 1 320 ? 12.713 -28.845 -21.048 1.00 90.88 320 ALA A N 1
ATOM 2352 C CA . ALA A 1 320 ? 13.593 -28.719 -22.214 1.00 90.88 320 ALA A CA 1
ATOM 2353 C C . ALA A 1 320 ? 13.777 -27.262 -22.704 1.00 90.88 320 ALA A C 1
ATOM 2355 O O . ALA A 1 320 ? 13.966 -27.010 -23.894 1.00 90.88 320 ALA A O 1
ATOM 2356 N N . GLU A 1 321 ? 13.777 -26.303 -21.774 1.00 91.00 321 GLU A N 1
ATOM 2357 C CA . GLU A 1 321 ? 13.911 -24.868 -22.052 1.00 91.00 321 GLU A CA 1
ATOM 2358 C C . GLU A 1 321 ? 15.387 -24.451 -22.142 1.00 91.00 321 GLU A C 1
ATOM 2360 O O . GLU A 1 321 ? 16.091 -24.355 -21.136 1.00 91.00 321 GLU A O 1
ATOM 2365 N N . SER A 1 322 ? 15.893 -24.178 -23.350 1.00 92.25 322 SER A N 1
ATOM 2366 C CA . SER A 1 322 ? 17.334 -23.968 -23.586 1.00 92.25 322 SER A CA 1
ATOM 2367 C C . SER A 1 322 ? 17.936 -22.769 -22.844 1.00 92.25 322 SER A C 1
ATOM 2369 O O . SER A 1 322 ? 19.137 -22.761 -22.574 1.00 92.25 322 SER A O 1
ATOM 2371 N N . LEU A 1 323 ? 17.116 -21.760 -22.531 1.00 91.38 323 LEU A N 1
ATOM 2372 C CA . LEU A 1 323 ? 17.530 -20.542 -21.824 1.00 91.38 323 LEU A CA 1
ATOM 2373 C C . LEU A 1 323 ? 17.404 -20.650 -20.295 1.00 91.38 323 LEU A C 1
ATOM 2375 O O . LEU A 1 323 ? 17.870 -19.757 -19.590 1.00 91.38 323 LEU A O 1
ATOM 2379 N N . ALA A 1 324 ? 16.805 -21.726 -19.778 1.00 91.25 324 ALA A N 1
ATOM 2380 C CA . ALA A 1 324 ? 16.686 -21.961 -18.345 1.00 91.25 324 ALA A CA 1
ATOM 2381 C C . ALA A 1 324 ? 18.048 -22.338 -17.713 1.00 91.25 324 ALA A C 1
ATOM 2383 O O . ALA A 1 324 ? 18.938 -22.865 -18.412 1.00 91.25 324 ALA A O 1
ATOM 2384 N N . PRO A 1 325 ? 18.235 -22.077 -16.401 1.00 92.75 325 PRO A N 1
ATOM 2385 C CA . PRO A 1 325 ? 19.422 -22.516 -15.671 1.00 92.75 325 PRO A CA 1
ATOM 2386 C C . PRO A 1 325 ? 19.547 -24.046 -15.676 1.00 92.75 325 PRO A C 1
ATOM 2388 O O . PRO A 1 325 ? 18.585 -24.772 -15.913 1.00 92.75 325 PRO A O 1
ATOM 2391 N N . GLU A 1 326 ? 20.753 -24.561 -15.440 1.00 94.69 326 GLU A N 1
ATOM 2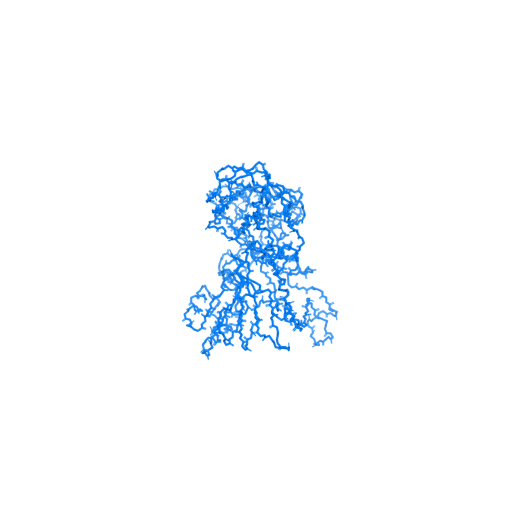392 C CA . GLU A 1 326 ? 20.997 -26.011 -15.437 1.00 94.69 326 GLU A CA 1
ATOM 2393 C C . GLU A 1 326 ? 20.201 -26.725 -14.334 1.00 94.69 326 GLU A C 1
ATOM 2395 O O . GLU A 1 326 ? 19.545 -27.734 -14.595 1.00 94.69 326 GLU A O 1
ATOM 2400 N N . ALA A 1 327 ? 20.202 -26.149 -13.132 1.00 94.38 327 ALA A N 1
ATOM 2401 C CA . ALA A 1 327 ? 19.380 -26.559 -12.003 1.00 94.38 327 ALA A CA 1
ATOM 2402 C C . ALA A 1 327 ? 18.388 -25.448 -11.647 1.00 94.38 327 ALA A C 1
ATOM 2404 O O . ALA A 1 327 ? 18.662 -24.272 -11.884 1.00 94.38 327 ALA A O 1
ATOM 2405 N N . ALA A 1 328 ? 17.251 -25.831 -11.065 1.00 93.69 328 ALA A N 1
ATOM 2406 C CA . ALA A 1 328 ? 16.290 -24.870 -10.542 1.00 93.69 328 ALA A CA 1
ATOM 2407 C C . ALA A 1 328 ? 16.913 -24.035 -9.413 1.00 93.69 328 ALA A C 1
ATOM 2409 O O . ALA A 1 328 ? 17.716 -24.540 -8.623 1.00 93.69 328 ALA A O 1
ATOM 2410 N N . ASP A 1 329 ? 16.508 -22.773 -9.319 1.00 92.25 329 ASP A N 1
ATOM 2411 C CA . ASP A 1 329 ? 16.922 -21.869 -8.251 1.00 92.25 329 ASP A CA 1
ATOM 2412 C C . ASP A 1 329 ? 15.802 -20.906 -7.855 1.00 92.25 329 ASP A C 1
ATOM 2414 O O . ASP A 1 329 ? 14.760 -20.826 -8.500 1.00 92.25 329 ASP A O 1
ATOM 2418 N N . ALA A 1 330 ? 16.016 -20.179 -6.760 1.00 90.12 330 ALA A N 1
ATOM 2419 C CA . ALA A 1 330 ? 15.045 -19.233 -6.225 1.00 90.12 330 ALA A CA 1
ATOM 2420 C C . ALA A 1 330 ? 15.075 -17.863 -6.926 1.00 90.12 330 ALA A C 1
ATOM 2422 O O . ALA A 1 330 ? 14.404 -16.946 -6.462 1.00 90.12 330 ALA A O 1
ATOM 2423 N N . MET A 1 331 ? 15.861 -17.684 -7.997 1.00 90.56 331 MET A N 1
ATOM 2424 C CA . MET A 1 331 ? 16.018 -16.365 -8.601 1.00 90.56 331 MET A CA 1
ATOM 2425 C C . MET A 1 331 ? 14.741 -15.947 -9.330 1.00 90.56 331 MET A C 1
ATOM 2427 O O . MET A 1 331 ? 14.225 -16.681 -10.163 1.00 90.56 331 MET A O 1
ATOM 2431 N N . HIS A 1 332 ? 14.280 -14.728 -9.104 1.00 88.25 332 HIS A N 1
ATOM 2432 C CA . HIS A 1 332 ? 13.237 -14.083 -9.899 1.00 88.25 332 HIS A CA 1
ATOM 2433 C C . HIS A 1 332 ? 13.644 -12.644 -10.221 1.00 88.25 332 HIS A C 1
ATOM 2435 O O . HIS A 1 332 ? 14.726 -12.179 -9.856 1.00 88.25 332 HIS A O 1
ATOM 2441 N N . HIS A 1 333 ? 12.794 -11.928 -10.953 1.00 87.31 333 HIS A N 1
ATOM 2442 C CA . HIS A 1 333 ? 12.992 -10.497 -11.155 1.00 87.31 333 HIS A CA 1
ATOM 2443 C C . HIS A 1 333 ? 12.930 -9.763 -9.815 1.00 87.31 333 HIS A C 1
ATOM 2445 O O . HIS A 1 333 ? 12.076 -10.064 -8.977 1.00 87.31 333 HIS A O 1
ATOM 2451 N N . GLY A 1 334 ? 13.840 -8.812 -9.619 1.00 89.31 334 GLY A N 1
ATOM 2452 C CA . GLY A 1 334 ? 13.827 -7.977 -8.429 1.00 89.31 334 GLY A CA 1
ATOM 2453 C C . GLY A 1 334 ? 12.667 -6.988 -8.463 1.00 89.31 334 GLY A C 1
ATOM 2454 O O . GLY A 1 334 ? 12.005 -6.793 -9.483 1.00 89.31 334 GLY A O 1
ATOM 2455 N N . SER A 1 335 ? 12.442 -6.342 -7.329 1.00 91.75 335 SER A N 1
ATOM 2456 C CA . SER A 1 335 ? 11.528 -5.214 -7.234 1.00 91.75 335 SER A CA 1
ATOM 2457 C C . SER A 1 335 ? 12.256 -3.934 -7.614 1.00 91.75 335 SER A C 1
ATOM 2459 O O . SER A 1 335 ? 13.379 -3.699 -7.162 1.00 91.75 335 SER A O 1
ATOM 2461 N N . THR A 1 336 ? 11.610 -3.086 -8.407 1.00 89.69 336 THR A N 1
ATOM 2462 C CA . THR A 1 336 ? 12.185 -1.824 -8.877 1.00 89.69 336 THR A CA 1
ATOM 2463 C C . THR A 1 336 ? 11.511 -0.626 -8.216 1.00 89.69 336 THR A C 1
ATOM 2465 O O . THR A 1 336 ? 10.306 -0.437 -8.364 1.00 89.69 336 THR A O 1
ATOM 2468 N N . VAL A 1 337 ? 12.274 0.245 -7.554 1.00 90.56 337 VAL A N 1
ATOM 2469 C CA . VAL A 1 337 ? 11.791 1.583 -7.169 1.00 90.56 337 VAL A CA 1
ATOM 2470 C C . VAL A 1 337 ? 12.274 2.591 -8.198 1.00 90.56 337 VAL A C 1
ATOM 2472 O O . VAL A 1 337 ? 13.470 2.715 -8.467 1.00 90.56 337 VAL A O 1
ATOM 2475 N N . ILE A 1 338 ? 11.323 3.326 -8.767 1.00 87.38 338 ILE A N 1
ATOM 2476 C CA . ILE A 1 338 ? 11.595 4.410 -9.705 1.00 87.38 338 ILE A CA 1
ATOM 2477 C C . ILE A 1 338 ? 11.627 5.726 -8.943 1.00 87.38 338 ILE A C 1
ATOM 2479 O O . ILE A 1 338 ? 10.787 5.981 -8.077 1.00 87.38 338 ILE A O 1
ATOM 2483 N N . PHE A 1 339 ? 12.574 6.585 -9.297 1.00 88.31 339 PHE A N 1
ATOM 2484 C CA . PHE A 1 339 ? 12.691 7.915 -8.727 1.00 88.31 339 PHE A CA 1
ATOM 2485 C C . PHE A 1 339 ? 13.037 8.946 -9.798 1.00 88.31 339 PHE A C 1
ATOM 2487 O O . PHE A 1 339 ? 13.548 8.636 -10.876 1.00 88.31 339 PHE A O 1
ATOM 2494 N N . ALA A 1 340 ? 12.714 10.197 -9.501 1.00 87.06 340 ALA A N 1
ATOM 2495 C CA . ALA A 1 340 ? 12.989 11.330 -10.359 1.00 87.06 340 ALA A CA 1
ATOM 2496 C C . ALA A 1 340 ? 13.712 12.413 -9.568 1.00 87.06 340 ALA A C 1
ATOM 2498 O O . ALA A 1 340 ? 13.396 12.688 -8.409 1.00 87.06 340 ALA A O 1
ATOM 2499 N N . THR A 1 341 ? 14.662 13.062 -10.226 1.00 87.88 341 THR A N 1
ATOM 2500 C CA . THR A 1 341 ? 15.301 14.281 -9.737 1.00 87.88 341 THR A CA 1
ATOM 2501 C C . THR A 1 341 ? 14.925 15.451 -10.631 1.00 87.88 341 THR A C 1
ATOM 2503 O O . THR A 1 341 ? 14.542 15.274 -11.789 1.00 87.88 341 THR A O 1
ATOM 2506 N N . ARG A 1 342 ? 15.025 16.664 -10.096 1.00 87.31 342 ARG A N 1
ATOM 2507 C CA . ARG A 1 342 ? 14.903 17.897 -10.879 1.00 87.31 342 ARG A CA 1
ATOM 2508 C C . ARG A 1 342 ? 15.884 18.945 -10.365 1.00 87.31 342 ARG A C 1
ATOM 2510 O O . ARG A 1 342 ? 16.475 18.778 -9.300 1.00 87.31 342 ARG A O 1
ATOM 2517 N N . MET A 1 343 ? 16.067 20.011 -11.136 1.00 88.44 343 MET A N 1
ATOM 2518 C CA . MET A 1 343 ? 16.839 21.177 -10.707 1.00 88.44 343 MET A CA 1
ATOM 2519 C C . MET A 1 343 ? 15.883 22.248 -10.189 1.00 88.44 343 MET A C 1
ATOM 2521 O O . MET A 1 343 ? 15.025 22.730 -10.929 1.00 88.44 343 MET A O 1
ATOM 2525 N N . ALA A 1 344 ? 16.033 22.612 -8.920 1.00 90.88 344 ALA A N 1
ATOM 2526 C CA . ALA A 1 344 ? 15.316 23.711 -8.296 1.00 90.88 344 ALA A CA 1
ATOM 2527 C C . ALA A 1 344 ? 15.820 25.070 -8.813 1.00 90.88 344 ALA A C 1
ATOM 2529 O O . ALA A 1 344 ? 16.948 25.206 -9.294 1.00 90.88 344 ALA A O 1
ATOM 2530 N N . ALA A 1 345 ? 15.002 26.112 -8.654 1.00 94.81 345 ALA A N 1
ATOM 2531 C CA . ALA A 1 345 ? 15.396 27.480 -9.002 1.00 94.81 345 ALA A CA 1
ATOM 2532 C C . ALA A 1 345 ? 16.513 28.030 -8.093 1.00 94.81 345 ALA A C 1
ATOM 2534 O O . ALA A 1 345 ? 17.315 28.852 -8.527 1.00 94.81 345 ALA A O 1
ATOM 2535 N N . LEU A 1 346 ? 16.570 27.566 -6.842 1.00 96.06 346 LEU A N 1
ATOM 2536 C CA . LEU A 1 346 ? 17.544 27.971 -5.829 1.00 96.06 346 LEU A CA 1
ATOM 2537 C C . LEU A 1 346 ? 18.219 26.734 -5.215 1.00 96.06 346 LEU A C 1
ATOM 2539 O O . LEU A 1 346 ? 17.643 25.644 -5.288 1.00 96.06 346 LEU A O 1
ATOM 2543 N N . PRO A 1 347 ? 19.402 26.885 -4.592 1.00 96.38 347 PRO A N 1
ATOM 2544 C CA . PRO A 1 347 ? 20.057 25.796 -3.876 1.00 96.38 347 PRO A CA 1
ATOM 2545 C C . PRO A 1 347 ? 19.147 25.139 -2.830 1.00 96.38 347 PRO A C 1
ATOM 2547 O O . PRO A 1 347 ? 18.404 25.815 -2.117 1.00 96.38 347 PRO A O 1
ATOM 2550 N N . THR A 1 348 ? 19.230 23.815 -2.723 1.00 94.81 348 THR A N 1
ATOM 2551 C CA . THR A 1 348 ? 18.452 22.990 -1.791 1.00 94.81 348 THR A CA 1
ATOM 2552 C C . THR A 1 348 ? 19.373 22.145 -0.918 1.00 94.81 348 THR A C 1
ATOM 2554 O O . THR A 1 348 ? 20.434 21.694 -1.357 1.00 94.81 348 THR A O 1
ATOM 2557 N N . SER A 1 349 ? 18.952 21.883 0.318 1.00 93.69 349 SER A N 1
ATOM 2558 C CA . SER A 1 349 ? 19.584 20.905 1.204 1.00 93.69 349 SER A CA 1
ATOM 2559 C C . SER A 1 349 ? 18.847 19.564 1.165 1.00 93.69 349 SER A C 1
ATOM 2561 O O . SER A 1 349 ? 17.693 19.475 0.736 1.00 93.69 349 SER A O 1
ATOM 2563 N N . PHE A 1 350 ? 19.535 18.518 1.614 1.00 95.88 350 PHE A N 1
ATOM 2564 C CA . PHE A 1 350 ? 18.964 17.208 1.903 1.00 95.88 350 PHE A CA 1
ATOM 2565 C C . PHE A 1 350 ? 19.504 16.753 3.265 1.00 95.88 350 PHE A C 1
ATOM 2567 O O . PHE A 1 350 ? 20.674 17.039 3.531 1.00 95.88 350 PHE A O 1
ATOM 2574 N N . PRO A 1 351 ? 18.691 16.127 4.134 1.00 95.56 351 PRO A N 1
ATOM 2575 C CA . PRO A 1 351 ? 19.155 15.701 5.451 1.00 95.56 351 PRO A CA 1
ATOM 2576 C C . PRO A 1 351 ? 20.296 14.680 5.383 1.00 95.56 351 PRO A C 1
ATOM 2578 O O . PRO A 1 351 ? 20.394 13.908 4.426 1.00 95.56 351 PRO A O 1
ATOM 2581 N N . ASP A 1 352 ? 21.108 14.634 6.438 1.00 95.06 352 ASP A N 1
ATOM 2582 C CA . ASP A 1 352 ? 22.095 13.572 6.617 1.00 95.06 352 ASP A CA 1
ATOM 2583 C C . ASP A 1 352 ? 21.382 12.235 6.864 1.00 95.06 352 ASP A C 1
ATOM 2585 O O . ASP A 1 352 ? 20.523 12.113 7.740 1.00 95.06 352 ASP A O 1
ATOM 2589 N N . VAL A 1 353 ? 21.753 11.215 6.089 1.00 97.25 353 VAL A N 1
ATOM 2590 C CA . VAL A 1 353 ? 21.126 9.884 6.116 1.00 97.25 353 VAL A CA 1
ATOM 2591 C C . VAL A 1 353 ? 22.184 8.776 6.208 1.00 97.25 353 VAL A C 1
ATOM 2593 O O . VAL A 1 353 ? 22.280 7.932 5.316 1.00 97.25 353 VAL A O 1
ATOM 2596 N N . PRO A 1 354 ? 22.992 8.725 7.286 1.00 96.31 354 PRO A N 1
ATOM 2597 C CA . PRO A 1 354 ? 24.087 7.754 7.411 1.00 96.31 354 PRO A CA 1
ATOM 2598 C C . PRO A 1 354 ? 23.608 6.296 7.325 1.00 96.31 354 PRO A C 1
ATOM 2600 O O . PRO A 1 354 ? 24.305 5.429 6.798 1.00 96.31 354 PRO A O 1
ATOM 2603 N N . TRP A 1 355 ? 22.382 6.026 7.777 1.00 96.31 355 TRP A N 1
ATOM 2604 C CA . TRP A 1 355 ? 21.728 4.725 7.650 1.00 96.31 355 TRP A CA 1
ATOM 2605 C C . TRP A 1 355 ? 21.435 4.321 6.197 1.00 96.31 355 TRP A C 1
ATOM 2607 O O . TRP A 1 355 ? 21.515 3.142 5.859 1.00 96.31 355 TRP A O 1
ATOM 2617 N N . ALA A 1 356 ? 21.138 5.288 5.332 1.00 96.94 356 ALA A N 1
ATOM 2618 C CA . ALA A 1 356 ? 20.899 5.079 3.909 1.00 96.94 356 ALA A CA 1
ATOM 2619 C C . ALA A 1 356 ? 22.227 5.013 3.127 1.00 96.94 356 ALA A C 1
ATOM 2621 O O . ALA A 1 356 ? 22.415 4.180 2.236 1.00 96.94 356 ALA A O 1
ATOM 2622 N N . GLU A 1 357 ? 23.201 5.852 3.496 1.00 94.31 357 GLU A N 1
ATOM 2623 C CA . GLU A 1 357 ? 24.561 5.825 2.939 1.00 94.31 357 GLU A CA 1
ATOM 2624 C C . GLU A 1 357 ? 25.263 4.480 3.201 1.00 94.31 357 GLU A C 1
ATOM 2626 O O . GLU A 1 357 ? 25.979 3.981 2.331 1.00 94.31 357 GLU A O 1
ATOM 2631 N N . ALA A 1 358 ? 24.999 3.834 4.343 1.00 93.62 358 ALA A N 1
ATOM 2632 C CA . ALA A 1 358 ? 25.497 2.488 4.635 1.00 93.62 358 ALA A CA 1
ATOM 2633 C C . ALA A 1 358 ? 24.999 1.423 3.634 1.00 93.62 358 ALA A C 1
ATOM 2635 O O . ALA A 1 358 ? 25.725 0.472 3.333 1.00 93.62 358 ALA A O 1
ATOM 2636 N N . VAL A 1 359 ? 23.786 1.591 3.093 1.00 93.75 359 VAL A N 1
ATOM 2637 C CA . VAL A 1 359 ? 23.197 0.689 2.088 1.00 93.75 359 VAL A CA 1
ATOM 2638 C C . VAL A 1 359 ? 23.735 0.993 0.692 1.00 93.75 359 VAL A C 1
ATOM 2640 O O . VAL A 1 359 ? 24.191 0.085 0.002 1.00 93.75 359 VAL A O 1
ATOM 2643 N N . SER A 1 360 ? 23.747 2.267 0.296 1.00 91.56 360 SER A N 1
ATOM 2644 C CA . SER A 1 360 ? 24.265 2.697 -1.015 1.00 91.56 360 SER A CA 1
ATOM 2645 C C . SER A 1 360 ? 25.793 2.601 -1.141 1.00 91.56 360 SER A C 1
ATOM 2647 O O . SER A 1 360 ? 26.317 2.638 -2.252 1.00 91.56 360 SER A O 1
ATOM 2649 N N . ARG A 1 361 ? 26.528 2.456 -0.027 1.00 90.00 361 ARG A N 1
ATOM 2650 C CA . ARG A 1 361 ? 27.990 2.246 0.029 1.00 90.00 361 ARG A CA 1
ATOM 2651 C C . ARG A 1 361 ? 28.794 3.288 -0.756 1.00 90.00 361 ARG A C 1
ATOM 2653 O O . ARG A 1 361 ? 29.782 2.964 -1.410 1.00 90.00 361 ARG A O 1
ATOM 2660 N N . GLY A 1 362 ? 28.367 4.548 -0.683 1.00 82.44 362 GLY A N 1
ATOM 2661 C CA . GLY A 1 362 ? 29.025 5.663 -1.368 1.00 82.44 362 GLY A CA 1
ATOM 2662 C C . GLY A 1 362 ? 28.808 5.691 -2.883 1.00 82.44 362 GLY A C 1
ATOM 2663 O O . GLY A 1 362 ? 29.461 6.477 -3.570 1.00 82.44 362 GLY A O 1
ATOM 2664 N N . TYR A 1 363 ? 27.897 4.870 -3.411 1.00 85.19 363 TYR A N 1
ATOM 2665 C CA . TYR A 1 363 ? 27.419 5.013 -4.777 1.00 85.19 363 TYR A CA 1
ATOM 2666 C C . TYR A 1 363 ? 26.715 6.364 -4.922 1.00 85.19 363 TYR A C 1
ATOM 2668 O O . TYR A 1 363 ? 25.844 6.703 -4.131 1.00 85.19 363 TYR A O 1
ATOM 2676 N N . SER A 1 364 ? 27.119 7.157 -5.907 1.00 81.00 364 SER A N 1
ATOM 2677 C CA . SER A 1 364 ? 26.641 8.531 -6.117 1.00 81.00 364 SER A CA 1
ATOM 2678 C C . SER A 1 364 ? 26.196 8.792 -7.546 1.00 81.00 364 SER A C 1
ATOM 2680 O O . SER A 1 364 ? 25.789 9.910 -7.874 1.00 81.00 364 SER A O 1
ATOM 2682 N N . ASP A 1 365 ? 26.294 7.773 -8.400 1.00 78.00 365 ASP A N 1
ATOM 2683 C CA . ASP A 1 365 ? 25.789 7.873 -9.749 1.00 78.00 365 ASP A CA 1
ATOM 2684 C C . ASP A 1 365 ? 24.270 7.809 -9.683 1.00 78.00 365 ASP A C 1
ATOM 2686 O O . ASP A 1 365 ? 23.661 6.775 -9.432 1.00 78.00 365 ASP A O 1
ATOM 2690 N N . LEU A 1 366 ? 23.644 8.967 -9.843 1.00 74.06 366 LEU A N 1
ATOM 2691 C CA . LEU A 1 366 ? 22.200 9.014 -9.975 1.00 74.06 366 LEU A CA 1
ATOM 2692 C C . LEU A 1 366 ? 21.778 8.551 -11.366 1.00 74.06 366 LEU A C 1
ATOM 2694 O O . LEU A 1 366 ? 20.605 8.282 -11.544 1.00 74.06 366 LEU A O 1
ATOM 2698 N N . GLY A 1 367 ? 22.705 8.421 -12.320 1.00 59.19 367 GLY A N 1
ATOM 2699 C CA . GLY A 1 367 ? 22.479 7.958 -13.678 1.00 59.19 367 GLY A CA 1
ATOM 2700 C C . GLY A 1 367 ? 22.049 6.494 -13.759 1.00 59.19 367 GLY A C 1
ATOM 2701 O O . GLY A 1 367 ? 22.855 5.577 -13.741 1.00 59.19 367 GLY A O 1
ATOM 2702 N N . GLY A 1 368 ? 20.753 6.298 -13.974 1.00 50.53 368 GLY A N 1
ATOM 2703 C CA . GLY A 1 368 ? 20.141 5.103 -14.562 1.00 50.53 368 GLY A CA 1
ATOM 2704 C C . GLY A 1 368 ? 19.555 5.424 -15.937 1.00 50.53 368 GLY A C 1
ATOM 2705 O O . GLY A 1 368 ? 18.421 5.046 -16.224 1.00 50.53 368 GLY A O 1
ATOM 2706 N N . GLN A 1 369 ? 20.283 6.216 -16.738 1.00 45.25 369 GLN A N 1
ATOM 2707 C CA . GLN A 1 369 ? 19.773 6.777 -17.985 1.00 45.25 369 GLN A CA 1
ATOM 2708 C C . GLN A 1 369 ? 19.410 5.670 -18.978 1.00 45.25 369 GLN A C 1
ATOM 2710 O O . GLN A 1 369 ? 20.265 5.019 -19.571 1.00 45.25 369 GLN A O 1
ATOM 2715 N N . VAL A 1 370 ? 18.108 5.552 -19.213 1.00 42.69 370 VAL A N 1
ATOM 2716 C CA . VAL A 1 370 ? 17.534 5.505 -20.557 1.00 42.69 370 VAL A CA 1
ATOM 2717 C C . VAL A 1 370 ? 18.302 6.502 -21.431 1.00 42.69 370 VAL A C 1
ATOM 2719 O O . VAL A 1 370 ? 18.122 7.717 -21.323 1.00 42.69 370 VAL A O 1
ATOM 2722 N N . VAL A 1 371 ? 19.212 5.993 -22.258 1.00 37.66 371 VAL A N 1
ATOM 2723 C CA . VAL A 1 371 ? 19.939 6.779 -23.261 1.00 37.66 371 VAL A CA 1
ATOM 2724 C C . VAL A 1 371 ? 19.232 6.628 -24.604 1.00 37.66 371 VAL A C 1
ATOM 2726 O O . VAL A 1 371 ? 19.829 6.175 -25.567 1.00 37.66 371 VAL A O 1
ATOM 2729 N N . ASP A 1 372 ? 17.944 6.959 -24.671 1.00 37.97 372 ASP A N 1
ATOM 2730 C CA . ASP A 1 372 ? 17.337 7.425 -25.917 1.00 37.97 372 ASP A CA 1
ATOM 2731 C C . ASP A 1 372 ? 15.962 8.043 -25.656 1.00 37.97 372 ASP A C 1
ATOM 2733 O O . ASP A 1 372 ? 15.255 7.663 -24.723 1.00 37.97 372 ASP A O 1
ATOM 2737 N N . GLN A 1 373 ? 15.537 8.970 -26.513 1.00 38.78 373 GLN A N 1
ATOM 2738 C CA . GLN A 1 373 ? 14.226 9.639 -26.447 1.00 38.78 373 GLN A CA 1
ATOM 2739 C C . GLN A 1 373 ? 13.016 8.685 -26.627 1.00 38.78 373 GLN A C 1
ATOM 2741 O O . GLN A 1 373 ? 11.890 9.144 -26.807 1.00 38.78 373 GLN A O 1
ATOM 2746 N N . HIS A 1 374 ? 13.232 7.368 -26.566 1.00 41.16 374 HIS A N 1
ATOM 2747 C CA . HIS A 1 374 ? 12.229 6.317 -26.700 1.00 41.16 374 HIS A CA 1
ATOM 2748 C C . HIS A 1 374 ? 11.539 5.923 -25.383 1.00 41.16 374 HIS A C 1
ATOM 2750 O O . HIS A 1 374 ? 10.368 5.553 -25.440 1.00 41.16 374 HIS A O 1
ATOM 2756 N N . ASP A 1 375 ? 12.182 6.041 -24.209 1.00 45.31 375 ASP A N 1
ATOM 2757 C CA . ASP A 1 375 ? 11.601 5.501 -22.955 1.00 45.31 375 ASP A CA 1
ATOM 2758 C C . ASP A 1 375 ? 10.982 6.563 -22.027 1.00 45.31 375 ASP A C 1
ATOM 2760 O O . ASP A 1 375 ? 10.753 6.312 -20.845 1.00 45.31 375 ASP A O 1
ATOM 2764 N N . ASN A 1 376 ? 10.687 7.761 -22.545 1.00 40.06 376 ASN A N 1
ATOM 2765 C CA . ASN A 1 376 ? 10.214 8.890 -21.738 1.00 40.06 376 ASN A CA 1
ATOM 2766 C C . ASN A 1 376 ? 8.794 9.358 -22.084 1.00 40.06 376 ASN A C 1
ATOM 2768 O O . ASN A 1 376 ? 8.547 10.534 -22.350 1.00 40.06 376 ASN A O 1
ATOM 2772 N N . VAL A 1 377 ? 7.821 8.454 -21.986 1.00 38.47 377 VAL A N 1
ATOM 2773 C CA . VAL A 1 377 ? 6.420 8.865 -21.806 1.00 38.47 377 VAL A CA 1
ATOM 2774 C C . VAL A 1 377 ? 6.153 8.977 -20.298 1.00 38.47 377 VAL A C 1
ATOM 2776 O O . VAL A 1 377 ? 5.566 8.082 -19.704 1.00 38.47 377 VAL A O 1
ATOM 2779 N N . GLY A 1 378 ? 6.630 10.051 -19.648 1.00 45.56 378 GLY A N 1
ATOM 2780 C CA . GLY A 1 378 ? 6.286 10.320 -18.236 1.00 45.56 378 GLY A CA 1
ATOM 2781 C C . GLY A 1 378 ? 7.336 10.978 -17.330 1.00 45.56 378 GLY A C 1
ATOM 2782 O O . GLY A 1 378 ? 7.027 11.222 -16.167 1.00 45.56 378 GLY A O 1
ATOM 2783 N N . GLY A 1 379 ? 8.548 11.288 -17.809 1.00 46.94 379 GLY A N 1
ATOM 2784 C CA . GLY A 1 379 ? 9.553 12.013 -17.009 1.00 46.94 379 GLY A CA 1
ATOM 2785 C C . GLY A 1 379 ? 10.240 11.170 -15.925 1.00 46.94 379 GLY A C 1
ATOM 2786 O O . GLY A 1 379 ? 10.651 11.702 -14.893 1.00 46.94 379 GLY A O 1
ATOM 2787 N N . LEU A 1 380 ? 10.351 9.859 -16.141 1.00 54.75 380 LEU A N 1
ATOM 2788 C CA . LEU A 1 380 ? 11.059 8.938 -15.252 1.00 54.75 380 LEU A CA 1
ATOM 2789 C C . LEU A 1 380 ? 12.544 8.966 -15.609 1.00 54.75 380 LEU A C 1
ATOM 2791 O O . LEU A 1 380 ? 12.902 8.724 -16.759 1.00 54.75 380 LEU A O 1
ATOM 2795 N N . THR A 1 381 ? 13.409 9.301 -14.650 1.00 56.88 381 THR A N 1
ATOM 2796 C CA . THR A 1 381 ? 14.836 9.496 -14.942 1.00 56.88 381 THR A CA 1
ATOM 2797 C C . THR A 1 381 ? 15.724 8.363 -14.435 1.00 56.88 381 THR A C 1
ATOM 2799 O O . THR A 1 381 ? 16.742 8.106 -15.075 1.00 56.88 381 THR A O 1
ATOM 2802 N N . HIS A 1 382 ? 15.355 7.657 -13.351 1.00 71.44 382 HIS A N 1
ATOM 2803 C CA . HIS A 1 382 ? 16.246 6.700 -12.677 1.00 71.44 382 HIS A CA 1
ATOM 2804 C C . HIS A 1 382 ? 15.502 5.554 -11.951 1.00 71.44 382 HIS A C 1
ATOM 2806 O O . HIS A 1 382 ? 14.343 5.706 -11.555 1.00 71.44 382 HIS A O 1
ATOM 2812 N N . PHE A 1 383 ? 16.174 4.417 -11.723 1.00 81.69 383 PHE A N 1
ATOM 2813 C CA . PHE A 1 383 ? 15.627 3.271 -10.983 1.00 81.69 383 PHE A CA 1
ATOM 2814 C C . PHE A 1 383 ? 16.691 2.527 -10.159 1.00 81.69 383 PHE A C 1
ATOM 2816 O O . PHE A 1 383 ? 17.873 2.576 -10.485 1.00 81.69 383 PHE A O 1
ATOM 2823 N N . TRP A 1 384 ? 16.257 1.821 -9.112 1.00 87.50 384 TRP A N 1
ATOM 2824 C CA . TRP A 1 384 ? 17.037 0.800 -8.398 1.00 87.50 384 TRP A CA 1
ATOM 2825 C C . TRP A 1 384 ? 16.255 -0.504 -8.367 1.00 87.50 384 TRP A C 1
ATOM 2827 O O . TRP A 1 384 ? 15.039 -0.471 -8.186 1.00 87.50 384 TRP A O 1
ATOM 2837 N N . GLU A 1 385 ? 16.948 -1.635 -8.494 1.00 89.62 385 GLU A N 1
ATOM 2838 C CA . GLU A 1 385 ? 16.349 -2.967 -8.411 1.00 89.62 385 GLU A CA 1
ATOM 2839 C C . GLU A 1 385 ? 17.052 -3.831 -7.357 1.00 89.62 385 GLU A C 1
ATOM 2841 O O . GLU A 1 385 ? 18.280 -3.844 -7.270 1.00 89.62 385 GLU A O 1
ATOM 2846 N N . TYR A 1 386 ? 16.271 -4.558 -6.556 1.00 93.06 386 TYR A N 1
ATOM 2847 C CA . TYR A 1 386 ? 16.766 -5.426 -5.487 1.00 93.06 386 TYR A CA 1
ATOM 2848 C C . TYR A 1 386 ? 15.784 -6.571 -5.203 1.00 93.06 386 TYR A C 1
ATOM 2850 O O . TYR A 1 386 ? 14.598 -6.475 -5.513 1.00 93.06 386 TYR A O 1
ATOM 2858 N N . GLY A 1 387 ? 16.262 -7.643 -4.568 1.00 93.25 387 GLY A N 1
ATOM 2859 C CA . GLY A 1 387 ? 15.412 -8.718 -4.048 1.00 93.25 387 GLY A CA 1
ATOM 2860 C C . GLY A 1 387 ? 15.255 -9.927 -4.967 1.00 93.25 387 GLY A C 1
ATOM 2861 O O . GLY A 1 387 ? 14.345 -10.709 -4.756 1.00 93.25 387 GLY A O 1
ATOM 2862 N N . GLN A 1 388 ? 16.144 -10.126 -5.945 1.00 91.69 388 GLN A N 1
ATOM 2863 C CA . GLN A 1 388 ? 16.091 -11.247 -6.899 1.00 91.69 388 GLN A CA 1
ATOM 2864 C C . GLN A 1 388 ? 16.142 -12.639 -6.238 1.00 91.69 388 GLN A C 1
ATOM 2866 O O . GLN A 1 388 ? 15.849 -13.623 -6.904 1.00 91.69 388 GLN A O 1
ATOM 2871 N N . TYR A 1 389 ? 16.551 -12.727 -4.968 1.00 91.88 389 TYR A N 1
ATOM 2872 C CA . TYR A 1 389 ? 16.703 -13.970 -4.198 1.00 91.88 389 TYR A CA 1
ATOM 2873 C C . TYR A 1 389 ? 15.966 -13.935 -2.846 1.00 91.88 389 TYR A C 1
ATOM 2875 O O . TYR A 1 389 ? 16.263 -14.742 -1.967 1.00 91.88 389 TYR A O 1
ATOM 2883 N N . LEU A 1 390 ? 15.071 -12.966 -2.651 1.00 92.94 390 LEU A N 1
ATOM 2884 C CA . LEU A 1 390 ? 14.271 -12.797 -1.433 1.00 92.94 390 LEU A CA 1
ATOM 2885 C C . LEU A 1 390 ? 12.811 -13.095 -1.758 1.00 92.94 390 LEU A C 1
ATOM 2887 O O . LEU A 1 390 ? 12.388 -12.820 -2.870 1.00 92.94 390 LEU A O 1
ATOM 2891 N N . ASP A 1 391 ? 12.020 -13.592 -0.809 1.00 90.69 391 ASP A N 1
ATOM 2892 C CA . ASP A 1 391 ? 10.598 -13.861 -1.051 1.00 90.69 391 ASP A CA 1
ATOM 2893 C C . ASP A 1 391 ? 9.865 -12.535 -1.377 1.00 90.69 391 ASP A C 1
ATOM 2895 O O . ASP A 1 391 ? 9.676 -11.697 -0.488 1.00 90.69 391 ASP A O 1
ATOM 2899 N N . PRO A 1 392 ? 9.421 -12.307 -2.630 1.00 87.19 392 PRO A N 1
ATOM 2900 C CA . PRO A 1 392 ? 8.873 -11.030 -3.068 1.00 87.19 392 PRO A CA 1
ATOM 2901 C C . PRO A 1 392 ? 7.483 -10.756 -2.488 1.00 87.19 392 PRO A C 1
ATOM 2903 O O . PRO A 1 392 ? 6.959 -9.664 -2.690 1.00 87.19 392 PRO A O 1
ATOM 2906 N N . LEU A 1 393 ? 6.881 -11.723 -1.785 1.00 86.69 393 LEU A N 1
ATOM 2907 C CA . LEU A 1 393 ? 5.608 -11.569 -1.088 1.00 86.69 393 LEU A CA 1
ATOM 2908 C C . LEU A 1 393 ? 5.839 -11.361 0.408 1.00 86.69 393 LEU A C 1
ATOM 2910 O O . LEU A 1 393 ? 5.341 -10.395 0.982 1.00 86.69 393 LEU A O 1
ATOM 2914 N N . ARG A 1 394 ? 6.616 -12.244 1.046 1.00 89.38 394 ARG A N 1
ATOM 2915 C CA . ARG A 1 394 ? 6.837 -12.204 2.502 1.00 89.38 394 ARG A CA 1
ATOM 2916 C C . ARG A 1 394 ? 7.833 -11.137 2.934 1.00 89.38 394 ARG A C 1
ATOM 2918 O O . ARG A 1 394 ? 7.677 -10.557 4.005 1.00 89.38 394 ARG A O 1
ATOM 2925 N N . GLU A 1 395 ? 8.837 -10.866 2.108 1.00 92.62 395 GLU A N 1
ATOM 2926 C CA . GLU A 1 395 ? 9.902 -9.896 2.382 1.00 92.62 395 GLU A CA 1
ATOM 2927 C C . GLU A 1 395 ? 9.706 -8.592 1.596 1.00 92.62 395 GLU A C 1
ATOM 2929 O O . GLU A 1 395 ? 10.569 -7.718 1.609 1.00 92.62 395 GLU A O 1
ATOM 2934 N N . ALA A 1 396 ? 8.547 -8.419 0.951 1.00 91.19 396 ALA A N 1
ATOM 2935 C CA . ALA A 1 396 ? 8.233 -7.293 0.075 1.00 91.19 396 ALA A CA 1
ATOM 2936 C C . ALA A 1 396 ? 8.463 -5.919 0.733 1.00 91.19 396 ALA A C 1
ATOM 2938 O O . ALA A 1 396 ? 9.060 -5.024 0.129 1.00 91.19 396 ALA A O 1
ATOM 2939 N N . GLU A 1 397 ? 8.042 -5.759 1.995 1.00 93.94 397 GLU A N 1
ATOM 2940 C CA . GLU A 1 397 ? 8.252 -4.517 2.744 1.00 93.94 397 GLU A CA 1
ATOM 2941 C C . GLU A 1 397 ? 9.746 -4.270 3.004 1.00 93.94 397 GLU A C 1
ATOM 2943 O O . GLU A 1 397 ? 10.222 -3.155 2.820 1.00 93.94 397 GLU A O 1
ATOM 2948 N N . ALA A 1 398 ? 10.511 -5.306 3.364 1.00 94.25 398 ALA A N 1
ATOM 2949 C CA . ALA A 1 398 ? 11.952 -5.197 3.596 1.00 94.25 398 ALA A CA 1
ATOM 2950 C C . ALA A 1 398 ? 12.729 -4.897 2.302 1.00 94.25 398 ALA A C 1
ATOM 2952 O O . ALA A 1 398 ? 13.662 -4.094 2.312 1.00 94.25 398 ALA A O 1
ATOM 2953 N N . ILE A 1 399 ? 12.314 -5.491 1.178 1.00 95.12 399 ILE A N 1
ATOM 2954 C CA . ILE A 1 399 ? 12.858 -5.200 -0.154 1.00 95.12 399 ILE A CA 1
ATOM 2955 C C . ILE A 1 399 ? 12.626 -3.726 -0.503 1.00 95.12 399 ILE A C 1
ATOM 2957 O O . ILE A 1 399 ? 13.565 -3.041 -0.911 1.00 95.12 399 ILE A O 1
ATOM 2961 N N . ARG A 1 400 ? 11.404 -3.208 -0.302 1.00 94.94 400 ARG A N 1
ATOM 2962 C CA . ARG A 1 400 ? 11.114 -1.778 -0.491 1.00 94.94 400 ARG A CA 1
ATOM 2963 C C . ARG A 1 400 ? 11.990 -0.915 0.411 1.00 94.94 400 ARG A C 1
ATOM 2965 O O . ARG A 1 400 ? 12.588 0.043 -0.065 1.00 94.94 400 ARG A O 1
ATOM 2972 N N . ASP A 1 401 ? 12.065 -1.245 1.694 1.00 95.75 401 ASP A N 1
ATOM 2973 C CA . ASP A 1 401 ? 12.812 -0.474 2.688 1.00 95.75 401 ASP A CA 1
ATOM 2974 C C . ASP A 1 401 ? 14.307 -0.399 2.309 1.00 95.75 401 ASP A C 1
ATOM 2976 O O . ASP A 1 401 ? 14.918 0.669 2.370 1.00 95.75 401 ASP A O 1
ATOM 2980 N N . HIS A 1 402 ? 14.878 -1.493 1.791 1.00 96.12 402 HIS A N 1
ATOM 2981 C CA . HIS A 1 402 ? 16.230 -1.511 1.228 1.00 96.12 402 HIS A CA 1
ATOM 2982 C C . HIS A 1 402 ? 16.381 -0.569 0.024 1.00 96.12 402 HIS A C 1
ATOM 2984 O O . HIS A 1 402 ? 17.345 0.193 -0.051 1.00 96.12 402 HIS A O 1
ATOM 2990 N N . LEU A 1 403 ? 15.430 -0.603 -0.913 1.00 95.38 403 LEU A N 1
ATOM 2991 C CA . LEU A 1 403 ? 15.437 0.257 -2.099 1.00 95.38 403 LEU A CA 1
ATOM 2992 C C . LEU A 1 403 ? 15.326 1.743 -1.731 1.00 95.38 403 LEU A C 1
ATOM 2994 O O . LEU A 1 403 ? 16.033 2.565 -2.312 1.00 95.38 403 LEU A O 1
ATOM 2998 N N . LEU A 1 404 ? 14.506 2.093 -0.735 1.00 96.31 404 LEU A N 1
ATOM 2999 C CA . LEU A 1 404 ? 14.412 3.462 -0.218 1.00 96.31 404 LEU A CA 1
ATOM 3000 C C . LEU A 1 404 ? 15.751 3.925 0.372 1.00 96.31 404 LEU A C 1
ATOM 3002 O O . LEU A 1 404 ? 16.246 4.990 0.002 1.00 96.31 404 LEU A O 1
ATOM 3006 N N . CYS A 1 405 ? 16.393 3.101 1.210 1.00 96.44 405 CYS A N 1
ATOM 3007 C CA . CYS A 1 405 ? 17.742 3.375 1.716 1.00 96.44 405 CYS A CA 1
ATOM 3008 C C . CYS A 1 405 ? 18.757 3.574 0.580 1.00 96.44 405 CYS A C 1
ATOM 3010 O O . CYS A 1 405 ? 19.565 4.501 0.627 1.00 96.44 405 CYS A O 1
ATOM 3012 N N . ALA A 1 406 ? 18.721 2.733 -0.454 1.00 94.69 406 ALA A N 1
ATOM 3013 C CA . ALA A 1 406 ? 19.632 2.856 -1.586 1.00 94.69 406 ALA A CA 1
ATOM 3014 C C . ALA A 1 406 ? 19.455 4.198 -2.319 1.00 94.69 406 ALA A C 1
ATOM 3016 O O . ALA A 1 406 ? 20.439 4.899 -2.561 1.00 94.69 406 ALA A O 1
ATOM 3017 N N . VAL A 1 407 ? 18.209 4.603 -2.592 1.00 94.25 407 VAL A N 1
ATOM 3018 C CA . VAL A 1 407 ? 17.894 5.875 -3.261 1.00 94.25 407 VAL A CA 1
ATOM 3019 C C . VAL A 1 407 ? 18.302 7.077 -2.405 1.00 94.25 407 VAL A C 1
ATOM 3021 O O . VAL A 1 407 ? 19.010 7.960 -2.895 1.00 94.25 407 VAL A O 1
ATOM 3024 N N . TYR A 1 408 ? 17.902 7.122 -1.129 1.00 96.50 408 TYR A N 1
ATOM 3025 C CA . TYR A 1 408 ? 18.228 8.247 -0.245 1.00 96.50 408 TYR A CA 1
ATOM 3026 C C . TYR A 1 408 ? 19.737 8.379 -0.021 1.00 96.50 408 TYR A C 1
ATOM 3028 O O . TYR A 1 408 ? 20.275 9.485 -0.086 1.00 96.50 408 TYR A O 1
ATOM 3036 N N . GLY A 1 409 ? 20.431 7.258 0.190 1.00 95.81 409 GLY A N 1
ATOM 3037 C CA . GLY A 1 409 ? 21.875 7.237 0.396 1.00 95.81 409 GLY A CA 1
ATOM 3038 C C . GLY A 1 409 ? 22.648 7.669 -0.848 1.00 95.81 409 GLY A C 1
ATOM 3039 O O . GLY A 1 409 ? 23.571 8.483 -0.747 1.00 95.81 409 GLY A O 1
ATOM 3040 N N . ALA A 1 410 ? 22.232 7.200 -2.028 1.00 93.56 410 ALA A N 1
ATOM 3041 C CA . ALA A 1 410 ? 22.858 7.602 -3.281 1.00 93.56 410 ALA A CA 1
ATOM 3042 C C . ALA A 1 410 ? 22.654 9.094 -3.566 1.00 93.56 410 ALA A C 1
ATOM 3044 O O . ALA A 1 410 ? 23.596 9.797 -3.937 1.00 93.56 410 ALA A O 1
ATOM 3045 N N . PHE A 1 411 ? 21.444 9.606 -3.319 1.00 94.25 411 PHE A N 1
ATOM 3046 C CA . PHE A 1 411 ? 21.130 11.025 -3.469 1.00 94.25 411 PHE A CA 1
ATOM 3047 C C . PHE A 1 411 ? 21.942 11.914 -2.516 1.00 94.25 411 PHE A C 1
ATOM 3049 O O . PHE A 1 411 ? 22.543 12.901 -2.955 1.00 94.25 411 PHE A O 1
ATOM 3056 N N . ALA A 1 412 ? 22.018 11.546 -1.234 1.00 95.56 412 ALA A N 1
ATOM 3057 C CA . ALA A 1 412 ? 22.819 12.261 -0.243 1.00 95.56 412 ALA A CA 1
ATOM 3058 C C . ALA A 1 412 ? 24.308 12.275 -0.622 1.00 95.56 412 ALA A C 1
ATOM 3060 O O . ALA A 1 412 ? 24.936 13.339 -0.656 1.00 95.56 412 ALA A O 1
ATOM 3061 N N . THR A 1 413 ? 24.847 11.118 -1.018 1.00 94.00 413 THR A N 1
ATOM 3062 C CA . THR A 1 413 ? 26.238 10.987 -1.469 1.00 94.00 413 THR A CA 1
ATOM 3063 C C . THR A 1 413 ? 26.504 11.864 -2.697 1.00 94.00 413 THR A C 1
ATOM 3065 O O . THR A 1 413 ? 27.513 12.570 -2.744 1.00 94.00 413 THR A O 1
ATOM 3068 N N . ALA A 1 414 ? 25.595 11.885 -3.676 1.00 92.06 414 ALA A N 1
ATOM 3069 C CA . ALA A 1 414 ? 25.727 12.703 -4.880 1.00 92.06 414 ALA A CA 1
ATOM 3070 C C . ALA A 1 414 ? 25.767 14.209 -4.575 1.00 92.06 414 ALA A C 1
ATOM 3072 O O . ALA A 1 414 ? 26.602 14.925 -5.138 1.00 92.06 414 ALA A O 1
ATOM 3073 N N . LYS A 1 415 ? 24.906 14.713 -3.677 1.00 92.44 415 LYS A N 1
ATOM 3074 C CA . LYS A 1 415 ? 24.965 16.122 -3.245 1.00 92.44 415 LYS A CA 1
ATOM 3075 C C . LYS A 1 415 ? 26.256 16.425 -2.483 1.00 92.44 415 LYS A C 1
ATOM 3077 O O . LYS A 1 415 ? 26.861 17.463 -2.730 1.00 92.44 415 LYS A O 1
ATOM 3082 N N . ARG A 1 416 ? 26.709 15.517 -1.614 1.00 93.69 416 ARG A N 1
ATOM 3083 C CA . ARG A 1 416 ? 27.923 15.694 -0.803 1.00 93.69 416 ARG A CA 1
ATOM 3084 C C . ARG A 1 416 ? 29.217 15.671 -1.623 1.00 93.69 416 ARG A C 1
ATOM 3086 O O . ARG A 1 416 ? 30.115 16.456 -1.341 1.00 93.69 416 ARG A O 1
ATOM 3093 N N . LEU A 1 417 ? 29.332 14.791 -2.621 1.00 91.31 417 LEU A N 1
ATOM 3094 C CA . LEU A 1 417 ? 30.532 14.683 -3.466 1.00 91.31 417 LEU A CA 1
ATOM 3095 C C . LEU A 1 417 ? 30.653 15.817 -4.490 1.00 91.31 417 LEU A C 1
ATOM 3097 O O . LEU A 1 417 ? 31.762 16.167 -4.893 1.00 91.31 417 LEU A O 1
ATOM 3101 N N . HIS A 1 418 ? 29.528 16.397 -4.913 1.00 89.00 418 HIS A N 1
ATOM 3102 C CA . HIS A 1 418 ? 29.500 17.458 -5.918 1.00 89.00 418 HIS A CA 1
ATOM 3103 C C . HIS A 1 418 ? 28.626 18.647 -5.476 1.00 89.00 418 HIS A C 1
ATOM 3105 O O . HIS A 1 418 ? 27.650 18.966 -6.159 1.00 89.00 418 HIS A O 1
ATOM 3111 N N . PRO A 1 419 ? 28.958 19.329 -4.363 1.00 92.50 419 PRO A N 1
ATOM 3112 C CA . PRO A 1 419 ? 28.082 20.318 -3.730 1.00 92.50 419 PRO A CA 1
ATOM 3113 C C . PRO A 1 419 ? 27.791 21.533 -4.614 1.00 92.50 419 PRO A C 1
ATOM 3115 O O . PRO A 1 419 ? 26.679 22.048 -4.582 1.00 92.50 419 PRO A O 1
ATOM 3118 N N . GLU A 1 420 ? 28.742 21.961 -5.448 1.00 91.94 420 GLU A N 1
ATOM 3119 C CA . GLU A 1 420 ? 28.531 23.073 -6.384 1.00 91.94 420 GLU A CA 1
ATOM 3120 C C . GLU A 1 420 ? 27.639 22.662 -7.564 1.00 91.94 420 GLU A C 1
ATOM 3122 O O . GLU A 1 420 ? 26.663 23.338 -7.880 1.00 91.94 420 GLU A O 1
ATOM 3127 N N . ARG A 1 421 ? 27.923 21.508 -8.186 1.00 88.69 421 ARG A N 1
ATOM 3128 C CA . ARG A 1 421 ? 27.152 20.985 -9.330 1.00 88.69 421 ARG A CA 1
ATOM 3129 C C . ARG A 1 421 ? 25.721 20.611 -8.940 1.00 88.69 421 ARG A C 1
ATOM 3131 O O . ARG A 1 421 ? 24.796 20.834 -9.714 1.00 88.69 421 ARG A O 1
ATOM 3138 N N . ASN A 1 422 ? 25.551 20.032 -7.755 1.00 92.50 422 ASN A N 1
ATOM 3139 C CA . ASN A 1 422 ? 24.284 19.498 -7.260 1.00 92.50 422 ASN A CA 1
ATOM 3140 C C . ASN A 1 422 ? 23.623 20.419 -6.220 1.00 92.50 422 ASN A C 1
ATOM 3142 O O . ASN A 1 422 ? 22.707 19.987 -5.511 1.00 92.50 422 ASN A O 1
ATOM 3146 N N . ALA A 1 423 ? 24.042 21.688 -6.141 1.00 93.44 423 ALA A N 1
ATOM 3147 C CA . ALA A 1 423 ? 23.478 22.673 -5.219 1.00 93.44 423 ALA A CA 1
ATOM 3148 C C . ALA A 1 423 ? 21.951 22.758 -5.360 1.00 93.44 423 ALA A C 1
ATOM 3150 O O . ALA A 1 423 ? 21.226 22.659 -4.374 1.00 93.44 423 ALA A O 1
ATOM 3151 N N . ASN A 1 424 ? 21.462 22.835 -6.599 1.00 92.31 424 ASN A N 1
ATOM 3152 C CA . ASN A 1 424 ? 20.040 22.958 -6.923 1.00 92.31 424 ASN A CA 1
ATOM 3153 C C . ASN A 1 424 ? 19.346 21.606 -7.155 1.00 92.31 424 ASN A C 1
ATOM 3155 O O . ASN A 1 424 ? 18.139 21.572 -7.382 1.00 92.31 424 ASN A O 1
ATOM 3159 N N . LEU A 1 425 ? 20.082 20.493 -7.130 1.00 91.62 425 LEU A N 1
ATOM 3160 C CA . LEU A 1 425 ? 19.513 19.171 -7.367 1.00 91.62 425 LEU A CA 1
ATOM 3161 C C . LEU A 1 425 ? 18.572 18.790 -6.217 1.00 91.62 425 LEU A C 1
ATOM 3163 O O . LEU A 1 425 ? 18.976 18.803 -5.052 1.00 91.62 425 LEU A O 1
ATOM 3167 N N . GLU A 1 426 ? 17.342 18.406 -6.540 1.00 90.56 426 GLU A N 1
ATOM 3168 C CA . GLU A 1 426 ? 16.353 17.922 -5.577 1.00 90.56 426 GLU A CA 1
ATOM 3169 C C . GLU A 1 426 ? 15.768 16.568 -5.996 1.00 90.56 426 GLU A C 1
ATOM 3171 O O . GLU A 1 426 ? 15.615 16.273 -7.187 1.00 90.56 426 GLU A O 1
ATOM 3176 N N . LEU A 1 427 ? 15.428 15.751 -5.000 1.00 90.69 427 LEU A N 1
ATOM 3177 C CA . LEU A 1 427 ? 14.681 14.515 -5.188 1.00 90.69 427 LEU A CA 1
ATOM 3178 C C . LEU A 1 427 ? 13.212 14.898 -5.403 1.00 90.69 427 LEU A C 1
ATOM 3180 O O . LEU A 1 427 ? 12.549 15.387 -4.493 1.00 90.69 427 LEU A O 1
ATOM 3184 N N . ALA A 1 428 ? 12.734 14.769 -6.638 1.00 89.19 428 ALA A N 1
ATOM 3185 C CA . ALA A 1 428 ? 11.411 15.238 -7.039 1.00 89.19 428 ALA A CA 1
ATOM 3186 C C . ALA A 1 428 ? 10.315 14.225 -6.699 1.00 89.19 428 ALA A C 1
ATOM 3188 O O . ALA A 1 428 ? 9.199 14.613 -6.363 1.00 89.19 428 ALA A O 1
ATOM 3189 N N . ARG A 1 429 ? 10.631 12.933 -6.830 1.00 89.88 429 ARG A N 1
ATOM 3190 C CA . ARG A 1 429 ? 9.719 11.818 -6.567 1.00 89.88 429 ARG A CA 1
ATOM 3191 C C . ARG A 1 429 ? 10.522 10.562 -6.260 1.00 89.88 429 ARG A C 1
ATOM 3193 O O . ARG A 1 429 ? 11.500 10.300 -6.954 1.00 89.88 429 ARG A O 1
ATOM 3200 N N . VAL A 1 430 ? 10.057 9.755 -5.317 1.00 92.62 430 VAL A N 1
ATOM 3201 C CA . VAL A 1 430 ? 10.452 8.350 -5.159 1.00 92.62 430 VAL A CA 1
ATOM 3202 C C . VAL A 1 430 ? 9.165 7.528 -5.113 1.00 92.62 430 VAL A C 1
ATOM 3204 O O . VAL A 1 430 ? 8.157 7.969 -4.568 1.00 92.62 430 VAL A O 1
ATOM 3207 N N . GLY A 1 431 ? 9.140 6.383 -5.789 1.00 90.19 431 GLY A N 1
ATOM 3208 C CA . GLY A 1 431 ? 7.996 5.480 -5.738 1.00 90.19 431 GLY A CA 1
ATOM 3209 C C . GLY A 1 431 ? 7.937 4.742 -4.402 1.00 90.19 431 GLY A C 1
ATOM 3210 O O . GLY A 1 431 ? 8.915 4.116 -4.005 1.00 90.19 431 GLY A O 1
ATOM 3211 N N . ILE A 1 432 ? 6.776 4.756 -3.742 1.00 89.44 432 ILE A N 1
ATOM 3212 C CA . ILE A 1 432 ? 6.519 3.919 -2.553 1.00 89.44 432 ILE A CA 1
ATOM 3213 C C . ILE A 1 432 ? 6.066 2.501 -2.900 1.00 89.44 432 ILE A C 1
ATOM 3215 O O . ILE A 1 432 ? 6.097 1.610 -2.051 1.00 89.44 432 ILE A O 1
ATOM 3219 N N . VAL A 1 433 ? 5.595 2.316 -4.135 1.00 89.75 433 VAL A N 1
ATOM 3220 C CA . VAL A 1 433 ? 5.170 1.034 -4.685 1.00 89.75 433 VAL A CA 1
ATOM 3221 C C . VAL A 1 433 ? 6.295 0.535 -5.583 1.00 89.75 433 VAL A C 1
ATOM 3223 O O . VAL A 1 433 ? 6.476 1.101 -6.667 1.00 89.75 433 VAL A O 1
ATOM 3226 N N . PRO A 1 434 ? 7.072 -0.483 -5.176 1.00 89.75 434 PRO A N 1
ATOM 3227 C CA . PRO A 1 434 ? 8.019 -1.100 -6.081 1.00 89.75 434 PRO A CA 1
ATOM 3228 C C . PRO A 1 434 ? 7.272 -1.779 -7.231 1.00 89.75 434 PRO A C 1
ATOM 3230 O O . PRO A 1 434 ? 6.245 -2.431 -7.034 1.00 89.75 434 PRO A O 1
ATOM 3233 N N . ALA A 1 435 ? 7.798 -1.649 -8.442 1.00 88.88 435 ALA A N 1
ATOM 3234 C CA . ALA A 1 435 ? 7.380 -2.485 -9.551 1.00 88.88 435 ALA A CA 1
ATOM 3235 C C . ALA A 1 435 ? 7.887 -3.906 -9.304 1.00 88.88 435 ALA A C 1
ATOM 3237 O O . ALA A 1 435 ? 9.095 -4.122 -9.241 1.00 88.88 435 ALA A O 1
ATOM 3238 N N . GLY A 1 436 ? 6.975 -4.859 -9.148 1.00 82.25 436 GLY A N 1
ATOM 3239 C CA . GLY A 1 436 ? 7.326 -6.274 -9.077 1.00 82.25 436 GLY A CA 1
ATOM 3240 C C . GLY A 1 436 ? 7.438 -6.877 -10.474 1.00 82.25 436 GLY A C 1
ATOM 3241 O O . GLY A 1 436 ? 6.696 -6.493 -11.385 1.00 82.25 436 GLY A O 1
ATOM 3242 N N . GLY A 1 437 ? 8.344 -7.836 -10.644 1.00 68.81 437 GLY A N 1
ATOM 3243 C CA . GLY A 1 437 ? 8.250 -8.786 -11.748 1.00 68.81 437 GLY A CA 1
ATOM 3244 C C . GLY A 1 437 ? 7.150 -9.818 -11.494 1.00 68.81 437 GLY A C 1
ATOM 3245 O O . GLY A 1 437 ? 6.784 -10.074 -10.350 1.00 68.81 437 GLY A O 1
ATOM 3246 N N . GLU A 1 438 ? 6.610 -10.399 -12.562 1.00 60.06 438 GLU A N 1
ATOM 3247 C CA . GLU A 1 438 ? 5.601 -11.453 -12.442 1.00 60.06 438 GLU A CA 1
ATOM 3248 C C . GLU A 1 438 ? 6.247 -12.741 -11.903 1.00 60.06 438 GLU A C 1
ATOM 3250 O O . GLU A 1 438 ? 7.270 -13.190 -12.429 1.00 60.06 438 GLU A O 1
ATOM 3255 N N . SER A 1 439 ? 5.652 -13.335 -10.866 1.00 52.69 439 SER A N 1
ATOM 3256 C CA . SER A 1 439 ? 5.961 -14.700 -10.420 1.00 52.69 439 SER A CA 1
ATOM 3257 C C . SER A 1 439 ? 4.892 -15.655 -10.954 1.00 52.69 439 SER A C 1
ATOM 3259 O O . SER A 1 439 ? 3.722 -15.277 -11.043 1.00 52.69 439 SER A O 1
ATOM 3261 N N . ARG A 1 440 ? 5.296 -16.864 -11.357 1.00 44.16 440 ARG A N 1
ATOM 3262 C CA . ARG A 1 440 ? 4.443 -17.832 -12.062 1.00 44.16 440 ARG A CA 1
ATOM 3263 C C . ARG A 1 440 ? 3.938 -18.948 -11.168 1.00 44.16 440 ARG A C 1
ATOM 3265 O O . ARG A 1 440 ? 4.758 -19.482 -10.393 1.00 44.16 440 ARG A O 1
#

Radius of gyration: 24.91 Å; chains: 1; bounding box: 80×68×69 Å

pLDDT: mean 89.18, std 15.53, range [29.0, 98.88]

Foldseek 3Di:
DDDDDDDDPPPPPDPPPPPFWDKDFQLQFPFLQQWDWDQQQCLQQVAIWTWLQQQFDKTGKGKHKTAGAAWFKWWKKWWWAQCQQVPQQQWKWKDKQNRIQPDIPNNDDHGIDIDTSGIDTDHGGIIMMIITTDTNHITITGIMTGHDPPDDGQDPPSVSNNVVCCVNLVADPDAAAPDEWQEEEEAQALVSLLVLLVCLVVVTQYEYAHQAQFHHQCCTPLNNQFDDDDDDPSSVCLRDPCSVVSQVVRPSYDYHHQWAFDAFDDDVLDGQWTKIARNNRRRIHIYGHNYYHYPNLECNNCVRSVHDFDAFFQACVPPVDPPTHNHTARFDWFWKKFWAKDFAPFFDDRDDDVVLLVLLVLQQPQAPDPPDPPRDPDRTGHMDTDDRRHDCNNCVQVSLSSRSSNVSSNNNSNCVVCVPVCRRMDGPDIRSGTRDHRGD

Sequence (440 aa):
MLGTMLGVAVVACLPPACAAGVLVEAESFEDHGGWMLDAQFLDVMGSSYLIAHGLGRSVANARTAVSIPRSGAHRVWVRTKDWVPSHHPGVFRLAVSGDELAVTFGNQGTGWLWQEGGTVVLPRGRVEVELRDLTGFDGRCDALYFAPEGTAAPPDDPAALASWRRGVLGLPDRPPSAGRFDAVVVGGGIPGCAAALTAARLGLRVALIQNRPVLGGNASAEIGITPRGAESALVREVAGPNREAVLRAERSLELYLGWHVFAARKRGDRIAAVVARSTATSRELSFAAPVFIDCTGTGAVGALAGADFRMGREGRAEFAESLAPEAADAMHHGSTVIFATRMAALPTSFPDVPWAEAVSRGYSDLGGQVVDQHDNVGGLTHFWEYGQYLDPLREAEAIRDHLLCAVYGAFATAKRLHPERNANLELARVGIVPAGGESR

Secondary structure (DSSP, 8-state):
-------------PPP-----EEEEGGG-SB-TT-EEE-TTHHHHSS-EEEE--TTSPPPPEEEEEEESS-EEEEEEEEEE-SSTTT-TT-EEEEETTEEPSPPBS-SSSSEEEEEEEEEEE-SEEEEEEEEESSSS-EEEEEEEEEETTPPPPP-SHHHHHHHHHHHTT--SSPPEEEE-SEEEE--BHHHHHHHHHHHHTT--EEEEESSSSSBGGGSTTT-----SS--HHHHHHHSTTHHHHHHH-TTEEEEETEEEEEEEEETTEEEEEEEEETTT--EEEEE-SEEEE-SSS-HHHHHTT-----SB--HHHHT-TTS-SS-BS--PPEEEEEEEEE-SS-------HHHHHHHTT---------STTS-SS---EEEEE-TTS-TTTSHHHHHHHHHHHHHHHHHHHHHHSTTTTTTEEEEEE-SSPBPPPP-